Protein 6FCH (pdb70)

Nearest PDB structures (foldseek):
  6fd6-assembly1_B  TM=1.002E+00  e=1.131E-38  Homo sapiens
  6fci-assembly1_A  TM=9.866E-01  e=3.920E-37  Homo sapiens
  4x45-assembly1_A  TM=9.946E-01  e=7.592E-37  Homo sapiens
  4x44-assembly1_A-2  TM=9.829E-01  e=4.338E-36  Homo sapiens
  6hgq-assembly1_B  TM=9.909E-01  e=2.478E-35  Homo sapiens

InterPro domains:
  IPR000836 Phosphoribosyltransferase domain [PF00156] (33-158)
  IPR000836 Phosphoribosyltransferase domain [cd06223] (42-177)
  IPR005764 Adenine phosphoribosyl transferase [MF_00004] (9-179)
  IPR005764 Adenine phosphoribosyl transferase [TIGR01090] (10-179)
  IPR029057 Phosphoribosyltransferase-like [G3DSA:3.40.50.2020] (3-180)
  IPR029057 Phosphoribosyltransferase-like [SSF53271] (13-170)
  IPR050054 Uracil phosphoribosyltransferase/Adenine phosphoribosyltransferase [PTHR32315] (1-180)

CATH classification: 3.40.50.2020

Radius of gyration: 19.18 Å; Cα contacts (8 Å, |Δi|>4): 854; chains: 2; bounding box: 46×47×48 Å

Sequence (356 aa):
DSELQLVEQRIRSFPDFPTPGVVFRDISPVLKDPASFRAAIGLLARHLKATTHGGRIDYIAGLDSSRGFLFGPSLAQELGLGCVLIRKRGKKLPGPTLWASYSLEYGKAELEIQKDALEPGQRRVVVVVDDLLATGGTMNAACELLGRLQAEVLECVSLVELTSLKGREKLAPVPFFSLLQYEDSELQLVEQRIRSFPDFPTPGVVFRDISPVLKDPASFRAAIGLLARHLKKATTHGGRIDYIAGLDSSRGFLFGPSLAQELGLGCVLIRKKRGKLPGPTLWASYSLEYGKAELEEIQKDALEPGQRVVVVVDDLLLATGGTMNAACELLGRLQAEVLECVSLVELTSLKGREEKLAPVPFFSLLQYEE

GO terms:
  GO:0016208 AMP binding (F, IDA)
  GO:0003999 adenine phosphoribosyltransferase activity (F, IDA)
  GO:0003999 adenine phosphoribosyltransferase activity (F, TAS)
  GO:0034774 secretory granule lumen (C, TAS)
  GO:0005576 extracellular region (C, TAS)
  GO:0005829 cytosol (C, TAS)
  GO:0005515 protein binding (F, IPI)
  GO:0005829 cytosol (C, IDA)
  GO:0005737 cytoplasm (C, TAS)
  GO:0070062 extracellular exosome (C, HDA)

Structure (mmCIF, N/CA/C/O backbone):
data_6FCH
#
_entry.id   6FCH
#
_cell.length_a   47.260
_cell.length_b   47.350
_cell.length_c   47.440
_cell.angle_alpha   77.020
_cell.angle_beta   69.530
_cell.angle_gamma   61.780
#
_symmetry.space_group_name_H-M   'P 1'
#
loop_
_entity.id
_entity.type
_entity.pdbx_description
1 polymer 'Adenine phosphoribosyltransferase'
2 non-polymer 'MAGNESIUM ION'
3 non-polymer 1-O-pyrophosphono-5-O-phosphono-alpha-D-ribofuranose
4 water water
#
loop_
_atom_site.group_PDB
_atom_site.id
_atom_site.type_symbol
_atom_site.label_atom_id
_atom_site.label_alt_id
_atom_site.label_comp_id
_atom_site.label_asym_id
_atom_site.label_entity_id
_atom_site.label_seq_id
_atom_site.pdbx_PDB_ins_code
_atom_site.Cartn_x
_atom_site.Cartn_y
_atom_site.Cartn_z
_atom_site.occupancy
_atom_site.B_iso_or_equiv
_atom_site.auth_seq_id
_atom_site.auth_comp_id
_atom_site.auth_asym_id
_atom_site.auth_atom_id
_atom_site.pdbx_PDB_model_num
ATOM 1 N N . ASP A 1 1 ? -7.160 -5.197 23.111 1.00 37.68 3 ASP A N 1
ATOM 2 C CA . ASP A 1 1 ? -8.515 -5.802 22.958 1.00 28.68 3 ASP A CA 1
ATOM 3 C C . ASP A 1 1 ? -8.522 -6.681 21.714 1.00 31.57 3 ASP A C 1
ATOM 4 O O . ASP A 1 1 ? -8.436 -6.184 20.597 1.00 27.79 3 ASP A O 1
ATOM 9 N N . SER A 1 2 ? -8.596 -7.991 21.908 1.00 27.95 4 SER A N 1
ATOM 10 C CA . SER A 1 2 ? -8.454 -8.915 20.788 1.00 26.52 4 SER A CA 1
ATOM 11 C C . SER A 1 2 ? -9.631 -8.791 19.815 1.00 25.40 4 SER A C 1
ATOM 12 O O . SER A 1 2 ? -9.474 -9.020 18.620 1.00 23.65 4 SER A O 1
ATOM 15 N N . GLU A 1 3 ? -10.807 -8.426 20.335 1.00 23.42 5 GLU A N 1
ATOM 16 C CA . GLU A 1 3 ? -11.980 -8.197 19.496 1.00 25.40 5 GLU A CA 1
ATOM 17 C C . GLU A 1 3 ? -11.737 -7.037 18.559 1.00 18.26 5 GLU A C 1
ATOM 18 O O . GLU A 1 3 ? -11.998 -7.114 17.357 1.00 18.65 5 GLU A O 1
ATOM 24 N N . LEU A 1 4 ? -11.245 -5.942 19.118 1.00 17.46 6 LEU A N 1
ATOM 25 C CA . LEU A 1 4 ? -10.922 -4.791 18.325 1.00 14.68 6 LEU A CA 1
ATOM 26 C C . LEU A 1 4 ? -9.808 -5.142 17.340 1.00 16.08 6 LEU A C 1
ATOM 27 O O . LEU A 1 4 ? -9.814 -4.696 16.200 1.00 16.81 6 LEU A O 1
ATOM 32 N N . GLN A 1 5 ? -8.870 -5.974 17.766 1.00 16.73 7 GLN A N 1
ATOM 33 C CA . GLN A 1 5 ? -7.789 -6.384 16.881 1.00 17.13 7 GLN A CA 1
ATOM 34 C C . GLN A 1 5 ? -8.312 -7.171 15.678 1.00 14.65 7 GLN A C 1
ATOM 35 O O . GLN A 1 5 ? -7.777 -7.044 14.577 1.00 18.12 7 GLN A O 1
ATOM 41 N N . LEU A 1 6 ? -9.359 -7.963 15.887 1.00 16.40 8 LEU A N 1
ATOM 42 C CA . LEU A 1 6 ? -9.991 -8.703 14.799 1.00 16.54 8 LEU A CA 1
ATOM 43 C C . LEU A 1 6 ? -10.495 -7.762 13.704 1.00 17.47 8 LEU A C 1
ATOM 44 O O . LEU A 1 6 ? -10.533 -8.136 12.531 1.00 17.61 8 LEU A O 1
ATOM 49 N N . VAL A 1 7 ? -10.904 -6.557 14.096 1.00 13.76 9 VAL A N 1
ATOM 50 C CA . VAL A 1 7 ? -11.376 -5.559 13.137 1.00 12.24 9 VAL A CA 1
ATOM 51 C C . VAL A 1 7 ? -10.182 -4.826 12.532 1.00 14.27 9 VAL A C 1
ATOM 52 O O . VAL A 1 7 ? -10.054 -4.706 11.320 1.00 14.71 9 VAL A O 1
ATOM 56 N N . GLU A 1 8 ? -9.295 -4.353 13.393 1.00 12.47 10 GLU A N 1
ATOM 57 C CA . GLU A 1 8 ? -8.142 -3.588 12.957 1.00 15.19 10 GLU A CA 1
ATOM 58 C C . GLU A 1 8 ? -7.295 -4.347 11.932 1.00 14.76 10 GLU A C 1
ATOM 59 O O . GLU A 1 8 ? -6.818 -3.773 10.958 1.00 16.78 10 GLU A O 1
ATOM 65 N N . GLN A 1 9 ? -7.133 -5.639 12.141 1.00 15.19 11 GLN A N 1
ATOM 66 C CA . GLN A 1 9 ? -6.257 -6.411 11.269 1.00 15.88 11 GLN A CA 1
ATOM 67 C C . GLN A 1 9 ? -6.925 -6.745 9.931 1.00 16.44 11 GLN A C 1
ATOM 68 O O . GLN A 1 9 ? -6.290 -7.288 9.046 1.00 21.98 11 GLN A O 1
ATOM 74 N N . ARG A 1 10 ? -8.192 -6.359 9.787 1.00 14.61 12 ARG A N 1
ATOM 75 C CA . ARG A 1 10 ? -8.945 -6.557 8.545 1.00 15.77 12 ARG A CA 1
ATOM 76 C C . ARG A 1 10 ? -9.253 -5.229 7.836 1.00 18.32 12 ARG A C 1
ATOM 77 O O . ARG A 1 10 ? -10.120 -5.164 6.960 1.00 20.71 12 ARG A O 1
ATOM 85 N N . ILE A 1 11 ? -8.571 -4.163 8.231 1.00 14.34 13 ILE A N 1
ATOM 86 C CA . ILE A 1 11 ? -8.587 -2.942 7.458 1.00 17.01 13 ILE A CA 1
ATOM 87 C C . ILE A 1 11 ? -7.402 -2.973 6.504 1.00 18.32 13 ILE A C 1
ATOM 88 O O . ILE A 1 11 ? -6.269 -3.214 6.904 1.00 21.92 13 ILE A O 1
ATOM 93 N N . ARG A 1 12 ? -7.681 -2.758 5.235 1.00 14.83 14 ARG A N 1
ATOM 94 C CA . ARG A 1 12 ? -6.664 -2.793 4.211 1.00 18.04 14 ARG A CA 1
ATOM 95 C C . ARG A 1 12 ? -6.485 -1.370 3.688 1.00 15.17 14 ARG A C 1
ATOM 96 O O . ARG A 1 12 ? -7.451 -0.716 3.338 1.00 18.55 14 ARG A O 1
ATOM 104 N N . SER A 1 13 ? -5.250 -0.891 3.654 1.00 15.50 15 SER A N 1
ATOM 105 C CA . SER A 1 13 ? -4.995 0.490 3.278 1.00 15.89 15 SER A CA 1
ATOM 106 C C . SER A 1 13 ? -4.432 0.577 1.860 1.00 17.40 15 SER A C 1
ATOM 107 O O . SER A 1 13 ? -3.539 -0.176 1.482 1.00 21.57 15 SER A O 1
ATOM 110 N N . PHE A 1 14 ? -5.001 1.475 1.071 1.00 12.90 16 PHE A N 1
ATOM 111 C CA . PHE A 1 14 ? -4.593 1.684 -0.313 1.00 11.89 16 PHE A CA 1
ATOM 112 C C . PHE A 1 14 ? -4.163 3.131 -0.521 1.00 12.57 16 PHE A C 1
ATOM 113 O O . PHE A 1 14 ? -5.007 4.040 -0.575 1.00 13.14 16 PHE A O 1
ATOM 121 N N . PRO A 1 15 ? -2.860 3.356 -0.660 1.00 11.15 17 PRO A N 1
ATOM 122 C CA . PRO A 1 15 ? -2.400 4.702 -0.948 1.00 11.27 17 PRO A CA 1
ATOM 123 C C . PRO A 1 15 ? -2.923 5.255 -2.264 1.00 10.90 17 PRO A C 1
ATOM 124 O O . PRO A 1 15 ? -3.107 4.509 -3.239 1.00 12.38 17 PRO A O 1
ATOM 128 N N . ASP A 1 16 ? -3.155 6.566 -2.284 1.00 11.85 18 ASP A N 1
ATOM 129 C CA . ASP A 1 16 ? -3.453 7.315 -3.500 1.00 12.35 18 ASP A CA 1
ATOM 130 C C . ASP A 1 16 ? -4.714 6.829 -4.198 1.00 12.55 18 ASP A C 1
ATOM 131 O O . ASP A 1 16 ? -4.815 6.839 -5.428 1.00 15.76 18 ASP A O 1
ATOM 136 N N . PHE A 1 17 ? -5.700 6.441 -3.400 1.00 14.22 19 PHE A N 1
ATOM 137 C CA . PHE A 1 17 ? -7.029 6.162 -3.917 1.00 13.86 19 PHE A CA 1
ATOM 138 C C . PHE A 1 17 ? -8.052 6.930 -3.072 1.00 14.99 19 PHE A C 1
ATOM 139 O O . PHE A 1 17 ? -8.084 6.795 -1.859 1.00 17.82 19 PHE A O 1
ATOM 147 N N . PRO A 1 18 ? -8.872 7.758 -3.715 1.00 22.03 20 PRO A N 1
ATOM 148 C CA . PRO A 1 18 ? -8.935 7.852 -5.164 1.00 23.05 20 PRO A CA 1
ATOM 149 C C . PRO A 1 18 ? -8.035 8.948 -5.736 1.00 17.63 20 PRO A C 1
ATOM 150 O O . PRO A 1 18 ? -7.988 9.134 -6.935 1.00 25.59 20 PRO A O 1
ATOM 154 N N . THR A 1 19 ? -7.321 9.652 -4.868 1.00 20.19 21 THR A N 1
ATOM 155 C CA . THR A 1 19 ? -6.460 10.727 -5.294 1.00 19.59 21 THR A CA 1
ATOM 156 C C . THR A 1 19 ? -5.118 10.644 -4.637 1.00 17.23 21 THR A C 1
ATOM 157 O O . THR A 1 19 ? -4.992 10.098 -3.546 1.00 17.76 21 THR A O 1
ATOM 161 N N . PRO A 1 20 ? -4.085 11.204 -5.294 1.00 15.79 22 PRO A N 1
ATOM 162 C CA . PRO A 1 20 ? -2.781 11.069 -4.676 1.00 17.33 22 PRO A CA 1
ATOM 163 C C . PRO A 1 20 ? -2.699 11.709 -3.306 1.00 19.49 22 PRO A C 1
ATOM 164 O O . PRO A 1 20 ? -3.261 12.778 -3.087 1.00 20.26 22 PRO A O 1
ATOM 168 N N . GLY A 1 21 ? -1.981 11.057 -2.396 1.00 18.14 23 GLY A N 1
ATOM 169 C CA . GLY A 1 21 ? -1.650 11.646 -1.098 1.00 19.34 23 GLY A CA 1
ATOM 170 C C . GLY A 1 21 ? -2.482 11.137 0.055 1.00 21.85 23 GLY A C 1
ATOM 171 O O . GLY A 1 21 ? -2.044 11.187 1.217 1.00 23.04 23 GLY A O 1
ATOM 172 N N . VAL A 1 22 ? -3.684 10.675 -0.259 1.00 19.89 24 VAL A N 1
ATOM 173 C CA . VAL A 1 22 ? -4.573 10.112 0.741 1.00 21.27 24 VAL A CA 1
ATOM 174 C C . VAL A 1 22 ? -4.403 8.595 0.830 1.00 22.68 24 VAL A C 1
ATOM 175 O O . VAL A 1 22 ? -3.710 7.973 0.000 1.00 20.31 24 VAL A O 1
ATOM 179 N N . VAL A 1 23 ? -4.974 8.001 1.862 1.00 19.43 25 VAL A N 1
ATOM 180 C CA . VAL A 1 23 ? -4.925 6.573 2.023 1.00 18.01 25 VAL A CA 1
ATOM 181 C C . VAL A 1 23 ? -6.357 6.092 2.209 1.00 17.57 25 VAL A C 1
ATOM 182 O O . VAL A 1 23 ? -7.070 6.566 3.097 1.00 19.23 25 VAL A O 1
ATOM 186 N N . PHE A 1 24 ? -6.798 5.193 1.342 1.00 13.90 26 PHE A N 1
ATOM 187 C CA . PHE A 1 24 ? -8.135 4.657 1.441 1.00 14.47 26 PHE A CA 1
ATOM 188 C C . PHE A 1 24 ? -8.113 3.504 2.420 1.00 13.60 26 PHE A C 1
ATOM 189 O O . PHE A 1 24 ? -7.301 2.606 2.292 1.00 14.63 26 PHE A O 1
ATOM 197 N N . ARG A 1 25 ? -8.975 3.562 3.431 1.00 15.55 27 ARG A N 1
ATOM 198 C CA . ARG A 1 25 ? -9.113 2.462 4.378 1.00 17.01 27 ARG A CA 1
ATOM 199 C C . ARG A 1 25 ? -10.248 1.551 3.932 1.00 17.12 27 ARG A C 1
ATOM 200 O O . ARG A 1 25 ? -11.427 1.915 4.016 1.00 20.48 27 ARG A O 1
ATOM 208 N N . ASP A 1 26 ? -9.878 0.380 3.427 1.00 14.15 28 ASP A N 1
ATOM 209 C CA . ASP A 1 26 ? -10.830 -0.559 2.839 1.00 14.31 28 ASP A CA 1
ATOM 210 C C . ASP A 1 26 ? -11.351 -1.509 3.913 1.00 14.05 28 ASP A C 1
ATOM 211 O O . ASP A 1 26 ? -10.589 -2.263 4.510 1.00 14.04 28 ASP A O 1
ATOM 216 N N . ILE A 1 27 ? -12.651 -1.450 4.157 1.00 14.24 29 ILE A N 1
ATOM 217 C CA . ILE A 1 27 ? -13.286 -2.306 5.154 1.00 14.47 29 ILE A CA 1
ATOM 218 C C . ILE A 1 27 ? -13.689 -3.657 4.580 1.00 13.86 29 ILE A C 1
ATOM 219 O O . ILE A 1 27 ? -14.215 -4.509 5.306 1.00 12.96 29 ILE A O 1
ATOM 226 N N . SER A 1 28 ? -13.462 -3.859 3.285 1.00 12.98 30 SER A N 1
ATOM 227 C CA . SER A 1 28 ? -13.905 -5.097 2.646 1.00 13.65 30 SER A CA 1
ATOM 228 C C .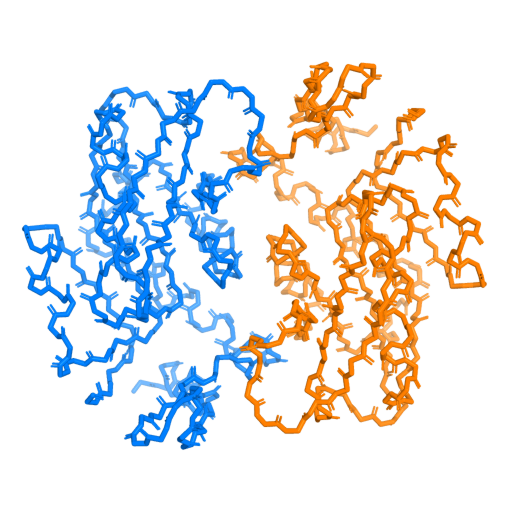 SER A 1 28 ? -13.489 -6.354 3.430 1.00 12.94 30 SER A C 1
ATOM 229 O O . SER A 1 28 ? -14.290 -7.275 3.587 1.00 12.31 30 SER A O 1
ATOM 234 N N . PRO A 1 29 ? -12.251 -6.395 3.951 1.00 12.29 31 PRO A N 1
ATOM 235 C CA . PRO A 1 29 ? -11.877 -7.647 4.611 1.00 11.69 31 PRO A CA 1
ATOM 236 C C . PRO A 1 29 ? -12.628 -7.898 5.924 1.00 12.58 31 PRO A C 1
ATOM 237 O O . PRO A 1 29 ? -12.756 -9.044 6.347 1.00 11.66 31 PRO A O 1
ATOM 241 N N . VAL A 1 30 ? -13.129 -6.840 6.546 1.00 11.38 32 VAL A N 1
ATOM 242 C CA . VAL A 1 30 ? -13.948 -6.982 7.740 1.00 11.15 32 VAL A CA 1
ATOM 243 C C . VAL A 1 30 ? -15.223 -7.727 7.364 1.00 11.03 32 VAL A C 1
ATOM 244 O O . VAL A 1 30 ? -15.661 -8.626 8.066 1.00 12.38 32 VAL A O 1
ATOM 248 N N . LEU A 1 31 ? -15.821 -7.336 6.243 1.00 10.63 33 LEU A N 1
ATOM 249 C CA . LEU A 1 31 ? -17.050 -7.974 5.774 1.00 11.41 33 LEU A CA 1
ATOM 250 C C . LEU A 1 31 ? -16.812 -9.436 5.402 1.00 10.70 33 LEU A C 1
ATOM 251 O O . LEU A 1 31 ? -17.693 -10.279 5.579 1.00 10.09 33 LEU A O 1
ATOM 256 N N . LYS A 1 32 ? -15.629 -9.714 4.850 1.00 10.27 34 LYS A N 1
ATOM 257 C CA . LYS A 1 32 ? -15.313 -11.027 4.291 1.00 10.94 34 LYS A CA 1
ATOM 258 C C . LYS A 1 32 ? -14.980 -12.057 5.364 1.00 10.36 34 LYS A C 1
ATOM 259 O O . LYS A 1 32 ? -15.132 -13.261 5.151 1.00 9.93 34 LYS A O 1
ATOM 265 N N . ASP A 1 33 ? -14.538 -11.567 6.519 1.00 13.82 35 ASP A N 1
ATOM 266 C CA . ASP A 1 33 ? -14.182 -12.414 7.653 1.00 14.14 35 ASP A CA 1
ATOM 267 C C . ASP A 1 33 ? -15.326 -12.363 8.668 1.00 13.04 35 ASP A C 1
ATOM 268 O O . ASP A 1 33 ? -15.533 -11.350 9.326 1.00 11.72 35 ASP A O 1
ATOM 273 N N . PRO A 1 34 ? -16.109 -13.445 8.764 1.00 11.71 36 PRO A N 1
ATOM 274 C CA . PRO A 1 34 ? -17.299 -13.335 9.601 1.00 11.02 36 PRO A CA 1
ATOM 275 C C . PRO A 1 34 ? -16.994 -13.038 11.058 1.00 11.34 36 PRO A C 1
ATOM 276 O O . PRO A 1 34 ? -17.799 -12.421 11.731 1.00 10.77 36 PRO A O 1
ATOM 280 N N . ALA A 1 35 ? -15.837 -13.462 11.546 1.00 12.38 37 ALA A N 1
ATOM 281 C CA . ALA A 1 35 ? -15.478 -13.190 12.926 1.00 12.09 37 ALA A CA 1
ATOM 282 C C . ALA A 1 35 ? -15.203 -11.703 13.118 1.00 11.60 37 ALA A C 1
ATOM 283 O O . ALA A 1 35 ? -15.526 -11.120 14.166 1.00 12.64 37 ALA A O 1
ATOM 285 N N . SER A 1 36 ? -14.569 -11.108 12.121 1.00 11.13 38 SER A N 1
ATOM 286 C CA . SER A 1 36 ? -14.231 -9.689 12.143 1.00 10.49 38 SER A CA 1
ATOM 287 C C . SER A 1 36 ? -15.505 -8.864 12.099 1.00 11.81 38 SER A C 1
ATOM 288 O O . SER A 1 36 ? -15.666 -7.902 12.848 1.00 12.01 38 SER A O 1
ATOM 291 N N . PHE A 1 37 ? -16.412 -9.239 11.204 1.00 10.02 39 PHE A N 1
ATOM 292 C CA . PHE A 1 37 ? -17.666 -8.516 11.081 1.00 10.30 39 PHE A CA 1
ATOM 293 C C . PHE A 1 37 ? -18.455 -8.611 12.382 1.00 11.51 39 PHE A C 1
ATOM 294 O O . PHE A 1 37 ? -18.968 -7.621 12.892 1.00 10.33 39 PHE A O 1
ATOM 302 N N . ARG A 1 38 ? -18.547 -9.811 12.928 1.00 10.51 40 ARG A N 1
ATOM 303 C CA . ARG A 1 38 ? -19.264 -10.001 14.176 1.00 11.74 40 ARG A CA 1
ATOM 304 C C . ARG A 1 38 ? -18.641 -9.144 15.283 1.00 12.97 40 ARG A C 1
ATOM 305 O O . ARG A 1 38 ? -19.346 -8.563 16.112 1.00 12.36 40 ARG A O 1
ATOM 313 N N . ALA A 1 39 ? -17.314 -9.077 15.304 1.00 10.08 41 ALA A N 1
ATOM 314 C CA . ALA A 1 39 ? -16.636 -8.277 16.310 1.00 10.91 41 ALA A CA 1
ATOM 315 C C . ALA A 1 39 ? -16.989 -6.805 16.165 1.00 11.81 41 ALA A C 1
ATOM 316 O O . ALA A 1 39 ? -17.245 -6.117 17.155 1.00 13.07 41 ALA A O 1
ATOM 318 N N . ALA A 1 40 ? -16.986 -6.309 14.933 1.00 10.30 42 ALA A N 1
ATOM 319 C CA . ALA A 1 40 ? -17.243 -4.896 14.713 1.00 10.69 42 ALA A CA 1
ATOM 320 C C . ALA A 1 40 ? -18.643 -4.551 15.204 1.00 11.23 42 ALA A C 1
ATOM 321 O O . ALA A 1 40 ? -18.849 -3.558 15.914 1.00 11.42 42 ALA A O 1
ATOM 323 N N . ILE A 1 41 ? -19.614 -5.362 14.804 1.00 10.25 43 ILE A N 1
ATOM 324 C CA . ILE A 1 41 ? -20.992 -5.118 15.188 1.00 10.71 43 ILE A CA 1
ATOM 325 C C . ILE A 1 41 ? -21.118 -5.201 16.708 1.00 12.03 43 ILE A C 1
ATOM 326 O O . ILE A 1 41 ? -21.778 -4.384 17.323 1.00 10.88 43 ILE A O 1
ATOM 331 N N . GLY A 1 42 ? -20.464 -6.185 17.307 1.00 12.08 44 GLY A N 1
ATOM 332 C CA . GLY A 1 42 ? -20.548 -6.391 18.752 1.00 12.53 44 GLY A CA 1
ATOM 333 C C . GLY A 1 42 ? -19.949 -5.235 19.533 1.00 11.50 44 GLY A C 1
ATOM 334 O O . GLY A 1 42 ? -20.503 -4.800 20.550 1.00 12.13 44 GLY A O 1
ATOM 335 N N . LEU A 1 43 ? -18.803 -4.752 19.083 1.00 11.29 45 LEU A N 1
ATOM 336 C CA . LEU A 1 43 ? -18.151 -3.627 19.734 1.00 10.43 45 LEU A CA 1
ATOM 337 C C . LEU A 1 43 ? -19.007 -2.367 19.658 1.00 11.95 45 LEU A C 1
ATOM 338 O O . LEU A 1 43 ? -19.146 -1.641 20.633 1.00 12.29 45 LEU A O 1
ATOM 343 N N . LEU A 1 44 ? -19.603 -2.119 18.497 1.00 11.23 46 LEU A N 1
ATOM 344 C CA . LEU A 1 44 ? -20.494 -0.968 18.349 1.00 10.77 46 LEU A CA 1
ATOM 345 C C . LEU A 1 44 ? -21.720 -1.115 19.227 1.00 10.56 46 LEU A C 1
ATOM 346 O O . LEU A 1 44 ? -22.112 -0.170 19.910 1.00 10.88 46 LEU A O 1
ATOM 351 N N . ALA A 1 45 ? -22.335 -2.295 19.212 1.00 11.16 47 ALA A N 1
ATOM 352 C CA . ALA A 1 45 ? -23.545 -2.523 20.004 1.00 11.14 47 ALA A CA 1
ATOM 353 C C . ALA A 1 45 ? -23.268 -2.367 21.493 1.00 11.38 47 ALA A C 1
ATOM 354 O O . ALA A 1 45 ? -24.046 -1.734 22.219 1.00 12.47 47 ALA A O 1
ATOM 356 N N . ARG A 1 46 ? -22.155 -2.929 21.946 1.00 11.98 48 ARG A N 1
ATOM 357 C CA . ARG A 1 46 ? -21.799 -2.855 23.360 1.00 14.74 48 ARG A CA 1
ATOM 358 C C . ARG A 1 46 ? -21.594 -1.405 23.776 1.00 12.75 48 ARG A C 1
ATOM 359 O O . ARG A 1 46 ? -22.066 -0.970 24.832 1.00 12.99 48 ARG A O 1
ATOM 367 N N . HIS A 1 47 ? -20.896 -0.644 22.953 1.00 10.51 49 HIS A N 1
ATOM 368 C CA . HIS A 1 47 ? -20.685 0.754 23.237 1.00 10.94 49 HIS A CA 1
ATOM 369 C C . HIS A 1 47 ? -22.009 1.499 23.337 1.00 12.03 49 HIS A C 1
ATOM 370 O O . HIS A 1 47 ? -22.206 2.322 24.227 1.00 11.56 49 HIS A O 1
ATOM 377 N N . LEU A 1 48 ? -22.914 1.217 22.419 1.00 10.94 50 LEU A N 1
ATOM 378 C CA . LEU A 1 48 ? -24.148 1.969 22.358 1.00 10.24 50 LEU A CA 1
ATOM 379 C C . LEU A 1 48 ? -25.036 1.633 23.539 1.00 11.53 50 LEU A C 1
ATOM 380 O O . LEU A 1 48 ? -25.637 2.521 24.128 1.00 11.30 50 LEU A O 1
ATOM 385 N N . LYS A 1 49 ? -25.109 0.357 23.904 1.00 11.11 51 LYS A N 1
ATOM 386 C CA . LYS A 1 49 ? -25.878 -0.026 25.094 1.00 10.69 51 LYS A CA 1
ATOM 387 C C . LYS A 1 49 ? -25.269 0.567 26.352 1.00 12.53 51 LYS A C 1
ATOM 388 O O . LYS A 1 49 ? -25.989 0.997 27.256 1.00 12.95 51 LYS A O 1
ATOM 394 N N . ALA A 1 50 ? -23.940 0.615 26.406 1.00 10.38 52 ALA A N 1
ATOM 395 C CA . ALA A 1 50 ? -23.250 1.117 27.589 1.00 11.46 52 ALA A CA 1
ATOM 396 C C . ALA A 1 50 ? -23.437 2.628 27.750 1.00 12.18 52 ALA A C 1
ATOM 397 O O . ALA A 1 50 ? -23.349 3.170 28.864 1.00 13.34 52 ALA A O 1
ATOM 399 N N A THR A 1 51 ? -23.706 3.301 26.636 0.50 12.26 53 THR A N 1
ATOM 400 N N B THR A 1 51 ? -23.703 3.316 26.648 0.50 12.00 53 THR A N 1
ATOM 401 C CA A THR A 1 51 ? -23.800 4.757 26.611 0.50 12.38 53 THR A CA 1
ATOM 402 C CA B THR A 1 51 ? -23.796 4.769 26.684 0.50 11.78 53 THR A CA 1
ATOM 403 C C A THR A 1 51 ? -25.240 5.271 26.628 0.50 12.81 53 THR A C 1
ATOM 404 C C B THR A 1 51 ? -25.224 5.314 26.531 0.50 12.63 53 THR A C 1
ATOM 405 O O A THR A 1 51 ? -25.501 6.386 27.080 0.50 15.22 53 THR A O 1
ATOM 406 O O B THR A 1 51 ? -25.458 6.501 26.770 0.50 14.79 53 THR A O 1
ATOM 413 N N . HIS A 1 52 ? -26.171 4.466 26.137 1.00 12.26 54 HIS A N 1
ATOM 414 C CA . HIS A 1 52 ? -27.573 4.913 25.987 1.00 11.86 54 HIS A CA 1
ATOM 415 C C . HIS A 1 52 ? -28.615 4.011 26.600 1.00 12.58 54 HIS A C 1
ATOM 416 O O . HIS A 1 52 ? -29.807 4.317 26.549 1.00 12.38 54 HIS A O 1
ATOM 423 N N . GLY A 1 53 ? -28.188 2.895 27.176 1.00 13.13 55 GLY A N 1
ATOM 424 C CA . GLY A 1 53 ? -29.131 1.937 27.714 1.00 14.83 55 GLY A CA 1
ATOM 425 C C . GLY A 1 53 ? -30.185 1.557 26.694 1.00 15.83 55 GLY A C 1
ATOM 426 O O . GLY A 1 53 ? -29.859 1.185 25.553 1.00 17.12 55 GLY A O 1
ATOM 427 N N . GLY A 1 54 ? -31.456 1.672 27.084 1.00 15.26 56 GLY A N 1
ATOM 428 C CA . GLY A 1 54 ? -32.567 1.290 26.209 1.00 16.92 56 GLY A CA 1
ATOM 429 C C . GLY A 1 54 ? -33.200 2.448 25.447 1.00 15.06 56 GLY A C 1
ATOM 430 O O . GLY A 1 54 ? -34.301 2.329 24.932 1.00 18.85 56 GLY A O 1
ATOM 431 N N . ARG A 1 55 ? -32.518 3.578 25.384 1.00 13.30 57 ARG A N 1
ATOM 432 C CA . ARG A 1 55 ? -33.131 4.787 24.842 1.00 14.39 57 ARG A CA 1
ATOM 433 C C . ARG A 1 55 ? -33.116 4.918 23.326 1.00 14.95 57 ARG A C 1
ATOM 434 O O . ARG A 1 55 ? -33.709 5.842 22.788 1.00 14.15 57 ARG A O 1
ATOM 442 N N . ILE A 1 56 ? -32.413 4.034 22.638 1.00 12.59 58 ILE A N 1
ATOM 443 C CA . ILE A 1 56 ? -32.334 4.153 21.187 1.00 12.23 58 ILE A CA 1
ATOM 444 C C . ILE A 1 56 ? -33.587 3.553 20.570 1.00 12.73 58 ILE A C 1
ATOM 445 O O . ILE A 1 56 ? -33.949 2.425 20.877 1.00 13.95 58 ILE A O 1
ATOM 450 N N . ASP A 1 57 ? -34.252 4.309 19.697 1.00 12.66 59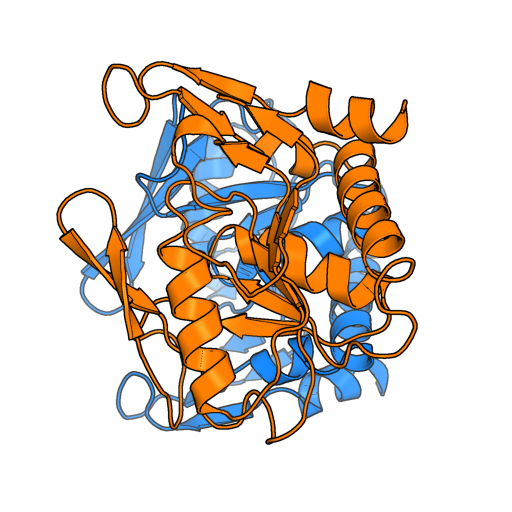 ASP A N 1
ATOM 451 C CA . ASP A 1 57 ? -35.427 3.782 19.018 1.00 13.72 59 ASP A CA 1
ATOM 452 C C . ASP A 1 57 ? -35.059 3.093 17.708 1.00 13.52 59 ASP A C 1
ATOM 453 O O . ASP A 1 57 ? -35.579 2.022 17.399 1.00 12.67 59 ASP A O 1
ATOM 458 N N . TYR A 1 58 ? -34.167 3.725 16.946 1.00 11.76 60 TYR A N 1
ATOM 459 C CA . TYR A 1 58 ? -33.791 3.238 15.627 1.00 12.43 60 TYR A CA 1
ATOM 460 C C . TYR A 1 58 ? -32.330 3.480 15.349 1.00 11.27 60 TYR A C 1
ATOM 461 O O . TYR A 1 58 ? -31.738 4.449 15.834 1.00 10.43 60 TYR A O 1
ATOM 470 N N . ILE A 1 59 ? -31.765 2.606 14.527 1.00 11.49 61 ILE A N 1
ATOM 471 C CA . ILE A 1 59 ? -30.524 2.894 13.848 1.00 10.48 61 ILE A CA 1
ATOM 472 C C . ILE A 1 59 ? -30.845 3.515 12.481 1.00 11.37 61 ILE A C 1
ATOM 473 O O . ILE A 1 59 ? -31.815 3.120 11.828 1.00 11.03 61 ILE A O 1
ATOM 478 N N . ALA A 1 60 ? -30.051 4.496 12.062 1.00 9.69 62 ALA A N 1
ATOM 479 C CA . ALA A 1 60 ? -30.127 5.008 10.701 1.00 10.67 62 ALA A CA 1
ATOM 480 C C . ALA A 1 60 ? -28.857 4.619 9.989 1.00 12.96 62 ALA A C 1
ATOM 481 O O . ALA A 1 60 ? -27.761 4.926 10.459 1.00 12.43 62 ALA A O 1
ATOM 483 N N . GLY A 1 61 ? -28.999 3.933 8.862 1.00 10.52 63 GLY A N 1
ATOM 484 C CA . GLY A 1 61 ? -27.846 3.516 8.075 1.00 10.21 63 GLY A CA 1
ATOM 485 C C . GLY A 1 61 ? -27.694 4.402 6.863 1.00 10.90 63 GLY A C 1
ATOM 486 O O . GLY A 1 61 ? -28.676 4.720 6.197 1.00 10.62 63 GLY A O 1
ATOM 487 N N . LEU A 1 62 ? -26.463 4.791 6.568 1.00 9.03 64 LEU A N 1
ATOM 488 C CA . LEU A 1 62 ? -26.195 5.705 5.457 1.00 9.81 64 LEU A CA 1
ATOM 489 C C . LEU A 1 62 ? -25.770 4.980 4.174 1.00 10.11 64 LEU A C 1
ATOM 490 O O . LEU A 1 62 ? -24.844 4.203 4.169 1.00 9.84 64 LEU A O 1
ATOM 495 N N . ASP A 1 63 ? -26.461 5.290 3.088 1.00 9.96 65 ASP A N 1
ATOM 496 C CA . ASP A 1 63 ? -26.116 4.846 1.723 1.00 10.76 65 ASP A CA 1
ATOM 497 C C . ASP A 1 63 ? -24.699 5.329 1.379 1.00 10.76 65 ASP A C 1
ATOM 498 O O . ASP A 1 63 ? -24.398 6.505 1.605 1.00 11.91 65 ASP A O 1
ATOM 503 N N . SER A 1 64 ? -23.792 4.485 0.852 1.00 10.71 66 SER A N 1
ATOM 504 C CA A SER A 1 64 ? -24.039 3.075 0.578 0.50 10.64 66 SER A CA 1
ATOM 505 C CA B SER A 1 64 ? -24.032 3.079 0.576 0.50 10.77 66 SER A CA 1
ATOM 506 C C . SER A 1 64 ? -23.302 2.155 1.556 1.00 12.13 66 SER A C 1
ATOM 507 O O . SER A 1 64 ? -23.842 1.143 1.990 1.00 9.93 66 SER A O 1
ATOM 512 N N . ARG A 1 65 ? -22.050 2.479 1.878 1.00 11.49 67 ARG A N 1
ATOM 513 C CA . ARG A 1 65 ? -21.250 1.554 2.705 1.00 12.15 67 ARG A CA 1
ATOM 514 C C . ARG A 1 65 ? -21.839 1.368 4.105 1.00 12.37 67 ARG A C 1
ATOM 515 O O . ARG A 1 65 ? -21.690 0.308 4.728 1.00 12.33 67 ARG A O 1
ATOM 523 N N . GLY A 1 66 ? -22.508 2.393 4.604 1.00 10.16 68 GLY A N 1
ATOM 524 C CA . GLY A 1 66 ? -23.150 2.324 5.897 1.00 10.10 68 GLY A CA 1
ATOM 525 C C . GLY A 1 66 ? -24.258 1.277 5.944 1.00 10.73 68 GLY A C 1
ATOM 526 O O . GLY A 1 66 ? -24.570 0.745 7.002 1.00 10.32 68 GLY A O 1
ATOM 527 N N . PHE A 1 67 ? -24.860 1.000 4.784 1.00 9.50 69 PHE A N 1
ATOM 528 C CA . PHE A 1 67 ? -25.883 -0.041 4.668 1.00 9.55 69 PHE A CA 1
ATOM 529 C C . PHE A 1 67 ? -25.326 -1.393 5.076 1.00 9.64 69 PHE A C 1
ATOM 530 O O . PHE A 1 67 ? -26.069 -2.296 5.418 1.00 9.73 69 PHE A O 1
ATOM 538 N N . LEU A 1 68 ? -24.018 -1.559 4.957 1.00 8.28 70 LEU A N 1
ATOM 539 C CA . LEU A 1 68 ? -23.403 -2.841 5.287 1.00 9.05 70 LEU A CA 1
ATOM 540 C C . LEU A 1 68 ? -23.411 -3.102 6.779 1.00 9.70 70 LEU A C 1
ATOM 541 O O . LEU A 1 68 ? -23.295 -4.247 7.215 1.00 9.79 70 LEU A O 1
ATOM 546 N N . PHE A 1 69 ? -23.512 -2.035 7.556 1.00 9.07 71 PHE A N 1
ATOM 547 C CA . PHE A 1 69 ? -23.449 -2.155 8.999 1.00 10.14 71 PHE A CA 1
ATOM 548 C C . PHE A 1 69 ? -24.778 -1.856 9.701 1.00 10.89 71 PHE A C 1
ATOM 549 O O . PHE A 1 69 ? -25.056 -2.428 10.754 1.00 11.15 71 PHE A O 1
ATOM 557 N N . GLY A 1 70 ? -25.599 -0.987 9.115 1.00 11.02 72 GLY A N 1
ATOM 558 C CA . GLY A 1 70 ? -26.822 -0.522 9.785 1.00 11.77 72 GLY A CA 1
ATOM 559 C C . GLY A 1 70 ? -27.765 -1.636 10.214 1.00 11.01 72 GLY A C 1
ATOM 560 O O . GLY A 1 70 ? -28.134 -1.730 11.395 1.00 11.11 72 GLY A O 1
ATOM 561 N N . PRO A 1 71 ? -28.161 -2.502 9.276 1.00 11.44 73 PRO A N 1
ATOM 562 C CA . PRO A 1 71 ? -29.125 -3.546 9.656 1.00 11.93 73 PRO A CA 1
ATOM 563 C C . PRO A 1 71 ? -28.579 -4.531 10.684 1.00 10.79 73 PRO A C 1
ATOM 564 O O . PRO A 1 71 ? -29.290 -4.883 11.619 1.00 10.62 73 PRO A O 1
ATOM 568 N N . SER A 1 72 ? -27.320 -4.948 10.540 1.00 11.12 74 SER A N 1
ATOM 569 C CA . SER A 1 72 ? -26.729 -5.881 11.500 1.00 11.89 74 SER A CA 1
ATOM 570 C C . SER A 1 72 ? -26.641 -5.257 12.887 1.00 10.95 74 SER A C 1
ATOM 571 O O . SER A 1 72 ? -26.941 -5.898 13.890 1.00 12.30 74 SER A O 1
ATOM 574 N N . LEU A 1 73 ? -26.242 -3.995 12.944 1.00 9.99 75 LEU A N 1
ATOM 575 C CA . LEU A 1 73 ? -26.145 -3.296 14.230 1.00 10.05 75 LEU A CA 1
ATOM 576 C C . LEU A 1 73 ? -27.529 -3.165 14.852 1.00 10.52 75 LEU A C 1
ATOM 577 O O . LEU A 1 73 ? -27.724 -3.440 16.031 1.00 10.81 75 LEU A O 1
ATOM 582 N N . ALA A 1 74 ? -28.500 -2.767 14.043 1.00 10.00 76 ALA A N 1
ATOM 583 C CA . ALA A 1 74 ? -29.881 -2.670 14.501 1.00 11.15 76 ALA A CA 1
ATOM 584 C C . ALA A 1 74 ? -30.364 -4.014 15.030 1.00 10.48 76 ALA A C 1
ATOM 585 O O . ALA A 1 74 ? -30.895 -4.100 16.131 1.00 11.50 76 ALA A O 1
ATOM 587 N N . GLN A 1 75 ? -30.165 -5.065 14.251 1.00 11.80 77 GLN A N 1
ATOM 588 C CA . GLN A 1 75 ? -30.570 -6.399 14.681 1.00 13.09 77 GLN A CA 1
ATOM 589 C C . GLN A 1 75 ? -29.942 -6.794 16.010 1.00 13.93 77 GLN A C 1
ATOM 590 O O . GLN A 1 75 ? -30.617 -7.366 16.883 1.00 13.54 77 GLN A O 1
ATOM 596 N N . GLU A 1 76 ? -28.660 -6.502 16.184 1.00 11.91 78 GLU A N 1
ATOM 597 C CA . GLU A 1 76 ? -27.980 -6.875 17.421 1.00 13.88 78 GLU A CA 1
ATOM 598 C C . GLU A 1 76 ? -28.609 -6.162 18.620 1.00 15.93 78 GLU A C 1
ATOM 599 O O . GLU A 1 76 ? -28.638 -6.701 19.732 1.00 17.42 78 GLU A O 1
ATOM 605 N N . LEU A 1 77 ? -29.129 -4.963 18.378 1.00 13.06 79 LEU A N 1
ATOM 606 C CA . LEU A 1 77 ? -29.730 -4.130 19.422 1.00 12.66 79 LEU A CA 1
ATOM 607 C C . LEU A 1 77 ? -31.232 -4.359 19.572 1.00 12.93 79 LEU A C 1
ATOM 608 O O . LEU A 1 77 ? -31.868 -3.755 20.429 1.00 15.90 79 LEU A O 1
ATOM 613 N N . GLY A 1 78 ? -31.793 -5.202 18.713 1.00 12.62 80 GLY A N 1
ATOM 614 C CA . GLY A 1 78 ? -33.226 -5.466 18.711 1.00 15.22 80 GLY A CA 1
ATOM 615 C C . GLY A 1 78 ? -34.047 -4.328 18.119 1.00 14.56 80 GLY A C 1
ATOM 616 O O . GLY A 1 78 ? -35.223 -4.166 18.441 1.00 14.90 80 GLY A O 1
ATOM 617 N N . LEU A 1 79 ? -33.429 -3.554 17.233 1.00 12.33 81 LEU A N 1
ATOM 618 C CA . LEU A 1 79 ? -34.058 -2.352 16.687 1.00 12.26 81 LEU A CA 1
ATOM 619 C C . LEU A 1 79 ? -34.224 -2.451 15.204 1.00 11.76 81 LEU A C 1
ATOM 620 O O . LEU A 1 79 ? -33.535 -3.219 14.538 1.00 13.03 81 LEU A O 1
ATOM 625 N N . GLY A 1 80 ? -35.123 -1.635 14.688 1.00 10.26 82 GLY A N 1
ATOM 626 C CA . GLY A 1 80 ? -35.211 -1.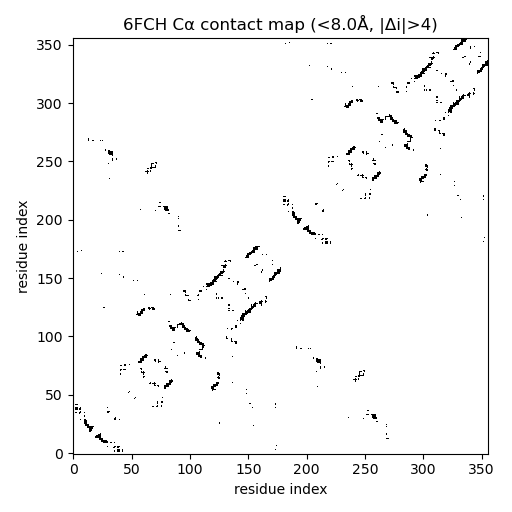423 13.262 1.00 11.21 82 GLY A CA 1
ATOM 627 C C . GLY A 1 80 ? -34.141 -0.470 12.760 1.00 9.43 82 GLY A C 1
ATOM 628 O O . GLY A 1 80 ? -33.497 0.261 13.531 1.00 9.81 82 GLY A O 1
ATOM 629 N N . CYS A 1 81 ? -33.956 -0.489 11.443 1.00 9.86 83 CYS A N 1
ATOM 630 C CA . CYS A 1 81 ? -33.010 0.373 10.772 1.00 10.93 83 CYS A CA 1
ATOM 631 C C . CYS A 1 81 ? -33.762 1.209 9.762 1.00 11.15 83 CYS A C 1
ATOM 632 O O . CYS A 1 81 ? -34.519 0.669 8.954 1.00 12.31 83 CYS A O 1
ATOM 635 N N . VAL A 1 82 ? -33.582 2.521 9.832 1.00 11.15 84 VAL A N 1
ATOM 636 C CA . VAL A 1 82 ? -34.109 3.410 8.818 1.00 12.40 84 VAL A CA 1
ATOM 637 C C . VAL A 1 82 ? -32.993 3.782 7.838 1.00 10.19 84 VAL A C 1
ATOM 638 O O . VAL A 1 82 ? -31.795 3.660 8.147 1.00 10.30 84 VAL A O 1
ATOM 642 N N . LEU A 1 83 ? -33.397 4.196 6.644 1.00 9.30 85 LEU A N 1
ATOM 643 C CA . LEU A 1 83 ? -32.467 4.432 5.559 1.00 10.38 85 LEU A CA 1
ATOM 644 C C . LEU A 1 83 ? -32.359 5.903 5.236 1.00 10.39 85 LEU A C 1
ATOM 645 O O . LEU A 1 83 ? -33.364 6.604 5.156 1.00 11.30 85 LEU A O 1
ATOM 650 N N . ILE A 1 84 ? -31.129 6.353 5.039 1.00 8.74 86 ILE A N 1
ATOM 651 C CA . ILE A 1 84 ? -30.859 7.658 4.461 1.00 9.37 86 ILE A CA 1
ATOM 652 C C . ILE A 1 84 ? -30.080 7.400 3.191 1.00 10.47 86 ILE A C 1
ATOM 653 O O . ILE A 1 84 ? -29.078 6.702 3.210 1.00 11.24 86 ILE A O 1
ATOM 658 N N . ARG A 1 85 ? -30.598 7.891 2.070 1.00 9.95 87 ARG A N 1
ATOM 659 C CA . ARG A 1 85 ? -30.082 7.531 0.764 1.00 10.05 87 ARG A CA 1
ATOM 660 C C . ARG A 1 85 ? -29.500 8.702 0.000 1.00 12.03 87 ARG A C 1
ATOM 661 O O . ARG A 1 85 ? -29.802 9.859 0.282 1.00 13.48 87 ARG A O 1
ATOM 669 N N . LYS A 1 86 ? -28.677 8.395 -0.993 1.00 11.92 88 LYS A N 1
ATOM 670 C CA . LYS A 1 86 ? -28.318 9.392 -1.981 1.00 12.49 88 LYS A CA 1
ATOM 671 C C . LYS A 1 86 ? -29.597 9.840 -2.673 1.00 12.15 88 LYS A C 1
ATOM 672 O O . LYS A 1 86 ? -30.515 9.058 -2.916 1.00 12.17 88 LYS A O 1
ATOM 678 N N . ARG A 1 87 ? -29.672 11.120 -2.989 1.00 12.60 89 ARG A N 1
ATOM 679 C CA . ARG A 1 87 ? -30.907 11.657 -3.502 1.00 12.44 89 ARG A CA 1
ATOM 680 C C . ARG A 1 87 ? -31.324 11.006 -4.815 1.00 12.02 89 ARG A C 1
ATOM 681 O O . ARG A 1 87 ? -30.482 10.700 -5.665 1.00 12.85 89 ARG A O 1
ATOM 689 N N . GLY A 1 88 ? -32.629 10.788 -4.950 1.00 12.82 90 GLY A N 1
ATOM 690 C CA . GLY A 1 88 ? -33.226 10.261 -6.186 1.00 12.56 90 GLY A CA 1
ATOM 691 C C . GLY A 1 88 ? -33.651 8.810 -6.121 1.00 15.86 90 GLY A C 1
ATOM 692 O O . GLY A 1 88 ? -34.212 8.284 -7.084 1.00 17.59 90 GLY A O 1
ATOM 693 N N . LYS A 1 89 ? -33.407 8.166 -4.989 1.00 15.09 91 LYS A N 1
ATOM 694 C CA A LYS A 1 89 ? -33.569 6.720 -4.886 0.70 16.13 91 LYS A CA 1
ATOM 695 C CA B LYS A 1 89 ? -33.573 6.718 -4.894 0.30 14.47 91 LYS A CA 1
ATOM 696 C C . LYS A 1 89 ? -34.841 6.316 -4.143 1.00 15.36 91 LYS A C 1
ATOM 697 O O . LYS A 1 89 ? -35.371 5.218 -4.345 1.00 19.08 91 LYS A O 1
ATOM 708 N N . LEU A 1 90 ? -35.322 7.187 -3.273 1.00 14.41 92 LEU A N 1
ATOM 709 C CA . LEU A 1 90 ? -36.440 6.860 -2.398 1.00 13.60 92 LEU A CA 1
ATOM 710 C C . LEU A 1 90 ? -37.762 7.313 -2.982 1.00 13.58 92 LEU A C 1
ATOM 711 O O . LEU A 1 90 ? -37.846 8.415 -3.515 1.00 13.40 92 LEU A O 1
ATOM 716 N N . PRO A 1 91 ? -38.813 6.468 -2.868 1.00 13.06 93 PRO A N 1
ATOM 717 C CA . PRO A 1 91 ? -40.161 6.852 -3.251 1.00 12.32 93 PRO A CA 1
ATOM 718 C C . PRO A 1 91 ? -40.846 7.629 -2.149 1.00 11.01 93 PRO A C 1
ATOM 719 O O . PRO A 1 91 ? -40.393 7.610 -0.994 1.00 14.00 93 PRO A O 1
ATOM 723 N N . GLY A 1 92 ? -41.935 8.306 -2.487 1.00 13.85 94 GLY A N 1
ATOM 724 C CA . GLY A 1 92 ? -42.686 9.045 -1.495 1.00 14.28 94 GLY A CA 1
ATOM 725 C C . GLY A 1 92 ? -42.097 10.416 -1.242 1.00 11.82 94 GLY A C 1
ATOM 726 O O . GLY A 1 92 ? -41.048 10.759 -1.774 1.00 15.31 94 GLY A O 1
ATOM 727 N N . PRO A 1 93 ? -42.776 11.212 -0.422 1.00 14.96 95 PRO A N 1
ATOM 728 C CA . PRO A 1 93 ? -42.284 12.542 -0.089 1.00 12.74 95 PRO A CA 1
ATOM 729 C C . PRO A 1 93 ? -40.961 12.464 0.645 1.00 11.07 95 PRO A C 1
ATOM 730 O O . PRO A 1 93 ? -40.809 11.633 1.537 1.00 11.83 95 PRO A O 1
ATOM 734 N N . THR A 1 94 ? -40.020 13.312 0.270 1.00 11.32 96 THR A N 1
ATOM 735 C CA . THR A 1 94 ? -38.694 13.280 0.864 1.00 12.99 96 THR A CA 1
ATOM 736 C C . THR A 1 94 ? -38.224 14.675 1.224 1.00 12.52 96 THR A C 1
ATOM 737 O O . THR A 1 94 ? -38.811 15.676 0.800 1.00 13.49 96 THR A O 1
ATOM 741 N N . LEU A 1 95 ? -37.184 14.707 2.049 1.00 11.92 97 LEU A N 1
ATOM 742 C CA . LEU A 1 95 ? -36.377 15.882 2.322 1.00 13.60 97 LEU A CA 1
ATOM 743 C C . LEU A 1 95 ? -34.988 15.545 1.891 1.00 10.39 97 LEU A C 1
ATOM 744 O O . LEU A 1 95 ? -34.589 14.395 1.973 1.00 11.23 97 LEU A O 1
ATOM 749 N N . TRP A 1 96 ? -34.213 16.535 1.506 1.00 10.79 98 TRP A N 1
ATOM 750 C CA . TRP A 1 96 ? -32.824 16.292 1.148 1.00 11.58 98 TRP A CA 1
ATOM 751 C C . TRP A 1 96 ? -31.883 17.368 1.681 1.00 11.85 98 TRP A C 1
ATOM 752 O O . TRP A 1 96 ? -32.308 18.455 2.084 1.00 12.46 98 TRP A O 1
ATOM 763 N N . ALA A 1 97 ? -30.606 17.026 1.714 1.00 11.44 99 ALA A N 1
ATOM 764 C CA . ALA A 1 97 ? -29.581 17.883 2.308 1.00 13.02 99 ALA A CA 1
ATOM 765 C C . ALA A 1 97 ? -28.272 17.740 1.555 1.00 15.18 99 ALA A C 1
ATOM 766 O O . ALA A 1 97 ? -27.752 16.627 1.387 1.00 13.88 99 ALA A O 1
ATOM 768 N N . SER A 1 98 ? -27.741 18.875 1.106 1.00 19.27 100 SER A N 1
ATOM 769 C CA . SER A 1 98 ? -26.530 18.897 0.312 1.00 22.19 100 SER A CA 1
ATOM 770 C C . SER A 1 98 ? -25.334 18.928 1.219 1.00 25.49 100 SER A C 1
ATOM 771 O O . SER A 1 98 ? -25.417 19.364 2.368 1.00 27.96 100 SER A O 1
ATOM 774 N N . TYR A 1 99 ? -24.219 18.439 0.706 1.00 23.60 101 TYR A N 1
ATOM 775 C CA . TYR A 1 99 ? -22.967 18.495 1.428 1.00 21.19 101 TYR A CA 1
ATOM 776 C C . TYR A 1 99 ? -21.840 18.410 0.413 1.00 24.15 101 TYR A C 1
ATOM 777 O O . TYR A 1 99 ? -22.076 18.163 -0.768 1.00 22.79 101 TYR A O 1
ATOM 786 N N . SER A 1 100 ? -20.621 18.673 0.859 1.00 26.55 102 SER A N 1
ATOM 787 C CA . SER A 1 100 ? -19.479 18.737 -0.049 1.00 23.39 102 SER A CA 1
ATOM 788 C C . SER A 1 100 ? -18.830 17.364 -0.130 1.00 28.07 102 SER A C 1
ATOM 789 O O . SER A 1 100 ? -18.402 16.802 0.881 1.00 32.34 102 SER A O 1
ATOM 792 N N . LEU A 1 101 ? -18.796 16.815 -1.333 1.00 20.62 103 LEU A N 1
ATOM 793 C CA . LEU A 1 101 ? -18.139 15.552 -1.576 1.00 27.08 103 LEU A CA 1
ATOM 794 C C . LEU A 1 101 ? -17.071 15.760 -2.634 1.00 34.35 103 LEU A C 1
ATOM 795 O O . LEU A 1 101 ? -17.366 16.210 -3.750 1.00 33.96 103 LEU A O 1
ATOM 800 N N . GLU A 1 102 ? -15.830 15.445 -2.268 1.00 32.27 104 GLU A N 1
ATOM 801 C CA . GLU A 1 102 ? -14.670 15.705 -3.120 1.00 45.20 104 GLU A CA 1
ATOM 802 C C . GLU A 1 102 ? -14.689 17.136 -3.670 1.00 43.84 104 GLU A C 1
ATOM 803 O O . GLU A 1 102 ? -14.528 18.084 -2.912 1.00 28.48 104 GLU A O 1
ATOM 809 N N . TYR A 1 103 ? -14.892 17.292 -4.978 1.00 36.13 105 TYR A N 1
ATOM 810 C CA . TYR A 1 103 ? -14.789 18.620 -5.606 1.00 38.60 105 TYR A CA 1
ATOM 811 C C . TYR A 1 103 ? -16.150 19.278 -5.819 1.00 47.31 105 TYR A C 1
ATOM 812 O O . TYR A 1 103 ? -16.233 20.480 -6.093 1.00 56.69 105 TYR A O 1
ATOM 821 N N . GLY A 1 104 ? -17.212 18.494 -5.692 1.00 35.88 106 GLY A N 1
ATOM 822 C CA . GLY A 1 104 ? -18.546 18.984 -5.979 1.00 37.07 106 GLY A CA 1
ATOM 823 C C . GLY A 1 104 ? -19.504 18.758 -4.836 1.00 36.21 106 GLY A C 1
ATOM 824 O O . GLY A 1 104 ? -19.110 18.718 -3.671 1.00 31.62 106 GLY A O 1
ATOM 825 N N . LYS A 1 105 ? -20.774 18.604 -5.181 1.00 34.89 107 LYS A N 1
ATOM 826 C CA . LYS A 1 105 ? -21.830 18.541 -4.200 1.00 34.74 107 LYS A CA 1
ATOM 827 C C . LYS A 1 105 ? -22.619 17.252 -4.366 1.00 36.45 107 LYS A C 1
ATOM 828 O O . LYS A 1 105 ? -22.861 16.801 -5.484 1.00 37.88 107 LYS A O 1
ATOM 834 N N . ALA A 1 106 ? -23.010 16.658 -3.247 1.00 27.15 108 ALA A N 1
ATOM 835 C CA . ALA A 1 106 ? -23.917 15.516 -3.266 1.00 23.60 108 ALA A CA 1
ATOM 836 C C . ALA A 1 106 ? -25.072 15.821 -2.335 1.00 16.08 108 ALA A C 1
ATOM 837 O O . ALA A 1 106 ? -25.002 16.766 -1.541 1.00 19.00 108 ALA A O 1
ATOM 839 N N . GLU A 1 107 ? -26.139 15.032 -2.420 1.00 17.64 109 GLU A N 1
ATOM 840 C CA . GLU A 1 107 ? -27.269 15.206 -1.515 1.00 13.35 109 GLU A CA 1
ATOM 841 C C . GLU A 1 107 ? -27.716 13.876 -0.915 1.00 12.49 109 GLU A C 1
ATOM 842 O O . GLU A 1 107 ? -27.797 12.867 -1.617 1.00 13.86 109 GLU A O 1
ATOM 848 N N . LEU A 1 108 ? -27.976 13.880 0.391 1.00 11.60 110 LEU A N 1
ATOM 849 C CA . LEU A 1 108 ? -28.641 12.769 1.033 1.00 11.95 110 LEU A CA 1
ATOM 850 C C . LEU A 1 108 ? -30.124 13.081 1.134 1.00 12.32 110 LEU A C 1
ATOM 851 O O . LEU A 1 108 ? -30.535 14.243 1.043 1.00 12.28 110 LEU A O 1
ATOM 856 N N . GLU A 1 109 ? -30.917 12.045 1.352 1.00 10.18 111 GLU A N 1
ATOM 857 C CA . GLU A 1 109 ? -32.366 12.172 1.326 1.00 10.63 111 GLU A CA 1
ATOM 858 C C . GLU A 1 109 ? -33.014 11.172 2.277 1.00 10.80 111 GLU A C 1
ATOM 859 O O . GLU A 1 109 ? -32.475 10.090 2.530 1.00 10.82 111 GLU A O 1
ATOM 865 N N . ILE A 1 110 ? -34.145 11.548 2.838 1.00 9.60 112 ILE A N 1
ATOM 866 C CA . ILE A 1 110 ? -34.857 10.690 3.756 1.00 11.51 112 ILE A CA 1
ATOM 867 C C . ILE A 1 110 ? -36.349 10.860 3.488 1.00 10.67 112 ILE A C 1
ATOM 868 O O . ILE A 1 110 ? -36.789 11.946 3.085 1.00 10.65 112 ILE A O 1
ATOM 873 N N . GLN A 1 111 ? -37.120 9.792 3.646 1.00 10.97 113 GLN A N 1
ATOM 874 C CA . GLN A 1 111 ? -38.568 9.895 3.516 1.00 11.54 113 GLN A CA 1
ATOM 875 C C . GLN A 1 111 ? -39.109 10.734 4.666 1.00 12.03 113 GLN A C 1
ATOM 876 O O . GLN A 1 111 ? -38.654 10.622 5.790 1.00 11.78 113 GLN A O 1
ATOM 882 N N . LYS A 1 112 ? -40.065 11.597 4.361 1.00 12.56 114 LYS A N 1
ATOM 883 C CA . LYS A 1 112 ? -40.663 12.462 5.369 1.00 13.49 114 LYS A CA 1
ATOM 884 C C . LYS A 1 112 ? -41.287 11.670 6.506 1.00 13.99 114 LYS A C 1
ATOM 885 O O . LYS A 1 112 ? -41.419 12.187 7.613 1.00 15.38 114 LYS A O 1
ATOM 891 N N . ASP A 1 113 ? -41.713 10.439 6.223 1.00 13.62 115 ASP A N 1
ATOM 892 C CA . ASP A 1 113 ? -42.353 9.606 7.236 1.00 14.63 115 ASP A CA 1
ATOM 893 C C . ASP A 1 113 ? -41.403 8.591 7.862 1.00 18.73 115 ASP A C 1
ATOM 894 O O . ASP A 1 113 ? -41.845 7.667 8.539 1.00 18.60 115 ASP A O 1
ATOM 899 N N . ALA A 1 114 ? -40.098 8.785 7.693 1.00 12.99 116 ALA A N 1
ATOM 900 C CA . ALA A 1 114 ? -39.128 7.801 8.196 1.00 14.33 116 ALA A CA 1
ATOM 901 C C . ALA A 1 114 ? -39.112 7.732 9.729 1.00 15.22 116 ALA A C 1
ATOM 902 O O . ALA A 1 114 ? -38.914 6.661 10.306 1.00 17.59 116 ALA A O 1
ATOM 904 N N . LEU A 1 115 ? -39.280 8.883 10.374 1.00 15.81 117 LEU A N 1
ATOM 905 C CA . LEU A 1 115 ? -39.328 8.965 11.833 1.00 16.13 117 LEU A CA 1
ATOM 906 C C . LEU A 1 115 ? -40.423 9.915 12.267 1.00 14.92 117 LEU A C 1
ATOM 907 O O . LEU A 1 115 ? -40.824 10.796 11.516 1.00 17.92 117 LEU A O 1
ATOM 912 N N . GLU A 1 116 ? -40.889 9.722 13.490 1.00 15.12 118 GLU A N 1
ATOM 913 C CA . GLU A 1 116 ? -41.830 10.633 14.124 1.00 16.96 118 GLU A CA 1
ATOM 914 C C . GLU A 1 116 ? -41.073 11.589 15.030 1.00 17.19 118 GLU A C 1
ATOM 915 O O . GLU A 1 116 ? -39.991 11.258 15.530 1.00 16.32 118 GLU A O 1
ATOM 921 N N . PRO A 1 117 ? -41.636 12.779 15.268 1.00 15.35 119 PRO A N 1
ATOM 922 C CA . PRO A 1 117 ? -40.975 13.716 16.153 1.00 15.24 119 PRO A CA 1
ATOM 923 C C . PRO A 1 117 ? -40.690 13.093 17.510 1.00 15.47 119 PRO A C 1
ATOM 924 O O . PRO A 1 117 ? -41.546 12.416 18.085 1.00 17.73 119 PRO A O 1
ATOM 928 N N . GLY A 1 118 ? -39.481 13.306 18.003 1.00 14.69 120 GLY A N 1
ATOM 929 C CA . GLY A 1 118 ? -39.102 12.816 19.316 1.00 17.41 120 GLY A CA 1
ATOM 930 C C . GLY A 1 118 ? -38.389 11.483 19.301 1.00 15.59 120 GLY A C 1
ATOM 931 O O . GLY A 1 118 ? -37.732 11.121 20.275 1.00 17.91 120 GLY A O 1
ATOM 932 N N . GLN A 1 119 ? -38.515 10.725 18.216 1.00 13.30 121 GLN A N 1
ATOM 933 C CA . GLN A 1 119 ? -37.882 9.421 18.179 1.00 13.64 121 GLN A CA 1
ATOM 934 C C . GLN A 1 119 ? -36.377 9.572 18.197 1.00 12.21 121 GLN A C 1
ATOM 935 O O . GLN A 1 119 ? -35.820 10.535 17.650 1.00 13.32 121 GLN A O 1
ATOM 941 N N A ARG A 1 120 ? -35.717 8.607 18.832 0.50 12.34 122 ARG A N 1
ATOM 942 N N B ARG A 1 120 ? -35.720 8.627 18.862 0.50 12.02 122 ARG A N 1
ATOM 943 C CA A ARG A 1 120 ? -34.295 8.710 19.121 0.50 14.20 122 ARG A CA 1
ATOM 944 C CA B ARG A 1 120 ? -34.306 8.746 19.177 0.50 13.28 122 ARG A CA 1
ATOM 945 C C A ARG A 1 120 ? -33.490 7.778 18.236 0.50 11.49 122 ARG A C 1
ATOM 946 C C B ARG A 1 120 ? -33.500 7.779 18.330 0.50 11.04 122 ARG A C 1
ATOM 947 O O A ARG A 1 120 ? -33.796 6.592 18.111 0.50 12.65 122 ARG A O 1
ATOM 948 O O B ARG A 1 120 ? -33.779 6.582 18.295 0.50 12.29 122 ARG A O 1
ATOM 963 N N A VAL A 1 121 ? -32.468 8.333 17.607 0.50 10.37 123 VAL A N 1
ATOM 964 N N B VAL A 1 121 ? -32.507 8.308 17.632 0.50 10.43 123 VAL A N 1
ATOM 965 C CA A VAL A 1 121 ? -31.780 7.649 16.534 0.50 11.32 123 VAL A CA 1
ATOM 966 C CA B VAL A 1 121 ? -31.829 7.538 16.609 0.50 11.85 123 VAL A CA 1
ATOM 967 C C A VAL A 1 121 ? -30.282 7.656 16.757 0.50 10.21 123 VAL A C 1
ATOM 968 C C B VAL A 1 121 ? -30.313 7.653 16.719 0.50 10.47 123 VAL A C 1
ATOM 969 O O A VAL A 1 121 ? -29.724 8.613 17.299 0.50 10.51 123 VAL A O 1
ATOM 970 O O B VAL A 1 121 ? -29.776 8.682 17.134 0.50 11.07 123 VAL A O 1
ATOM 977 N N . VAL A 1 122 ? -29.635 6.571 16.360 1.00 10.03 124 VAL A N 1
ATOM 978 C CA . VAL A 1 122 ? -28.188 6.545 16.265 1.00 9.97 124 VAL A CA 1
ATOM 979 C C . VAL A 1 122 ? -27.858 6.287 14.810 1.00 10.49 124 VAL A C 1
ATOM 980 O O . VAL A 1 122 ? -28.420 5.384 14.193 1.00 10.08 124 VAL A O 1
ATOM 984 N N . VAL A 1 123 ? -26.978 7.106 14.265 1.00 10.35 125 VAL A N 1
ATOM 985 C CA . VAL A 1 123 ? -26.572 6.993 12.879 1.00 10.25 125 VAL A CA 1
ATOM 986 C C . VAL A 1 123 ? -25.307 6.171 12.782 1.00 10.60 125 VAL A C 1
ATOM 987 O O . VAL A 1 123 ? -24.377 6.356 13.576 1.00 9.69 125 VAL A O 1
ATOM 991 N N . VAL A 1 124 ? -25.273 5.244 11.834 1.00 10.45 126 VAL A N 1
ATOM 992 C CA . VAL A 1 124 ? -24.054 4.471 11.594 1.00 11.23 126 VAL A CA 1
ATOM 993 C C . VAL A 1 124 ? -23.600 4.612 10.154 1.00 10.45 126 VAL A C 1
ATOM 994 O O . VAL A 1 124 ? -24.409 4.640 9.219 1.00 9.87 126 VAL A O 1
ATOM 998 N N . ASP A 1 125 ? -22.292 4.734 10.002 1.00 10.02 127 ASP A N 1
ATOM 999 C CA . ASP A 1 125 ? -21.633 4.726 8.696 1.00 10.31 127 ASP A CA 1
ATOM 1000 C C . ASP A 1 125 ? -20.338 3.962 8.856 1.00 10.71 127 ASP A C 1
ATOM 1001 O O . ASP A 1 125 ? -19.915 3.695 9.982 1.00 10.56 127 ASP A O 1
ATOM 1006 N N . ASP A 1 126 ? -19.689 3.600 7.755 1.00 8.90 128 ASP A N 1
ATOM 1007 C CA . ASP A 1 126 ? -18.447 2.868 7.870 1.00 10.01 128 ASP A CA 1
ATOM 1008 C C . ASP A 1 126 ? -17.303 3.767 8.300 1.00 10.19 128 ASP A C 1
ATOM 1009 O O . ASP A 1 126 ? -16.450 3.364 9.084 1.00 10.78 128 ASP A O 1
ATOM 1014 N N . LEU A 1 127 ? -17.307 4.991 7.797 1.00 10.77 129 LEU A N 1
ATOM 1015 C CA . LEU A 1 127 ? -16.147 5.863 7.925 1.00 11.32 129 LEU A CA 1
ATOM 1016 C C . LEU A 1 127 ? -16.553 7.313 8.089 1.00 11.45 129 LEU A C 1
ATOM 1017 O O . LEU A 1 127 ? -17.432 7.807 7.377 1.00 12.18 129 LEU A O 1
ATOM 1022 N N . LEU A 1 128 ? -15.920 7.980 9.058 1.00 10.01 130 LEU A N 1
ATOM 1023 C CA . LEU A 1 128 ? -16.045 9.420 9.229 1.00 10.03 130 LEU A CA 1
ATOM 1024 C C . LEU A 1 128 ? -14.770 10.063 8.711 1.00 9.90 130 LEU A C 1
ATOM 1025 O O . LEU A 1 128 ? -13.677 9.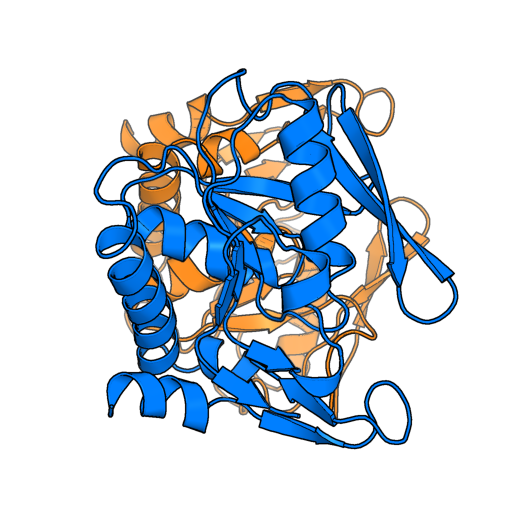779 9.216 1.00 10.57 130 LEU A O 1
ATOM 1030 N N . ALA A 1 129 ? -14.906 10.905 7.700 1.00 12.21 131 ALA A N 1
ATOM 1031 C CA . ALA A 1 129 ? -13.777 11.664 7.180 1.00 11.08 131 ALA A CA 1
ATOM 1032 C C . ALA A 1 129 ? -13.993 13.143 7.516 1.00 10.77 131 ALA A C 1
ATOM 1033 O O . ALA A 1 129 ? -13.811 13.531 8.655 1.00 12.17 131 ALA A O 1
ATOM 1035 N N . THR A 1 130 ? -14.402 13.962 6.548 1.00 11.15 132 THR A N 1
ATOM 1036 C CA . THR A 1 130 ? -14.705 15.364 6.855 1.00 11.93 132 THR A CA 1
ATOM 1037 C C . THR A 1 130 ? -15.924 15.515 7.756 1.00 12.02 132 THR A C 1
ATOM 1038 O O . THR A 1 130 ? -16.119 16.564 8.391 1.00 14.54 132 THR A O 1
ATOM 1042 N N . GLY A 1 131 ? -16.770 14.490 7.788 1.00 11.61 133 GLY A N 1
ATOM 1043 C CA . GLY A 1 131 ? -18.014 14.555 8.539 1.00 12.36 133 GLY A CA 1
ATOM 1044 C C . GLY A 1 131 ? -19.182 15.115 7.734 1.00 12.16 133 GLY A C 1
ATOM 1045 O O . GLY A 1 131 ? -20.279 15.238 8.247 1.00 12.58 133 GLY A O 1
ATOM 1046 N N . GLY A 1 132 ? -18.946 15.453 6.478 1.00 12.50 134 GLY A N 1
ATOM 1047 C CA . GLY A 1 132 ? -19.995 16.043 5.646 1.00 13.36 134 GLY A CA 1
ATOM 1048 C C . GLY A 1 132 ? -21.205 15.138 5.499 1.00 12.92 134 GLY A C 1
ATOM 1049 O O . GLY A 1 132 ? -22.354 15.569 5.638 1.00 13.95 134 GLY A O 1
ATOM 1050 N N . THR A 1 133 ? -20.941 13.869 5.225 1.00 10.39 135 THR A N 1
ATOM 1051 C CA . THR A 1 133 ? -22.000 12.904 5.000 1.00 10.59 135 THR A CA 1
ATOM 1052 C C . THR A 1 133 ? -22.800 12.719 6.281 1.00 10.38 135 THR A C 1
ATOM 1053 O O . THR A 1 133 ? -24.023 12.815 6.286 1.00 11.71 135 THR A O 1
ATOM 1057 N N . MET A 1 134 ? -22.111 12.454 7.382 1.00 10.76 136 MET A N 1
ATOM 1058 C CA . MET A 1 134 ? -22.781 12.256 8.648 1.00 10.82 136 MET A CA 1
ATOM 1059 C C . MET A 1 134 ? -23.544 13.499 9.100 1.00 11.84 136 MET A C 1
ATOM 1060 O O . MET A 1 134 ? -24.618 13.402 9.687 1.00 12.11 136 MET A O 1
ATOM 1069 N N . ASN A 1 135 ? -22.964 14.664 8.855 1.00 11.30 137 ASN A N 1
ATOM 1070 C CA . ASN A 1 135 ? -23.593 15.910 9.208 1.00 13.91 137 ASN A CA 1
ATOM 1071 C C . ASN A 1 135 ? -24.903 16.124 8.433 1.00 13.32 137 ASN A C 1
ATOM 1072 O O . ASN A 1 135 ? -25.903 16.561 8.989 1.00 13.37 137 ASN A O 1
ATOM 1077 N N . ALA A 1 136 ? -24.888 15.811 7.146 1.00 12.62 138 ALA A N 1
ATOM 1078 C CA . ALA A 1 136 ? -26.102 15.888 6.344 1.00 11.91 138 ALA A CA 1
ATOM 1079 C C . ALA A 1 136 ? -27.187 14.944 6.905 1.00 12.22 138 ALA A C 1
ATOM 1080 O O . ALA A 1 136 ? -28.355 15.288 6.962 1.00 11.53 138 ALA A O 1
ATOM 1082 N N . ALA A 1 137 ? -26.794 13.748 7.313 1.00 12.62 139 ALA A N 1
ATOM 1083 C CA . ALA A 1 137 ? -27.742 12.821 7.908 1.00 11.74 139 ALA A CA 1
ATOM 1084 C C . ALA A 1 137 ? -28.355 13.413 9.174 1.00 10.83 139 ALA A C 1
ATOM 1085 O O . ALA A 1 137 ? -29.567 13.361 9.385 1.00 12.42 139 ALA A O 1
ATOM 1087 N N . CYS A 1 138 ? -27.520 13.995 10.020 1.00 11.18 140 CYS A N 1
ATOM 1088 C CA . CYS A 1 138 ? -28.029 14.624 11.232 1.00 11.84 140 CYS A CA 1
ATOM 1089 C C . CYS A 1 138 ? -28.982 15.774 10.908 1.00 12.87 140 CYS A C 1
ATOM 1090 O O . CYS A 1 138 ? -29.992 15.939 11.577 1.00 14.84 140 CYS A O 1
ATOM 1093 N N . GLU A 1 139 ? -28.674 16.551 9.876 1.00 12.57 141 GLU A N 1
ATOM 1094 C CA . GLU A 1 139 ? -29.565 17.641 9.480 1.00 13.08 141 GLU A CA 1
ATOM 1095 C C . GLU A 1 139 ? -30.942 17.091 9.096 1.00 13.98 141 GLU A C 1
ATOM 1096 O O . GLU A 1 139 ? -31.980 17.616 9.516 1.00 12.94 141 GLU A O 1
ATOM 1102 N N . LEU A 1 140 ? -30.951 16.049 8.273 1.00 12.20 142 LEU A N 1
ATOM 1103 C CA . LEU A 1 140 ? -32.202 15.448 7.841 1.00 12.21 142 LEU A CA 1
ATOM 1104 C C . LEU A 1 140 ? -32.995 14.940 9.037 1.00 12.02 142 LEU A C 1
ATOM 1105 O O . LEU A 1 140 ? -34.196 15.163 9.138 1.00 11.35 142 LEU A O 1
ATOM 1110 N N . LEU A 1 141 ? -32.321 14.251 9.957 1.00 10.61 143 LEU A N 1
ATOM 1111 C CA . LEU A 1 141 ? -33.006 13.699 11.091 1.00 11.54 143 LEU A CA 1
ATOM 1112 C C . LEU A 1 141 ? -33.575 14.800 11.975 1.00 12.30 143 LEU A C 1
ATOM 1113 O O . LEU A 1 141 ? -34.695 14.670 12.484 1.00 13.55 143 LEU A O 1
ATOM 1118 N N . GLY A 1 142 ? -32.815 15.885 12.131 1.00 11.87 144 GLY A N 1
ATOM 1119 C CA . GLY A 1 142 ? -33.259 17.027 12.922 1.00 13.39 144 GLY A CA 1
ATOM 1120 C C . GLY A 1 142 ? -34.466 17.688 12.281 1.00 14.47 144 GLY A C 1
ATOM 1121 O O . GLY A 1 142 ? -35.351 18.182 12.968 1.00 16.43 144 GLY A O 1
ATOM 1122 N N . ARG A 1 143 ? -34.524 17.667 10.960 1.00 13.14 145 ARG A N 1
ATOM 1123 C CA . ARG A 1 143 ? -35.648 18.281 10.269 1.00 13.21 145 ARG A CA 1
ATOM 1124 C C . ARG A 1 143 ? -36.922 17.437 10.377 1.00 14.03 145 ARG A C 1
ATOM 1125 O O . ARG A 1 143 ? -38.018 17.943 10.129 1.00 16.11 145 ARG A O 1
ATOM 1133 N N . LEU A 1 144 ? -36.774 16.159 10.744 1.00 13.60 146 LEU A N 1
ATOM 1134 C CA . LEU A 1 144 ? -37.910 15.310 11.125 1.00 11.94 146 LEU A CA 1
ATOM 1135 C C . LEU A 1 144 ? -38.223 15.408 12.615 1.00 12.39 146 LEU A C 1
ATOM 1136 O O . LEU A 1 144 ? -39.095 14.698 13.113 1.00 15.05 146 LEU A O 1
ATOM 1141 N N . GLN A 1 145 ? -37.482 16.265 13.320 1.00 13.82 147 GLN A N 1
ATOM 1142 C CA . GLN A 1 145 ? -37.612 16.429 14.778 1.00 15.88 147 GLN A CA 1
ATOM 1143 C C . GLN A 1 145 ? -37.226 15.184 15.549 1.00 16.72 147 GLN A C 1
ATOM 1144 O O . GLN A 1 145 ? -37.659 14.976 16.689 1.00 15.69 147 GLN A O 1
ATOM 1150 N N . ALA A 1 146 ? -36.399 14.352 14.928 1.00 14.06 148 ALA A N 1
ATOM 1151 C CA . ALA A 1 146 ? -35.834 13.212 15.611 1.00 13.57 148 ALA A CA 1
ATOM 1152 C C . ALA A 1 146 ? -34.667 13.690 16.462 1.00 13.16 148 ALA A C 1
ATOM 1153 O O . ALA A 1 146 ? -34.039 14.715 16.168 1.00 14.28 148 ALA A O 1
ATOM 1155 N N . GLU A 1 147 ? -34.360 12.934 17.504 1.00 12.20 149 GLU A N 1
ATOM 1156 C CA . GLU A 1 147 ? -33.221 13.237 18.348 1.00 13.00 149 GLU A CA 1
ATOM 1157 C C . GLU A 1 147 ? -32.072 12.308 17.994 1.00 11.48 149 GLU A C 1
ATOM 1158 O O . GLU A 1 147 ? -32.192 11.091 18.146 1.00 13.63 149 GLU A O 1
ATOM 1164 N N . VAL A 1 148 ? -30.980 12.879 17.499 1.00 12.55 150 VAL A N 1
ATOM 1165 C CA . VAL A 1 148 ? -29.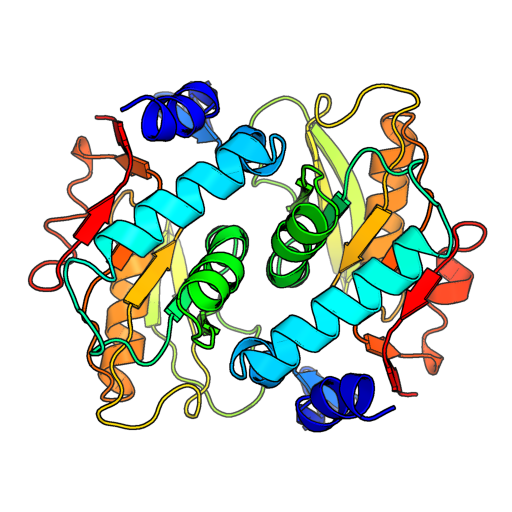804 12.079 17.179 1.00 11.10 150 VAL A CA 1
ATOM 1166 C C . VAL A 1 148 ? -28.983 11.910 18.446 1.00 11.62 150 VAL A C 1
ATOM 1167 O O . VAL A 1 148 ? -28.374 12.860 18.927 1.00 15.13 150 VAL A O 1
ATOM 1171 N N . LEU A 1 149 ? -28.983 10.698 18.992 1.00 10.93 151 LEU A N 1
ATOM 1172 C CA . LEU A 1 149 ? -28.295 10.444 20.256 1.00 10.42 151 LEU A CA 1
ATOM 1173 C C . LEU A 1 149 ? -26.795 10.368 20.066 1.00 11.72 151 LEU A C 1
ATOM 1174 O O . LEU A 1 149 ? -26.027 10.729 20.960 1.00 13.69 151 LEU A O 1
ATOM 1179 N N . GLU A 1 150 ? -26.378 9.870 18.908 1.00 10.81 152 GLU A N 1
ATOM 1180 C CA . GLU A 1 150 ? -24.975 9.592 18.638 1.00 10.96 152 GLU A CA 1
ATOM 1181 C C . GLU A 1 150 ? -24.819 9.202 17.173 1.00 11.17 152 GLU A C 1
ATOM 1182 O O . GLU A 1 150 ? -25.765 8.720 16.545 1.00 11.20 152 GLU A O 1
ATOM 1188 N N . CYS A 1 151 ? -23.624 9.423 16.646 1.00 10.06 153 CYS A N 1
ATOM 1189 C CA . CYS A 1 151 ? -23.201 8.876 15.366 1.00 10.26 153 CYS A CA 1
ATOM 1190 C C . CYS A 1 151 ? -22.010 7.976 15.619 1.00 10.00 153 CYS A C 1
ATOM 1191 O O . CYS A 1 151 ? -21.161 8.276 16.468 1.00 10.47 153 CYS A O 1
ATOM 1194 N N . VAL A 1 152 ? -21.930 6.879 14.888 1.00 9.84 154 VAL A N 1
ATOM 1195 C CA . VAL A 1 152 ? -20.830 5.947 15.068 1.00 9.86 154 VAL A CA 1
ATOM 1196 C C . VAL A 1 152 ? -20.300 5.483 13.735 1.00 10.30 154 VAL A C 1
ATOM 1197 O O . VAL A 1 152 ? -21.027 5.468 12.732 1.00 10.37 154 VAL A O 1
ATOM 1201 N N . SER A 1 153 ? -19.029 5.100 13.726 1.00 9.98 155 SER A N 1
ATOM 1202 C CA . SER A 1 153 ? -18.418 4.514 12.534 1.00 9.16 155 SER A CA 1
ATOM 1203 C C . SER A 1 153 ? -17.392 3.458 12.921 1.00 10.89 155 SER A C 1
ATOM 1204 O O . SER A 1 153 ? -16.995 3.352 14.088 1.00 11.09 155 SER A O 1
ATOM 1207 N N . LEU A 1 154 ? -16.952 2.671 11.945 1.00 11.49 156 LEU A N 1
ATOM 1208 C CA . LEU A 1 154 ? -15.835 1.772 12.188 1.00 11.21 156 LEU A CA 1
ATOM 1209 C C . LEU A 1 154 ? -14.525 2.540 12.192 1.00 11.13 156 LEU A C 1
ATOM 1210 O O . LEU A 1 154 ? -13.651 2.274 13.008 1.00 12.00 156 LEU A O 1
ATOM 1215 N N . VAL A 1 155 ? -14.393 3.477 11.258 1.00 10.79 157 VAL A N 1
ATOM 1216 C CA . VAL A 1 155 ? -13.136 4.167 11.022 1.00 10.90 157 VAL A CA 1
ATOM 1217 C C . VAL A 1 155 ? -13.359 5.671 11.092 1.00 9.87 157 VAL A C 1
ATOM 1218 O O . VAL A 1 155 ? -14.385 6.176 10.639 1.00 11.89 157 VAL A O 1
ATOM 1222 N N . GLU A 1 156 ? -12.396 6.366 11.680 1.00 10.41 158 GLU A N 1
ATOM 1223 C CA . GLU A 1 156 ? -12.410 7.819 11.774 1.00 11.27 158 GLU A CA 1
ATOM 1224 C C . GLU A 1 156 ? -11.049 8.344 11.344 1.00 10.89 158 GLU A C 1
ATOM 1225 O O . GLU A 1 156 ? -10.027 7.846 11.801 1.00 11.87 158 GLU A O 1
ATOM 1231 N N . LEU A 1 157 ? -11.038 9.338 10.458 1.00 10.97 159 LEU A N 1
ATOM 1232 C CA . LEU A 1 157 ? -9.798 9.953 10.012 1.00 11.50 159 LEU A CA 1
ATOM 1233 C C . LEU A 1 157 ? -9.628 11.260 10.779 1.00 10.72 159 LEU A C 1
ATOM 1234 O O . LEU A 1 157 ? -10.232 12.275 10.441 1.00 12.10 159 LEU A O 1
ATOM 1239 N N . THR A 1 158 ? -8.836 11.223 11.841 1.00 11.58 160 THR A N 1
ATOM 1240 C CA . THR A 1 158 ? -8.902 12.288 12.841 1.00 12.92 160 THR A CA 1
ATOM 1241 C C . THR A 1 158 ? -8.398 13.645 12.359 1.00 13.65 160 THR A C 1
ATOM 1242 O O . THR A 1 158 ? -8.845 14.676 12.860 1.00 14.32 160 THR A O 1
ATOM 1246 N N . SER A 1 159 ? -7.499 13.657 11.384 1.00 14.49 161 SER A N 1
ATOM 1247 C CA . SER A 1 159 ? -6.950 14.928 10.889 1.00 14.77 161 SER A CA 1
ATOM 1248 C C . SER A 1 159 ? -8.006 15.763 10.168 1.00 16.18 161 SER A C 1
ATOM 1249 O O . SER A 1 159 ? -7.814 16.957 9.930 1.00 18.11 161 SER A O 1
ATOM 1252 N N . LEU A 1 160 ? -9.125 15.142 9.811 1.00 13.32 162 LEU A N 1
ATOM 1253 C CA . LEU A 1 160 ? -10.146 15.822 9.038 1.00 12.67 162 LEU A CA 1
ATOM 1254 C C . LEU A 1 160 ? -11.191 16.466 9.924 1.00 13.47 162 LEU A C 1
ATOM 1255 O O . LEU A 1 160 ? -12.089 17.157 9.425 1.00 16.35 162 LEU A O 1
ATOM 1260 N N . LYS A 1 161 ? -11.097 16.203 11.224 1.00 14.70 163 LYS A N 1
ATOM 1261 C CA . LYS A 1 161 ? -11.881 16.922 12.239 1.00 16.65 163 LYS A CA 1
ATOM 1262 C C . LYS A 1 161 ? -13.393 16.739 12.084 1.00 18.42 163 LYS A C 1
ATOM 1263 O O . LYS A 1 161 ? -14.192 17.626 12.416 1.00 17.97 163 LYS A O 1
ATOM 1269 N N . GLY A 1 162 ? -13.780 15.560 11.622 1.00 15.62 164 GLY A N 1
ATOM 1270 C CA . GLY A 1 162 ? -15.194 15.226 11.477 1.00 17.19 164 GLY A CA 1
ATOM 1271 C C . GLY A 1 162 ? -15.957 15.257 12.790 1.00 16.30 164 GLY A C 1
ATOM 1272 O O . GLY A 1 162 ? -17.122 15.639 12.824 1.00 20.08 164 GLY A O 1
ATOM 1273 N N . ARG A 1 163 ? -15.300 14.844 13.865 1.00 17.19 165 ARG A N 1
ATOM 1274 C CA . ARG A 1 163 ? -15.896 14.853 15.207 1.00 19.97 165 ARG A CA 1
ATOM 1275 C C . ARG A 1 163 ? -16.393 16.265 15.555 1.00 23.02 165 ARG A C 1
ATOM 1276 O O . ARG A 1 163 ? -17.532 16.452 16.004 1.00 20.41 165 ARG A O 1
ATOM 1284 N N . GLU A 1 164 ? -15.531 17.251 15.335 1.00 24.69 166 GLU A N 1
ATOM 1285 C CA . GLU A 1 164 ? -15.856 18.648 15.638 1.00 22.72 166 GLU A CA 1
ATOM 1286 C C . GLU A 1 164 ? -17.047 19.118 14.823 1.00 23.27 166 GLU A C 1
ATOM 1287 O O . GLU A 1 164 ? -17.918 19.846 15.322 1.00 23.90 166 GLU A O 1
ATOM 1293 N N . LYS A 1 165 ? -17.089 18.703 13.564 1.00 20.76 167 LYS A N 1
ATOM 1294 C CA . LYS A 1 165 ? -18.170 19.088 12.675 1.00 23.01 167 LYS A CA 1
ATOM 1295 C C . LYS A 1 165 ? -19.521 18.607 13.207 1.00 18.82 167 LYS A C 1
ATOM 1296 O O . LYS A 1 165 ? -20.526 19.286 13.053 1.00 22.61 167 LYS A O 1
ATOM 1302 N N . LEU A 1 166 ? -19.532 17.428 13.837 1.00 19.81 168 LEU A N 1
ATOM 1303 C CA . LEU A 1 166 ? -20.769 16.845 14.373 1.00 19.55 168 LEU A CA 1
ATOM 1304 C C . LEU A 1 166 ? -21.191 17.399 15.730 1.00 21.76 168 LEU A C 1
ATOM 1305 O O . LEU A 1 166 ? -22.382 17.402 16.061 1.00 19.52 168 LEU A O 1
ATOM 1310 N N . ALA A 1 167 ? -20.217 17.813 16.537 1.00 23.02 169 ALA A N 1
ATOM 1311 C CA . ALA A 1 167 ? -20.501 18.354 17.867 1.00 24.38 169 ALA A CA 1
ATOM 1312 C C . ALA A 1 167 ? -21.602 19.392 17.728 1.00 25.58 169 ALA A C 1
ATOM 1313 O O . ALA A 1 167 ? -21.549 20.210 16.816 1.00 24.28 169 ALA A O 1
ATOM 1315 N N . PRO A 1 168 ? -22.586 19.381 18.632 1.00 23.66 170 PRO A N 1
ATOM 1316 C CA . PRO A 1 168 ? -22.513 18.677 19.912 1.00 25.49 170 PRO A CA 1
ATOM 1317 C C . PRO A 1 168 ? -23.035 17.230 19.905 1.00 21.67 170 PRO A C 1
ATOM 1318 O O . PRO A 1 168 ? -23.132 16.604 20.960 1.00 21.33 170 PRO A O 1
ATOM 1322 N N . VAL A 1 169 ? -23.371 16.701 18.735 1.00 19.91 171 VAL A N 1
ATOM 1323 C CA . VAL A 1 169 ? -23.777 15.299 18.662 1.00 17.04 171 VAL A CA 1
ATOM 1324 C C . VAL A 1 169 ? -22.586 14.390 18.981 1.00 14.73 171 VAL A C 1
ATOM 1325 O O . VAL A 1 169 ? -21.535 14.521 18.371 1.00 18.29 171 VAL A O 1
ATOM 1329 N N . PRO A 1 170 ? -22.743 13.486 19.956 1.00 15.49 172 PRO A N 1
ATOM 1330 C CA . PRO A 1 170 ? -21.655 12.574 20.281 1.00 17.23 172 PRO A CA 1
ATOM 1331 C C . PRO A 1 170 ? -21.251 11.716 19.098 1.00 14.33 172 PRO A C 1
ATOM 1332 O O . PRO A 1 170 ? -22.081 11.374 18.245 1.00 14.17 172 PRO A O 1
ATOM 1336 N N . PHE A 1 171 ? -19.972 11.368 19.064 1.00 13.12 173 PHE A N 1
ATOM 1337 C CA . PHE A 1 171 ? -19.434 10.503 18.036 1.00 12.40 173 PHE A CA 1
ATOM 1338 C C . PHE A 1 171 ? -18.518 9.449 18.650 1.00 14.46 173 PHE A C 1
ATOM 1339 O O . PHE A 1 171 ? -17.841 9.704 19.640 1.00 16.01 173 PHE A O 1
ATOM 1347 N N . PHE A 1 172 ? -18.520 8.262 18.053 1.00 11.64 174 PHE A N 1
ATOM 1348 C CA . PHE A 1 172 ? -17.684 7.167 18.485 1.00 10.55 174 PHE A CA 1
ATOM 1349 C C . PHE A 1 172 ? -17.244 6.365 17.278 1.00 10.97 174 PHE A C 1
ATOM 1350 O O . PHE A 1 172 ? -18.069 6.012 16.430 1.00 11.60 174 PHE A O 1
ATOM 1358 N N . SER A 1 173 ? -15.948 6.082 17.206 1.00 10.52 175 SER A N 1
ATOM 1359 C CA . SER A 1 173 ? -15.399 5.207 16.177 1.00 10.99 175 SER A CA 1
ATOM 1360 C C . SER A 1 173 ? -14.634 4.060 16.804 1.00 11.57 175 SER A C 1
ATOM 1361 O O . SER A 1 173 ? -14.068 4.204 17.896 1.00 13.45 175 SER A O 1
ATOM 1364 N N . LEU A 1 174 ? -14.603 2.922 16.114 1.00 11.04 176 LEU A N 1
ATOM 1365 C CA . LEU A 1 174 ? -13.797 1.786 16.572 1.00 12.11 176 LEU A CA 1
ATOM 1366 C C . LEU A 1 174 ? -12.311 2.053 16.406 1.00 13.50 176 LEU A C 1
ATOM 1367 O O . LEU A 1 174 ? -11.518 1.730 17.277 1.00 14.09 176 LEU A O 1
ATOM 1372 N N . LEU A 1 175 ? -11.947 2.627 15.271 1.00 13.61 177 LEU A N 1
ATOM 1373 C CA . LEU A 1 175 ? -10.559 2.760 14.872 1.00 13.80 177 LEU A CA 1
ATOM 1374 C C . LEU A 1 175 ? -10.296 4.154 14.373 1.00 13.93 177 LEU A C 1
ATOM 1375 O O . LEU A 1 175 ? -11.131 4.739 13.690 1.00 13.92 177 LEU A O 1
ATOM 1380 N N . GLN A 1 176 ? -9.109 4.662 14.670 1.00 14.01 178 GLN A N 1
ATOM 1381 C CA . GLN A 1 176 ? -8.701 5.979 14.238 1.00 14.16 178 GLN A CA 1
ATOM 1382 C C . GLN A 1 176 ? -7.392 5.936 13.469 1.00 15.28 178 GLN A C 1
ATOM 1383 O O . GLN A 1 176 ? -6.443 5.253 13.862 1.00 17.42 178 GLN A O 1
ATOM 1389 N N . TYR A 1 177 ? -7.356 6.672 12.366 1.00 14.14 179 TYR A N 1
ATOM 1390 C CA . TYR A 1 177 ? -6.130 6.921 11.616 1.00 13.97 179 TYR A CA 1
ATOM 1391 C C . TYR A 1 177 ? -6.027 8.432 11.404 1.00 18.82 179 TYR A C 1
ATOM 1392 O O . TYR A 1 177 ? -7.028 9.140 11.481 1.00 16.99 179 TYR A O 1
ATOM 1401 N N . GLU A 1 178 ? -4.825 8.945 11.154 1.00 19.92 180 GLU A N 1
ATOM 1402 C CA . GLU A 1 178 ? -4.694 10.375 10.869 1.00 18.62 180 GLU A CA 1
ATOM 1403 C C . GLU A 1 178 ? -5.581 10.715 9.668 1.00 20.59 180 GLU A C 1
ATOM 1404 O O . GLU A 1 178 ? -5.530 10.015 8.653 1.00 24.72 180 GLU A O 1
ATOM 1411 N N . ASP B 1 1 ? -47.252 -19.097 5.187 1.00 36.07 3 ASP B N 1
ATOM 1412 C CA . ASP B 1 1 ? -46.137 -19.006 6.168 1.00 30.89 3 ASP B CA 1
ATOM 1413 C C . ASP B 1 1 ? -46.195 -17.677 6.921 1.00 32.76 3 ASP B C 1
ATOM 1414 O O . ASP B 1 1 ? -46.134 -16.600 6.317 1.00 27.44 3 ASP B O 1
ATOM 1419 N N . SER B 1 2 ? -46.304 -17.755 8.240 1.00 30.17 4 SER B N 1
ATOM 1420 C CA . SER B 1 2 ? -46.410 -16.560 9.051 1.00 28.97 4 SER B CA 1
ATOM 1421 C C . SER B 1 2 ? -45.128 -15.734 8.960 1.00 26.00 4 SER B C 1
ATOM 1422 O O . SER B 1 2 ? -45.178 -14.504 8.980 1.00 24.01 4 SER B O 1
ATOM 1425 N N . GLU B 1 3 ? -43.983 -16.410 8.864 1.00 21.27 5 GLU B N 1
ATOM 1426 C CA . GLU B 1 3 ? -42.702 -15.722 8.692 1.00 21.56 5 GLU B CA 1
ATOM 1427 C C . GLU B 1 3 ? -42.701 -14.921 7.404 1.00 16.67 5 GLU B C 1
ATOM 1428 O O . GLU B 1 3 ? -42.306 -13.758 7.382 1.00 17.41 5 GLU B O 1
ATOM 1434 N N . LEU B 1 4 ? -43.141 -15.555 6.324 1.00 15.37 6 LEU B N 1
ATOM 1435 C CA . LEU B 1 4 ? -43.160 -14.903 5.030 1.00 15.04 6 LEU B CA 1
ATOM 1436 C C . LEU B 1 4 ? -44.154 -13.751 5.063 1.00 17.58 6 LEU B C 1
ATOM 1437 O O . LEU B 1 4 ? -43.921 -12.703 4.471 1.00 15.11 6 LEU B O 1
ATOM 1442 N N . GLN B 1 5 ? -45.251 -13.940 5.787 1.00 16.11 7 GLN B N 1
ATOM 1443 C CA . GLN B 1 5 ? -46.248 -12.878 5.946 1.00 18.92 7 GLN B CA 1
ATOM 1444 C C . GLN B 1 5 ? -45.646 -11.637 6.622 1.00 17.46 7 GLN B C 1
ATOM 1445 O O . GLN B 1 5 ? -45.974 -10.503 6.254 1.00 17.74 7 GLN B O 1
ATOM 1451 N N . LEU B 1 6 ? -44.746 -11.857 7.576 1.00 16.04 8 LEU B N 1
ATOM 1452 C CA . LEU B 1 6 ? -44.049 -10.775 8.269 1.00 17.69 8 LEU B CA 1
ATOM 1453 C C . LEU B 1 6 ? -43.239 -9.915 7.293 1.00 17.48 8 LEU B C 1
ATOM 1454 O O . LEU B 1 6 ? -43.062 -8.715 7.516 1.00 16.78 8 LEU B O 1
ATOM 1459 N N . VAL B 1 7 ? -42.729 -10.535 6.233 1.00 13.14 9 VAL B N 1
ATOM 1460 C CA . VAL B 1 7 ? -42.000 -9.807 5.193 1.00 14.05 9 VAL B CA 1
ATOM 1461 C C . VAL B 1 7 ? -42.967 -9.172 4.207 1.00 12.50 9 VAL B C 1
ATOM 1462 O O . VAL B 1 7 ? -42.875 -7.977 3.914 1.00 12.82 9 VAL B O 1
ATOM 1466 N N . GLU B 1 8 ? -43.909 -9.967 3.710 1.00 12.86 10 GLU B N 1
ATOM 1467 C CA . GLU B 1 8 ? -44.855 -9.498 2.697 1.00 13.28 10 GLU B CA 1
ATOM 1468 C C . GLU B 1 8 ? -45.607 -8.259 3.163 1.00 14.33 10 GLU B C 1
ATOM 1469 O O . GLU B 1 8 ? -45.804 -7.316 2.389 1.00 14.93 10 GLU B O 1
ATOM 1475 N N . GLN B 1 9 ? -46.014 -8.247 4.423 1.00 14.45 11 GLN B N 1
ATOM 1476 C CA . GLN B 1 9 ? -46.849 -7.152 4.925 1.00 15.96 11 GLN B CA 1
ATOM 1477 C C . GLN B 1 9 ? -46.029 -5.878 5.144 1.00 15.70 11 GLN B C 1
ATOM 1478 O O . GLN B 1 9 ? -46.577 -4.818 5.453 1.00 20.07 11 GLN B O 1
ATOM 1484 N N . ARG B 1 10 ? -44.719 -5.979 4.952 1.00 13.66 12 ARG B N 1
ATOM 1485 C CA . ARG B 1 10 ? -43.825 -4.848 5.164 1.00 14.85 12 ARG B CA 1
ATOM 1486 C C . ARG B 1 10 ? -43.219 -4.380 3.846 1.00 17.10 12 ARG B C 1
ATOM 1487 O O . ARG B 1 10 ? -42.268 -3.601 3.830 1.00 20.69 12 ARG B O 1
ATOM 1495 N N . ILE B 1 11 ? -43.749 -4.873 2.737 1.00 14.56 13 ILE B N 1
ATOM 1496 C CA . ILE B 1 11 ? -43.396 -4.318 1.446 1.00 17.77 13 ILE B CA 1
ATOM 1497 C C . ILE B 1 11 ? -44.398 -3.225 1.122 1.00 17.16 13 ILE B C 1
ATOM 1498 O O . ILE B 1 11 ? -45.603 -3.450 1.156 1.00 19.05 13 ILE B O 1
ATOM 1503 N N . ARG B 1 12 ? -43.898 -2.031 0.844 1.00 14.00 14 ARG B N 1
ATOM 1504 C CA . ARG B 1 12 ? -44.752 -0.905 0.523 1.00 15.81 14 ARG B CA 1
ATOM 1505 C C . ARG B 1 12 ? -44.630 -0.618 -0.970 1.00 12.54 14 ARG B C 1
ATOM 1506 O O . ARG B 1 12 ? -43.532 -0.442 -1.488 1.00 16.20 14 ARG B O 1
ATOM 1514 N N . SER B 1 13 ? -45.763 -0.610 -1.659 1.00 12.41 15 SER B N 1
ATOM 1515 C CA . SER B 1 13 ? -45.764 -0.518 -3.115 1.00 14.57 15 SER B CA 1
ATOM 1516 C C . SER B 1 13 ? -46.226 0.856 -3.559 1.00 13.68 15 SER B C 1
ATOM 1517 O O . SER B 1 13 ? -47.365 1.255 -3.297 1.00 18.27 15 SER B O 1
ATOM 1520 N N . PHE B 1 14 ? -45.312 1.603 -4.177 1.00 11.28 16 PHE B N 1
ATOM 1521 C CA . PHE B 1 14 ? -45.588 2.960 -4.639 1.00 11.46 16 PHE B CA 1
ATOM 1522 C C . PHE B 1 14 ? -45.845 2.979 -6.137 1.00 12.45 16 PHE B C 1
ATOM 1523 O O . PHE B 1 14 ? -44.965 2.633 -6.917 1.00 14.24 16 PHE B O 1
ATOM 1531 N N . PRO B 1 15 ? -47.033 3.431 -6.546 1.00 11.49 17 PRO B N 1
ATOM 1532 C CA . PRO B 1 15 ? -47.326 3.531 -7.978 1.00 11.71 17 PRO B CA 1
ATOM 1533 C C . PRO B 1 15 ? -46.599 4.692 -8.640 1.00 11.82 17 PRO B C 1
ATOM 1534 O O . PRO B 1 15 ? -46.298 5.694 -7.994 1.00 13.76 17 PRO B O 1
ATOM 1538 N N . ASP B 1 16 ? -46.303 4.539 -9.927 1.00 12.96 18 ASP B N 1
ATOM 1539 C CA . ASP B 1 16 ? -45.766 5.621 -10.745 1.00 12.38 18 ASP B CA 1
ATOM 1540 C C . ASP B 1 16 ? -44.446 6.170 -10.236 1.00 13.46 18 ASP B C 1
ATOM 1541 O O . ASP B 1 16 ? -44.189 7.365 -10.326 1.00 15.05 18 ASP B O 1
ATOM 1546 N N . PHE B 1 17 ? -43.598 5.284 -9.726 1.00 14.35 19 PHE B N 1
ATOM 1547 C CA . PHE B 1 17 ? -42.258 5.666 -9.315 1.00 14.62 19 PHE B CA 1
ATOM 1548 C C . PHE B 1 17 ? -41.274 4.664 -9.891 1.00 15.71 19 PHE B C 1
ATOM 1549 O O . PHE B 1 17 ? -41.420 3.474 -9.654 1.00 16.25 19 PHE B O 1
ATOM 1557 N N . PRO B 1 18 ? -40.284 5.135 -10.652 1.00 15.45 20 PRO B N 1
ATOM 1558 C CA . PRO B 1 18 ? -40.029 6.562 -10.846 1.00 16.24 20 PRO B CA 1
ATOM 1559 C C . PRO B 1 18 ? -40.764 7.170 -12.044 1.00 16.87 20 PRO B C 1
ATOM 1560 O O . PRO B 1 18 ? -40.693 8.380 -12.256 1.00 22.23 20 PRO B O 1
ATOM 1564 N N . THR B 1 19 ? -41.455 6.336 -12.809 1.00 16.11 21 THR B N 1
ATOM 1565 C CA . THR B 1 19 ? -42.127 6.771 -14.021 1.00 17.83 21 THR B CA 1
ATOM 1566 C C . THR B 1 19 ? -43.552 6.266 -14.017 1.00 14.72 21 THR B C 1
ATOM 1567 O O . THR B 1 19 ? -4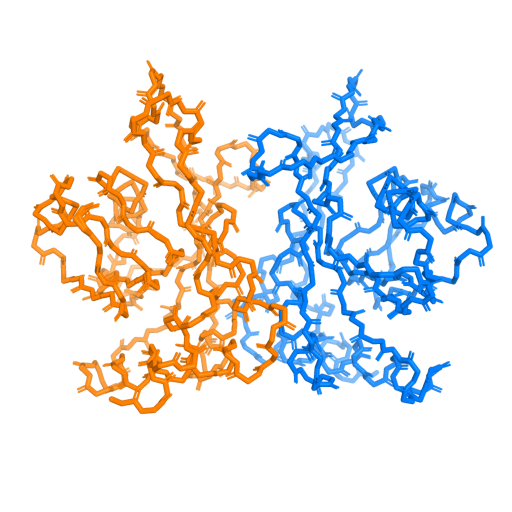3.871 5.282 -13.341 1.00 14.79 21 THR B O 1
ATOM 1571 N N . PRO B 1 20 ? -44.434 6.922 -14.779 1.00 15.22 22 PRO B N 1
ATOM 1572 C CA . PRO B 1 20 ? -45.812 6.477 -14.739 1.00 14.62 22 PRO B CA 1
ATOM 1573 C C . PRO B 1 20 ? -45.950 5.025 -15.167 1.00 14.95 22 PRO B C 1
ATOM 1574 O O . PRO B 1 20 ? -45.320 4.602 -16.150 1.00 16.14 22 PRO B O 1
ATOM 1578 N N . GLY B 1 21 ? -46.747 4.271 -14.422 1.00 14.03 23 GLY B N 1
ATOM 1579 C CA . GLY B 1 21 ? -47.102 2.905 -14.774 1.00 16.00 23 GLY B CA 1
ATOM 1580 C C . GLY B 1 21 ? -46.287 1.869 -14.021 1.00 16.61 23 GLY B C 1
ATOM 1581 O O . GLY B 1 21 ? -46.682 0.709 -13.929 1.00 18.67 23 GLY B O 1
ATOM 1582 N N . VAL B 1 22 ? -45.150 2.302 -13.484 1.00 15.90 24 VAL B N 1
ATOM 1583 C CA . VAL B 1 22 ? -44.227 1.414 -12.785 1.00 17.25 24 VAL B CA 1
ATOM 1584 C C . VAL B 1 22 ? -44.496 1.451 -11.296 1.00 20.08 24 VAL B C 1
ATOM 1585 O O . VAL B 1 22 ? -44.596 2.526 -10.708 1.00 19.49 24 VAL B O 1
ATOM 1589 N N . VAL B 1 23 ? -44.618 0.274 -10.694 1.00 16.45 25 VAL B N 1
ATOM 1590 C CA . VAL B 1 23 ? -44.791 0.161 -9.251 1.00 13.80 25 VAL B CA 1
ATOM 1591 C C . VAL B 1 23 ? -43.480 -0.167 -8.562 1.00 13.40 25 VAL B C 1
ATOM 1592 O O . VAL B 1 23 ? -42.825 -1.159 -8.880 1.00 16.08 25 VAL B O 1
ATOM 1596 N N . PHE B 1 24 ? -43.104 0.676 -7.613 1.00 12.67 26 PHE B N 1
ATOM 1597 C CA . PHE B 1 24 ? -41.871 0.499 -6.872 1.00 11.65 26 PHE B CA 1
ATOM 1598 C C . PHE B 1 24 ? -42.147 -0.286 -5.610 1.00 11.98 26 PHE B C 1
ATOM 1599 O O . PHE B 1 24 ? -42.979 0.099 -4.815 1.00 12.60 26 PHE B O 1
ATOM 1607 N N . ARG B 1 25 ? -41.431 -1.389 -5.427 1.00 12.86 27 ARG B N 1
ATOM 1608 C CA . ARG B 1 25 ? -41.578 -2.175 -4.218 1.00 12.25 27 ARG B CA 1
ATOM 1609 C C . ARG B 1 25 ? -40.521 -1.752 -3.221 1.00 14.61 27 ARG B C 1
ATOM 1610 O O . ARG B 1 25 ? -39.335 -2.058 -3.382 1.00 18.14 27 ARG B O 1
ATOM 1618 N N . ASP B 1 26 ? -40.969 -1.035 -2.202 1.00 13.51 28 ASP B N 1
ATOM 1619 C CA . ASP B 1 26 ? -40.098 -0.475 -1.187 1.00 14.16 28 ASP B CA 1
ATOM 1620 C C . ASP B 1 26 ? -39.947 -1.471 -0.033 1.00 12.76 28 ASP B C 1
ATOM 1621 O O . ASP B 1 26 ? -40.931 -1.846 0.613 1.00 14.23 28 ASP B O 1
ATOM 1626 N N . ILE B 1 27 ? -38.711 -1.891 0.197 1.00 14.45 29 ILE B N 1
ATOM 1627 C CA . ILE B 1 27 ? -38.378 -2.804 1.289 1.00 15.73 29 ILE B CA 1
ATOM 1628 C C . ILE B 1 27 ? -38.069 -2.073 2.587 1.00 14.09 29 ILE B C 1
ATOM 1629 O O . ILE B 1 27 ? -37.774 -2.706 3.594 1.00 14.67 29 ILE B O 1
ATOM 1634 N N . SER B 1 28 ? -38.120 -0.751 2.575 1.00 12.78 30 SER B N 1
ATOM 1635 C CA . SER B 1 28 ? -37.755 0.006 3.756 1.00 14.44 30 SER B CA 1
ATOM 1636 C C . SER B 1 28 ? -38.491 -0.492 5.015 1.00 11.95 30 SER B C 1
ATOM 1637 O O . SER B 1 28 ? -37.887 -0.603 6.068 1.00 12.44 30 SER B O 1
ATOM 1642 N N . PRO B 1 29 ? -39.791 -0.803 4.914 1.00 11.85 31 PRO B N 1
ATOM 1643 C CA . PRO B 1 29 ? -40.460 -1.195 6.167 1.00 12.39 31 PRO B CA 1
ATOM 1644 C C . PRO B 1 29 ? -39.985 -2.544 6.716 1.00 11.64 31 PRO B C 1
ATOM 1645 O O . PRO B 1 29 ? -40.125 -2.806 7.908 1.00 11.70 31 PRO B O 1
ATOM 1649 N N . VAL B 1 30 ? -39.436 -3.384 5.851 1.00 11.00 32 VAL B N 1
ATOM 1650 C CA . VAL B 1 30 ? -38.838 -4.636 6.283 1.00 12.34 32 VAL B CA 1
ATOM 1651 C C . VAL B 1 30 ? -37.634 -4.329 7.157 1.00 12.51 32 VAL B C 1
ATOM 1652 O O . VAL B 1 30 ? -37.448 -4.931 8.205 1.00 13.49 32 VAL B O 1
ATOM 1656 N N . LEU B 1 31 ? -36.810 -3.383 6.713 1.00 10.60 33 LEU B N 1
ATOM 1657 C CA . LEU B 1 31 ? -35.640 -2.972 7.489 1.00 12.06 33 LEU B CA 1
ATOM 1658 C C . LEU B 1 31 ? -36.035 -2.334 8.822 1.00 11.03 33 LEU B C 1
ATOM 1659 O O . LEU B 1 31 ? -35.343 -2.500 9.816 1.00 10.21 33 LEU B O 1
ATOM 1664 N N . LYS B 1 32 ? -37.142 -1.596 8.822 1.00 10.74 34 LYS B N 1
ATOM 1665 C CA . LYS B 1 32 ? -37.532 -0.785 9.971 1.00 10.89 34 LYS B CA 1
ATOM 1666 C C . LYS B 1 32 ? -38.175 -1.613 11.080 1.00 11.79 34 LYS B C 1
ATOM 1667 O O . LYS B 1 32 ? -38.173 -1.211 12.247 1.00 11.12 34 LYS B O 1
ATOM 1673 N N . ASP B 1 33 ? -38.726 -2.763 10.699 1.00 11.77 35 ASP B N 1
ATOM 1674 C CA . ASP B 1 33 ? -39.356 -3.692 11.622 1.00 11.90 35 ASP B CA 1
ATOM 1675 C C . ASP B 1 33 ? -38.400 -4.852 11.867 1.00 12.08 35 ASP B C 1
ATOM 1676 O O . ASP B 1 33 ? -38.188 -5.679 10.989 1.00 13.10 35 ASP B O 1
ATOM 1681 N N . PRO B 1 34 ? -37.796 -4.904 13.058 1.00 12.11 36 PRO B N 1
ATOM 1682 C CA . PRO B 1 34 ? -36.749 -5.902 13.267 1.00 12.48 36 PRO B CA 1
ATOM 1683 C C . PRO B 1 34 ? -37.230 -7.343 13.113 1.00 12.24 36 PRO B C 1
ATOM 1684 O O . PRO B 1 34 ? -36.458 -8.207 12.697 1.00 11.11 36 PRO B O 1
ATOM 1688 N N . ALA B 1 35 ? -38.489 -7.607 13.446 1.00 12.95 37 ALA B N 1
ATOM 1689 C CA . ALA B 1 35 ? -39.048 -8.945 13.276 1.00 12.95 37 ALA B CA 1
ATOM 1690 C C . ALA B 1 35 ? -39.160 -9.319 11.797 1.00 12.88 37 ALA B C 1
ATOM 1691 O O . ALA B 1 35 ? -38.962 -10.470 11.415 1.00 13.65 37 ALA B O 1
ATOM 1693 N N . SER B 1 36 ? -39.521 -8.345 10.972 1.00 11.03 38 SER B N 1
ATOM 1694 C CA . SER B 1 36 ? -39.638 -8.558 9.552 1.00 10.78 38 SER B CA 1
ATOM 1695 C C . SER B 1 36 ? -38.259 -8.812 8.935 1.00 12.19 38 SER B C 1
ATOM 1696 O O . SER B 1 36 ? -38.081 -9.720 8.129 1.00 12.05 38 SER B O 1
ATOM 1699 N N . PHE B 1 37 ? -37.284 -8.003 9.309 1.00 11.49 39 PHE B N 1
ATOM 1700 C CA . PHE B 1 37 ? -35.951 -8.185 8.770 1.00 11.71 39 PHE B CA 1
ATOM 1701 C C . PHE B 1 37 ? -35.405 -9.553 9.177 1.00 11.99 39 PHE B C 1
ATOM 1702 O O . PHE B 1 37 ? -34.849 -10.280 8.358 1.00 11.80 39 PHE B O 1
ATOM 1710 N N . ARG B 1 38 ? -35.546 -9.891 10.451 1.00 11.49 40 ARG B N 1
ATOM 1711 C CA . ARG B 1 38 ? -35.081 -11.190 10.927 1.00 12.18 40 ARG B CA 1
ATOM 1712 C C . ARG B 1 38 ? -35.753 -12.332 10.153 1.00 11.50 40 ARG B C 1
ATOM 1713 O O . ARG B 1 38 ? -35.111 -13.329 9.813 1.00 12.17 40 ARG B O 1
ATOM 1721 N N . ALA B 1 39 ? -37.048 -12.192 9.896 1.00 11.48 41 ALA B N 1
ATOM 1722 C CA . ALA B 1 39 ? -37.788 -13.198 9.138 1.00 10.97 41 ALA B CA 1
ATOM 1723 C C . ALA B 1 39 ? -37.224 -13.358 7.727 1.00 11.76 41 ALA B C 1
ATOM 1724 O O . ALA B 1 39 ? -37.018 -14.475 7.247 1.00 13.48 41 ALA B O 1
ATOM 1726 N N . ALA B 1 40 ? -36.985 -12.239 7.054 1.00 10.21 42 ALA B N 1
ATOM 1727 C CA . ALA B 1 40 ? -36.485 -12.279 5.691 1.00 11.44 42 ALA B CA 1
ATOM 1728 C C . ALA B 1 40 ? -35.131 -12.979 5.628 1.00 11.35 42 ALA B C 1
ATOM 1729 O O . ALA B 1 40 ? -34.905 -13.839 4.782 1.00 11.78 42 ALA B O 1
ATOM 1731 N N . ILE B 1 41 ? -34.239 -12.605 6.535 1.00 11.47 43 ILE B N 1
ATOM 1732 C CA . ILE B 1 41 ? -32.911 -13.196 6.569 1.00 10.59 43 ILE B CA 1
ATOM 1733 C C . ILE B 1 41 ? -33.024 -14.685 6.878 1.00 12.21 43 ILE B C 1
ATOM 1734 O O . ILE B 1 41 ? -32.368 -15.501 6.243 1.00 10.57 43 ILE B O 1
ATOM 1739 N N . GLY B 1 42 ? -33.893 -15.028 7.826 1.00 10.62 44 GLY B N 1
ATOM 1740 C CA . GLY B 1 42 ? -34.079 -16.435 8.208 1.00 11.84 44 GLY B CA 1
ATOM 1741 C C . GLY B 1 42 ? -34.603 -17.280 7.070 1.00 11.67 44 GLY B C 1
ATOM 1742 O O . GLY B 1 42 ? -34.161 -18.422 6.865 1.00 11.83 44 GLY B O 1
ATOM 1743 N N . LEU B 1 43 ? -35.560 -16.744 6.329 1.00 11.03 45 LEU B N 1
ATOM 1744 C CA . LEU B 1 43 ? -36.141 -17.473 5.222 1.00 10.44 45 LEU B CA 1
ATOM 1745 C C . LEU B 1 43 ? -35.124 -17.686 4.117 1.00 11.05 45 LEU B C 1
ATOM 1746 O O . LEU B 1 43 ? -35.066 -18.754 3.512 1.00 11.89 45 LEU B O 1
ATOM 1751 N N . LEU B 1 44 ? -34.324 -16.672 3.837 1.00 10.42 46 LEU B N 1
ATOM 1752 C CA . LEU B 1 44 ? -33.287 -16.825 2.820 1.00 10.92 46 LEU B CA 1
ATOM 1753 C C . LEU B 1 44 ? -32.243 -17.829 3.280 1.00 10.68 46 LEU B C 1
ATOM 1754 O O . LEU B 1 44 ? -31.813 -18.676 2.513 1.00 11.15 46 LEU B O 1
ATOM 1759 N N . ALA B 1 45 ? -31.824 -17.727 4.527 1.00 10.76 47 ALA B N 1
ATOM 1760 C CA . ALA B 1 45 ? -30.783 -18.626 5.035 1.00 9.91 47 ALA B CA 1
ATOM 1761 C C . ALA B 1 45 ? -31.251 -20.085 5.011 1.00 11.98 47 ALA B C 1
ATOM 1762 O O . ALA B 1 45 ? -30.497 -20.977 4.629 1.00 11.84 47 ALA B O 1
ATOM 1764 N N . ARG B 1 46 ? -32.496 -20.309 5.409 1.00 12.67 48 ARG B N 1
ATOM 1765 C CA . ARG B 1 46 ? -33.060 -21.667 5.445 1.00 13.38 48 ARG B CA 1
ATOM 1766 C C . ARG B 1 46 ? -33.126 -22.251 4.038 1.00 12.09 48 ARG B C 1
ATOM 1767 O O . ARG B 1 46 ? -32.739 -23.402 3.801 1.00 12.07 48 ARG B O 1
ATOM 1775 N N . HIS B 1 47 ? -33.585 -21.455 3.084 1.00 10.85 49 HIS B N 1
ATOM 1776 C CA . HIS B 1 47 ? -33.609 -21.889 1.707 1.00 11.88 49 HIS B CA 1
ATOM 1777 C C . HIS B 1 47 ? -32.205 -22.272 1.232 1.00 11.97 49 HIS B C 1
ATOM 1778 O O . HIS B 1 47 ? -32.004 -23.305 0.604 1.00 12.24 49 HIS B O 1
ATOM 1785 N N . LEU B 1 48 ? -31.241 -21.411 1.515 1.00 11.52 50 LEU B N 1
ATOM 1786 C CA . LEU B 1 48 ? -29.888 -21.632 1.017 1.00 10.47 50 LEU B CA 1
ATOM 1787 C C . LEU B 1 48 ? -29.239 -22.865 1.643 1.00 10.93 50 LEU B C 1
ATOM 1788 O O . LEU B 1 48 ? -28.596 -23.637 0.955 1.00 10.80 50 LEU B O 1
ATOM 1793 N N A LYS B 1 49 ? -29.415 -23.047 2.946 0.50 10.11 51 LYS B N 1
ATOM 1794 N N B LYS B 1 49 ? -29.421 -23.049 2.943 0.50 10.33 51 LYS B N 1
ATOM 1795 C CA A LYS B 1 49 ? -28.872 -24.234 3.613 0.50 10.51 51 LYS B CA 1
ATOM 1796 C CA B LYS B 1 49 ? -28.866 -24.227 3.607 0.50 10.98 51 LYS B CA 1
ATOM 1797 C C A LYS B 1 49 ? -29.571 -25.505 3.127 0.50 11.41 51 LYS B C 1
ATOM 1798 C C B LYS B 1 49 ? -29.570 -25.505 3.134 0.50 11.67 51 LYS B C 1
ATOM 1799 O O A LYS B 1 49 ? -28.931 -26.538 2.919 0.50 12.42 51 LYS B O 1
ATOM 1800 O O B LYS B 1 49 ? -28.932 -26.542 2.945 0.50 12.68 51 LYS B O 1
ATOM 1811 N N . ALA B 1 50 ? -30.882 -25.427 2.938 1.00 11.28 52 ALA B N 1
ATOM 1812 C CA . ALA B 1 50 ? -31.645 -26.587 2.477 1.00 10.96 52 ALA B CA 1
ATOM 1813 C C . ALA B 1 50 ? -31.256 -26.990 1.056 1.00 11.74 52 ALA B C 1
ATOM 1814 O O . ALA B 1 50 ? -31.342 -28.162 0.689 1.00 13.41 52 ALA B O 1
ATOM 1816 N N A THR B 1 51 ? -30.831 -26.005 0.270 0.50 10.22 53 THR B N 1
ATOM 1817 N N B THR B 1 51 ? -30.839 -26.030 0.247 0.50 11.57 53 THR B N 1
ATOM 1818 C CA A THR B 1 51 ? -30.537 -26.189 -1.145 0.50 10.06 53 THR B CA 1
ATOM 1819 C CA B THR B 1 51 ? -30.539 -26.320 -1.143 0.50 13.07 53 THR B CA 1
ATOM 1820 C C A THR B 1 51 ? -29.070 -26.527 -1.419 0.50 11.03 53 THR B C 1
ATOM 1821 C C B THR B 1 51 ? -29.050 -26.598 -1.393 0.50 12.65 53 THR B C 1
ATOM 1822 O O A THR B 1 51 ? -28.763 -27.230 -2.368 0.50 11.84 53 THR B O 1
ATOM 1823 O O B THR B 1 51 ? -28.708 -27.383 -2.267 0.50 14.88 53 THR B O 1
ATOM 1830 N N . HIS B 1 52 ? -28.171 -25.981 -0.604 1.00 11.56 54 HIS B N 1
ATOM 1831 C CA . HIS B 1 52 ? -26.736 -26.083 -0.876 1.00 11.94 54 HIS B CA 1
ATOM 1832 C C . HIS B 1 52 ? -25.918 -26.745 0.218 1.00 11.71 54 HIS B C 1
ATOM 1833 O O . HIS B 1 52 ? -24.720 -26.994 0.031 1.00 11.57 54 HIS B O 1
ATOM 1840 N N . GLY B 1 53 ? -26.538 -27.026 1.358 1.00 10.92 55 GLY B N 1
ATOM 1841 C CA . GLY B 1 53 ? -25.815 -27.626 2.471 1.00 13.81 55 GLY B CA 1
ATOM 1842 C C . GLY B 1 53 ? -24.586 -26.818 2.803 1.00 13.70 55 GLY B C 1
ATOM 1843 O O . GLY B 1 53 ? -24.678 -25.621 3.017 1.00 15.57 55 GLY B O 1
ATOM 1844 N N . GLY B 1 54 ? -23.425 -27.471 2.820 1.00 12.20 56 GLY B N 1
ATOM 1845 C CA . GLY B 1 54 ? -22.168 -26.797 3.150 1.00 14.70 56 GLY B CA 1
ATOM 1846 C C . GLY B 1 54 ? -21.397 -26.247 1.959 1.00 12.77 56 GLY B C 1
ATOM 1847 O O . GLY B 1 54 ? -20.252 -25.845 2.093 1.00 13.94 56 GLY B O 1
ATOM 1848 N N . ARG B 1 55 ? -22.020 -26.223 0.792 1.00 10.74 57 ARG B N 1
ATOM 1849 C CA . ARG B 1 55 ? -21.309 -25.868 -0.443 1.00 11.30 57 ARG B CA 1
ATOM 1850 C C . ARG B 1 55 ? -20.972 -24.387 -0.556 1.00 10.59 57 ARG B C 1
ATOM 1851 O O . ARG B 1 55 ? -20.073 -24.024 -1.290 1.00 11.72 57 ARG B O 1
ATOM 1859 N N . ILE B 1 56 ? -21.718 -23.525 0.111 1.00 10.56 58 ILE B N 1
ATOM 1860 C CA . ILE B 1 56 ? -21.513 -22.090 -0.069 1.00 10.49 58 ILE B CA 1
ATOM 1861 C C . ILE B 1 56 ? -20.252 -21.656 0.662 1.00 9.70 58 ILE B C 1
ATOM 1862 O O . ILE B 1 56 ? -20.053 -22.021 1.817 1.00 11.48 58 ILE B O 1
ATOM 1867 N N . ASP B 1 57 ? -19.405 -20.871 -0.002 1.00 9.01 59 ASP B N 1
ATOM 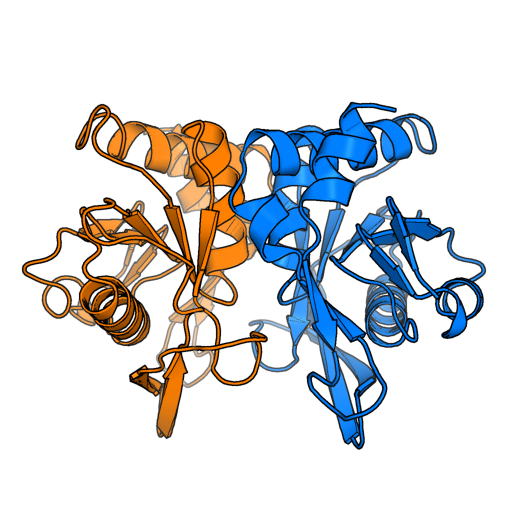1868 C CA . ASP B 1 57 ? -18.207 -20.346 0.652 1.00 9.76 59 ASP B CA 1
ATOM 1869 C C . ASP B 1 57 ? -18.407 -18.912 1.105 1.00 10.24 59 ASP B C 1
ATOM 1870 O O . ASP B 1 57 ? -17.960 -18.535 2.182 1.00 10.35 59 ASP B O 1
ATOM 1875 N N . TYR B 1 58 ? -19.071 -18.127 0.264 1.00 10.51 60 TYR B N 1
ATOM 1876 C CA . TYR B 1 58 ? -19.300 -16.701 0.523 1.00 10.02 60 TYR B CA 1
ATOM 1877 C C . TYR B 1 58 ? -20.641 -16.250 -0.009 1.00 10.12 60 TYR B C 1
ATOM 1878 O O . TYR B 1 58 ? -21.179 -16.822 -0.973 1.00 9.84 60 TYR B O 1
ATOM 1887 N N . ILE B 1 59 ? -21.173 -15.207 0.630 1.00 9.36 61 ILE B N 1
ATOM 1888 C CA . ILE B 1 59 ? -22.248 -14.405 0.062 1.00 9.38 61 ILE B CA 1
ATOM 1889 C C . ILE B 1 59 ? -21.619 -13.200 -0.648 1.00 10.01 61 ILE B C 1
ATOM 1890 O O . ILE B 1 59 ? -20.628 -12.667 -0.183 1.00 10.48 61 ILE B O 1
ATOM 1895 N N . ALA B 1 60 ? -22.160 -12.835 -1.806 1.00 9.28 62 ALA B N 1
ATOM 1896 C CA . ALA B 1 60 ? -21.822 -11.582 -2.462 1.00 9.51 62 ALA B CA 1
ATOM 1897 C C . ALA B 1 60 ? -23.010 -10.655 -2.380 1.00 10.77 62 ALA B C 1
ATOM 1898 O O . ALA B 1 60 ? -24.106 -11.012 -2.789 1.00 10.99 62 ALA B O 1
ATOM 1900 N N . GLY B 1 61 ? -22.791 -9.457 -1.854 1.00 8.92 63 GLY B N 1
ATOM 1901 C CA . GLY B 1 61 ? -23.858 -8.482 -1.746 1.00 9.91 63 GLY B CA 1
ATOM 1902 C C . GLY B 1 61 ? -23.684 -7.408 -2.795 1.00 9.21 63 GLY B C 1
ATOM 1903 O O . GLY B 1 61 ? -22.574 -6.963 -3.029 1.00 9.57 63 GLY B O 1
ATOM 1904 N N . LEU B 1 62 ? -24.788 -6.982 -3.407 1.00 9.36 64 LEU B N 1
ATOM 1905 C CA . LEU B 1 62 ? -24.736 -6.005 -4.501 1.00 10.06 64 LEU B CA 1
ATOM 1906 C C . LEU B 1 62 ? -25.044 -4.587 -4.042 1.00 9.60 64 LEU B C 1
ATOM 1907 O O . LEU B 1 62 ? -26.046 -4.328 -3.384 1.00 10.60 64 LEU B O 1
ATOM 1912 N N . ASP B 1 63 ? -24.142 -3.684 -4.387 1.00 10.11 65 ASP B N 1
ATOM 1913 C CA . ASP B 1 63 ? -24.295 -2.237 -4.170 1.00 10.87 65 ASP B CA 1
ATOM 1914 C C . ASP B 1 63 ? -25.564 -1.769 -4.903 1.00 11.65 65 ASP B C 1
ATOM 1915 O O . ASP B 1 63 ? -25.724 -2.103 -6.067 1.00 12.94 65 ASP B O 1
ATOM 1920 N N . SER B 1 64 ? -26.491 -1.019 -4.277 1.00 10.53 66 SER B N 1
ATOM 1921 C CA A SER B 1 64 ? -26.389 -0.582 -2.890 0.50 9.68 66 SER B CA 1
ATOM 1922 C CA B SER B 1 64 ? -26.410 -0.558 -2.895 0.50 9.24 66 SER B CA 1
ATOM 1923 C C . SER B 1 64 ? -27.408 -1.280 -1.977 1.00 10.47 66 SER B C 1
ATOM 1924 O O . SER B 1 64 ? -27.087 -1.636 -0.847 1.00 9.82 66 SER B O 1
ATOM 1929 N N . ARG B 1 65 ? -28.648 -1.450 -2.439 1.00 10.57 67 ARG B N 1
ATOM 1930 C CA . ARG B 1 65 ? -29.685 -2.023 -1.564 1.00 11.18 67 ARG B CA 1
ATOM 1931 C C . ARG B 1 65 ? -29.368 -3.457 -1.131 1.00 10.65 67 ARG B C 1
ATOM 1932 O O . ARG B 1 65 ? -29.743 -3.878 -0.042 1.00 11.36 67 ARG B O 1
ATOM 1940 N N . GLY B 1 66 ? -28.628 -4.181 -1.956 1.00 11.19 68 GLY B N 1
ATOM 1941 C CA . GLY B 1 66 ? -28.209 -5.531 -1.607 1.00 11.14 68 GLY B CA 1
ATOM 1942 C C . GLY B 1 66 ? -27.283 -5.559 -0.402 1.00 11.18 68 GLY B C 1
ATOM 1943 O O . GLY B 1 66 ? -27.200 -6.557 0.310 1.00 10.98 68 GLY B O 1
ATOM 1944 N N . PHE B 1 67 ? -26.575 -4.461 -0.180 1.00 9.52 69 PHE B N 1
ATOM 1945 C CA . PHE B 1 67 ? -25.724 -4.335 0.997 1.00 8.56 69 PHE B CA 1
ATOM 1946 C C . PHE B 1 67 ? -26.516 -4.442 2.285 1.00 8.69 69 PHE B C 1
ATOM 1947 O O . PHE B 1 67 ? -25.961 -4.737 3.334 1.00 8.96 69 PHE B O 1
ATOM 1955 N N . LEU B 1 68 ? -27.797 -4.111 2.227 1.00 8.87 70 LEU B N 1
ATOM 1956 C CA . LEU B 1 68 ? -28.628 -4.143 3.421 1.00 8.82 70 LEU B CA 1
ATOM 1957 C C . LEU B 1 68 ? -28.869 -5.564 3.894 1.00 9.33 70 LEU B C 1
ATOM 1958 O O . LEU B 1 68 ? -29.206 -5.784 5.063 1.00 10.82 70 LEU B O 1
ATOM 1963 N N . PHE B 1 69 ? -28.738 -6.514 2.981 1.00 9.99 71 PHE B N 1
ATOM 1964 C CA . PHE B 1 69 ? -29.074 -7.907 3.270 1.00 9.42 71 PHE B CA 1
ATOM 1965 C C . PHE B 1 69 ? -27.871 -8.847 3.276 1.00 10.98 71 PHE B C 1
ATOM 1966 O O . PHE B 1 69 ? -27.860 -9.829 4.013 1.00 11.72 71 PHE B O 1
ATOM 1974 N N . GLY B 1 70 ? -26.862 -8.542 2.470 1.00 10.35 72 GLY B N 1
ATOM 1975 C CA . GLY B 1 70 ? -25.722 -9.451 2.311 1.00 10.78 72 GLY B CA 1
ATOM 1976 C C . GLY B 1 70 ? -25.034 -9.809 3.612 1.00 10.86 72 GLY B C 1
ATOM 1977 O O . GLY B 1 70 ? -24.880 -10.989 3.928 1.00 10.47 72 GLY B O 1
ATOM 1978 N N . PRO B 1 71 ? -24.600 -8.805 4.376 1.00 9.31 73 PRO B N 1
ATOM 1979 C CA . PRO B 1 71 ? -23.864 -9.130 5.595 1.00 9.44 73 PRO B CA 1
ATOM 1980 C C . PRO B 1 71 ? -24.688 -9.922 6.606 1.00 10.40 73 PRO B C 1
ATOM 1981 O O . PRO B 1 71 ? -24.201 -10.894 7.167 1.00 11.10 73 PRO B O 1
ATOM 1985 N N . SER B 1 72 ? -25.945 -9.545 6.804 1.00 11.40 74 SER B N 1
ATOM 1986 C CA . SER B 1 72 ? -26.789 -10.265 7.745 1.00 12.44 74 SER B CA 1
ATOM 1987 C C . SER B 1 72 ? -27.014 -11.706 7.310 1.00 10.92 74 SER B C 1
ATOM 1988 O O . SER B 1 72 ? -27.013 -12.622 8.136 1.00 12.43 74 SER B O 1
ATOM 1991 N N . LEU B 1 73 ? -27.224 -11.905 6.014 1.00 10.35 75 LEU B N 1
ATOM 1992 C CA . LEU B 1 73 ? -27.429 -13.244 5.481 1.00 9.62 75 LEU B CA 1
ATOM 1993 C C . LEU B 1 73 ? -26.166 -14.076 5.655 1.00 10.76 75 LEU B C 1
ATOM 1994 O O . LEU B 1 73 ? -26.211 -15.227 6.122 1.00 10.74 75 LEU B O 1
ATOM 1999 N N . ALA B 1 74 ? -25.035 -13.501 5.288 1.00 9.52 76 ALA B N 1
ATOM 2000 C CA . ALA B 1 74 ? -23.747 -14.161 5.483 1.00 10.25 76 ALA B CA 1
ATOM 2001 C C . ALA B 1 74 ? -23.564 -14.544 6.953 1.00 11.02 76 ALA B C 1
ATOM 2002 O O . ALA B 1 74 ? -23.216 -15.691 7.279 1.00 10.13 76 ALA B O 1
ATOM 2004 N N . GLN B 1 75 ? -23.769 -13.585 7.836 1.00 11.05 77 GLN B N 1
ATOM 2005 C CA . GLN B 1 75 ? -23.634 -13.842 9.267 1.00 12.84 77 GLN B CA 1
ATOM 2006 C C . GLN B 1 75 ? -24.511 -15.017 9.709 1.00 11.61 77 GLN B C 1
ATOM 2007 O O . GLN B 1 75 ? -24.059 -15.897 10.458 1.00 13.66 77 GLN B O 1
ATOM 2013 N N . GLU B 1 76 ? -25.763 -15.041 9.265 1.00 12.10 78 GLU B N 1
ATOM 2014 C CA . GLU B 1 76 ? -26.682 -16.102 9.671 1.00 13.07 78 GLU B CA 1
ATOM 2015 C C . GLU B 1 76 ? -26.170 -17.465 9.212 1.00 14.77 78 GLU B C 1
ATOM 2016 O O . GLU B 1 76 ? -26.371 -18.481 9.895 1.00 16.09 78 GLU B O 1
ATOM 2022 N N . LEU B 1 77 ? -25.476 -17.482 8.074 1.00 11.13 79 LEU B N 1
ATOM 2023 C CA . LEU B 1 77 ? -24.921 -18.718 7.507 1.00 11.27 79 LEU B CA 1
ATOM 2024 C C . LEU B 1 77 ? -23.514 -19.040 8.021 1.00 12.39 79 LEU B C 1
ATOM 2025 O O . LEU B 1 77 ? -22.937 -20.072 7.657 1.00 13.30 79 LEU B O 1
ATOM 2030 N N . GLY B 1 78 ? -22.947 -18.141 8.823 1.00 11.28 80 GLY B N 1
ATOM 2031 C CA . GLY B 1 78 ? -21.583 -18.310 9.337 1.00 11.85 80 GLY B CA 1
ATOM 2032 C C . GLY B 1 78 ? -20.525 -18.055 8.280 1.00 13.37 80 GLY B C 1
ATOM 2033 O O . GLY B 1 78 ? -19.406 -18.575 8.364 1.00 14.56 80 GLY B O 1
ATOM 2034 N N . LEU B 1 79 ? -20.870 -17.231 7.297 1.00 12.29 81 LEU B N 1
ATOM 2035 C CA . LEU B 1 79 ? -19.998 -16.966 6.161 1.00 11.25 81 LEU B CA 1
ATOM 2036 C C . LEU B 1 79 ? -19.630 -15.504 6.086 1.00 9.85 81 LEU B C 1
ATOM 2037 O O . LEU B 1 79 ? -20.304 -14.662 6.664 1.00 11.15 81 LEU B O 1
ATOM 2042 N N . GLY B 1 80 ? -18.568 -15.219 5.344 1.00 10.04 82 GLY B N 1
ATOM 2043 C CA . GLY B 1 80 ? -18.217 -13.847 5.001 1.00 9.59 82 GLY B CA 1
ATOM 2044 C C . GLY B 1 80 ? -19.032 -13.339 3.834 1.00 8.53 82 GLY B C 1
ATOM 2045 O O . GLY B 1 80 ? -19.679 -14.112 3.114 1.00 9.58 82 GLY B O 1
ATOM 2046 N N . CYS B 1 81 ? -19.006 -12.026 3.663 1.00 8.82 83 CYS B N 1
ATOM 2047 C CA . CYS B 1 81 ? -19.676 -11.368 2.566 1.00 9.66 83 CYS B CA 1
ATOM 2048 C C . CYS B 1 81 ? -18.661 -10.597 1.743 1.00 9.48 83 CYS B C 1
ATOM 2049 O O . CYS B 1 81 ? -17.882 -9.808 2.279 1.00 9.89 83 CYS B O 1
ATOM 2052 N N . VAL B 1 82 ? -18.672 -10.830 0.438 1.00 9.08 84 VAL B N 1
ATOM 2053 C CA . VAL B 1 82 ? -17.864 -10.053 -0.477 1.00 10.10 84 VAL B CA 1
ATOM 2054 C C . VAL B 1 82 ? -18.750 -9.036 -1.188 1.00 9.70 84 VAL B C 1
ATOM 2055 O O . VAL B 1 82 ? -19.984 -9.160 -1.201 1.00 10.21 84 VAL B O 1
ATOM 2059 N N . LEU B 1 83 ? -18.117 -7.991 -1.719 1.00 8.89 85 LEU B N 1
ATOM 2060 C CA . LEU B 1 83 ? -18.842 -6.853 -2.253 1.00 9.00 85 LEU B CA 1
ATOM 2061 C C . LEU B 1 83 ? -18.687 -6.753 -3.748 1.00 9.89 85 LEU B C 1
ATOM 2062 O O . LEU B 1 83 ? -17.594 -6.930 -4.281 1.00 10.37 85 LEU B O 1
ATOM 2067 N N . ILE B 1 84 ? -19.794 -6.450 -4.414 1.00 9.43 86 ILE B N 1
ATOM 2068 C CA . ILE B 1 84 ? -19.780 -6.044 -5.787 1.00 9.67 86 ILE B CA 1
ATOM 2069 C C . ILE B 1 84 ? -20.338 -4.638 -5.832 1.00 8.79 86 ILE B C 1
ATOM 2070 O O . ILE B 1 84 ? -21.416 -4.378 -5.318 1.00 9.84 86 ILE B O 1
ATOM 2075 N N . ARG B 1 85 ? -19.563 -3.713 -6.378 1.00 9.28 87 ARG B N 1
ATOM 2076 C CA . ARG B 1 85 ? -19.896 -2.301 -6.269 1.00 10.03 87 ARG B CA 1
ATOM 2077 C C . ARG B 1 85 ? -20.125 -1.654 -7.613 1.00 10.79 87 ARG B C 1
ATOM 2078 O O . ARG B 1 85 ? -19.756 -2.193 -8.655 1.00 12.22 87 ARG B O 1
ATOM 2086 N N . LYS B 1 86 ? -20.770 -0.495 -7.586 1.00 12.70 88 LYS B N 1
ATOM 2087 C CA A LYS B 1 86 ? -20.839 0.355 -8.764 0.70 13.86 88 LYS B CA 1
ATOM 2088 C CA B LYS B 1 86 ? -20.839 0.333 -8.774 0.30 13.42 88 LYS B CA 1
ATOM 2089 C C . LYS B 1 86 ? -19.425 0.794 -9.108 1.00 14.43 88 LYS B C 1
ATOM 2090 O O . LYS B 1 86 ? -18.608 1.036 -8.217 1.00 14.30 88 LYS B O 1
ATOM 2101 N N . ARG B 1 87 ? -19.112 0.856 -10.393 1.00 14.09 89 ARG B N 1
ATOM 2102 C CA . ARG B 1 87 ? -17.739 1.093 -10.799 1.00 14.54 89 ARG B CA 1
ATOM 2103 C C . ARG B 1 87 ? -17.185 2.408 -10.247 1.00 14.15 89 ARG B C 1
ATOM 2104 O O . ARG B 1 87 ? -17.892 3.413 -10.158 1.00 14.99 89 ARG B O 1
ATOM 2112 N N . GLY B 1 88 ? -15.920 2.361 -9.837 1.00 15.11 90 GLY B N 1
ATOM 2113 C CA . GLY B 1 88 ? -15.208 3.546 -9.370 1.00 15.26 90 GLY B CA 1
ATOM 2114 C C . GLY B 1 88 ? -15.067 3.622 -7.867 1.00 19.37 90 GLY B C 1
ATOM 2115 O O . GLY B 1 88 ? -14.396 4.512 -7.346 1.00 19.23 90 GLY B O 1
ATOM 2116 N N . LYS B 1 89 ? -15.689 2.678 -7.168 1.00 15.44 91 LYS B N 1
ATOM 2117 C CA . LYS B 1 89 ? -15.844 2.770 -5.724 1.00 16.75 91 LYS B CA 1
ATOM 2118 C C . LYS B 1 89 ? -14.781 1.989 -4.966 1.00 14.44 91 LYS B C 1
ATOM 2119 O O . LYS B 1 89 ? -14.447 2.322 -3.825 1.00 18.30 91 LYS B O 1
ATOM 2125 N N . LEU B 1 90 ? -14.265 0.940 -5.587 1.00 15.17 92 LEU B N 1
ATOM 2126 C CA . LEU B 1 90 ? -13.358 0.019 -4.921 1.00 14.30 92 LEU B CA 1
ATOM 2127 C C . LEU B 1 90 ? -11.906 0.314 -5.268 1.00 15.35 92 LEU B C 1
ATOM 2128 O O . LEU B 1 90 ? -11.596 0.581 -6.422 1.00 19.23 92 LEU B O 1
ATOM 2133 N N . PRO B 1 91 ? -11.003 0.215 -4.271 1.00 16.50 93 PRO B N 1
ATOM 2134 C CA . PRO B 1 91 ? -9.569 0.387 -4.487 1.00 17.89 93 PRO B CA 1
ATOM 2135 C C . PRO B 1 91 ? -8.912 -0.883 -4.983 1.00 16.23 93 PRO B C 1
ATOM 2136 O O . PRO B 1 91 ? -9.466 -1.966 -4.811 1.00 16.86 93 PRO B O 1
ATOM 2140 N N . GLY B 1 92 ? -7.730 -0.755 -5.579 1.00 20.01 94 GLY B N 1
ATOM 2141 C CA . GLY B 1 92 ? -6.946 -1.918 -5.977 1.00 21.52 94 GLY B CA 1
ATOM 2142 C C . GLY B 1 92 ? -7.346 -2.450 -7.338 1.00 21.73 94 GLY B C 1
ATOM 2143 O O . GLY B 1 92 ? -8.160 -1.839 -8.028 1.00 22.43 94 GLY B O 1
ATOM 2144 N N . PRO B 1 93 ? -6.770 -3.600 -7.734 1.00 22.95 95 PRO B N 1
ATOM 2145 C CA . PRO B 1 93 ? -7.102 -4.164 -9.037 1.00 18.62 95 PRO B CA 1
ATOM 2146 C C . PRO B 1 93 ? -8.548 -4.637 -9.076 1.00 17.88 95 PRO B C 1
ATOM 2147 O O . PRO B 1 93 ? -8.993 -5.333 -8.163 1.00 20.09 95 PRO B O 1
ATOM 2151 N N . THR B 1 94 ? -9.259 -4.286 -10.142 1.00 17.26 96 THR B N 1
ATOM 2152 C CA . THR B 1 94 ? -10.651 -4.699 -10.286 1.00 16.29 96 THR B CA 1
ATOM 2153 C C . THR B 1 94 ? -10.958 -5.261 -11.654 1.00 17.12 96 THR B C 1
ATOM 2154 O O . THR B 1 94 ? -10.194 -5.072 -12.607 1.00 16.81 96 THR B O 1
ATOM 2158 N N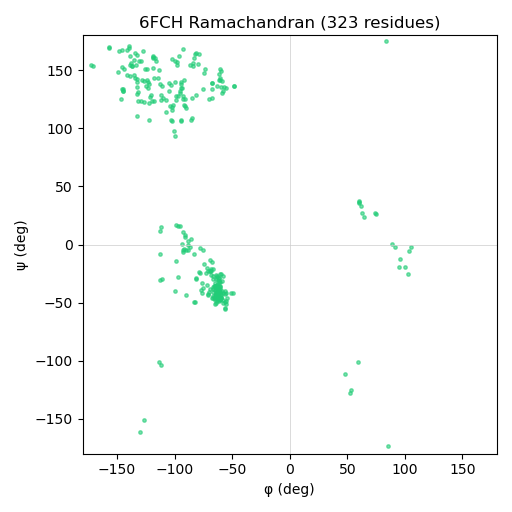 . LEU B 1 95 ? -12.088 -5.961 -11.738 1.00 14.87 97 LEU B N 1
ATOM 2159 C CA . LEU B 1 95 ? -12.764 -6.235 -12.998 1.00 14.45 97 LEU B CA 1
ATOM 2160 C C . LEU B 1 95 ? -14.084 -5.511 -12.991 1.00 13.75 97 LEU B C 1
ATOM 2161 O O . LEU B 1 95 ? -14.690 -5.318 -11.931 1.00 14.12 97 LEU B O 1
ATOM 2166 N N . TRP B 1 96 ? -14.551 -5.117 -14.168 1.00 13.64 98 TRP B N 1
ATOM 2167 C CA . TRP B 1 96 ? -15.855 -4.482 -14.273 1.00 14.62 98 TRP B CA 1
ATOM 2168 C C . TRP B 1 96 ? -16.676 -5.021 -15.438 1.00 15.54 98 TRP B C 1
ATOM 2169 O O . TRP B 1 96 ? -16.144 -5.637 -16.380 1.00 15.92 98 TRP B O 1
ATOM 2180 N N . ALA B 1 97 ? -17.986 -4.822 -15.336 1.00 14.93 99 ALA B N 1
ATOM 2181 C CA . ALA B 1 97 ? -18.936 -5.342 -16.308 1.00 15.14 99 ALA B CA 1
ATOM 2182 C C . ALA B 1 97 ? -20.083 -4.366 -16.486 1.00 16.95 99 ALA B C 1
ATOM 2183 O O . ALA B 1 97 ? -20.682 -3.881 -15.514 1.00 17.03 99 ALA B O 1
ATOM 2185 N N . SER B 1 98 ? -20.407 -4.092 -17.742 1.00 21.17 100 SER B N 1
ATOM 2186 C CA . SER B 1 98 ? -21.507 -3.211 -18.056 1.00 20.50 100 SER B CA 1
ATOM 2187 C C . SER B 1 98 ? -22.820 -3.961 -18.046 1.00 22.88 100 SER B C 1
ATOM 2188 O O . SER B 1 98 ? -22.878 -5.181 -18.237 1.00 25.33 100 SER B O 1
ATOM 2191 N N . TYR B 1 99 ? -23.887 -3.216 -17.826 1.00 23.55 101 TYR B N 1
ATOM 2192 C CA . TYR B 1 99 ? -25.216 -3.758 -17.915 1.00 21.79 101 TYR B CA 1
ATOM 2193 C C . TYR B 1 99 ? -26.136 -2.595 -18.183 1.00 23.78 101 TYR B C 1
ATOM 2194 O O . TYR B 1 99 ? -25.708 -1.440 -18.146 1.00 24.27 101 TYR B O 1
ATOM 2203 N N . SER B 1 100 ? -27.385 -2.887 -18.507 1.00 27.37 102 SER B N 1
ATOM 2204 C CA . SER B 1 100 ? -28.319 -1.839 -18.885 1.00 26.55 102 SER B CA 1
ATOM 2205 C C . SER B 1 100 ? -29.128 -1.418 -17.668 1.00 27.95 102 SER B C 1
ATOM 2206 O O . SER B 1 100 ? -29.644 -2.260 -16.928 1.00 30.05 102 SER B O 1
ATOM 2209 N N . LEU B 1 101 ? -29.227 -0.114 -17.455 1.00 21.72 103 LEU B N 1
ATOM 2210 C CA . LEU B 1 101 ? -29.954 0.412 -16.323 1.00 32.04 103 LEU B CA 1
ATOM 2211 C C . LEU B 1 101 ? -30.872 1.521 -16.798 1.00 38.25 103 LEU B C 1
ATOM 2212 O O . LEU B 1 101 ? -30.409 2.583 -17.224 1.00 41.92 103 LEU B O 1
ATOM 2217 N N . GLU B 1 102 ? -32.174 1.251 -16.752 1.00 35.65 104 GLU B N 1
ATOM 2218 C CA . GLU B 1 102 ? -33.189 2.204 -17.191 1.00 39.95 104 GLU B CA 1
ATOM 2219 C C . GLU B 1 102 ? -33.005 2.584 -18.659 1.00 34.85 104 GLU B C 1
ATOM 2220 O O . GLU B 1 102 ? -33.386 1.833 -19.545 1.00 40.31 104 GLU B O 1
ATOM 2226 N N . TYR B 1 103 ? -32.419 3.750 -18.912 1.00 34.13 105 TYR B N 1
ATOM 2227 C CA . TYR B 1 103 ? -32.277 4.249 -20.284 1.00 35.29 105 TYR B CA 1
ATOM 2228 C C . TYR B 1 103 ? -30.831 4.290 -20.748 1.00 46.52 105 TYR B C 1
ATOM 2229 O O . TYR B 1 103 ? -30.555 4.521 -21.928 1.00 44.89 105 TYR B O 1
ATOM 2238 N N . GLY B 1 104 ? -29.914 4.044 -19.823 1.00 34.55 106 GLY B N 1
ATOM 2239 C CA . GLY B 1 104 ? -28.497 4.103 -20.127 1.00 34.40 106 GLY B CA 1
ATOM 2240 C C . GLY B 1 104 ? -27.780 2.864 -19.644 1.00 34.88 106 GLY B C 1
ATOM 2241 O O . GLY B 1 104 ? -28.399 1.831 -19.403 1.00 27.70 106 GLY B O 1
ATOM 2242 N N . LYS B 1 105 ? -26.464 2.961 -19.519 1.00 27.54 107 LYS B N 1
ATOM 2243 C CA . LYS B 1 105 ? -25.679 1.835 -19.061 1.00 31.27 107 LYS B CA 1
ATOM 2244 C C . LYS B 1 105 ? -25.028 2.174 -17.740 1.00 33.17 107 LYS B C 1
ATOM 2245 O O . LYS B 1 105 ? -24.876 3.335 -17.390 1.00 30.70 107 LYS B O 1
ATOM 2251 N N . ALA B 1 106 ? -24.677 1.140 -16.991 1.00 28.44 108 ALA B N 1
ATOM 2252 C CA . ALA B 1 106 ? -23.944 1.305 -15.750 1.00 23.69 108 ALA B CA 1
ATOM 2253 C C . ALA B 1 106 ? -22.922 0.200 -15.707 1.00 18.88 108 ALA B C 1
ATOM 2254 O O . ALA B 1 106 ? -22.956 -0.708 -16.533 1.00 19.18 108 ALA B O 1
ATOM 2256 N N . GLU B 1 107 ? -22.005 0.257 -14.748 1.00 18.74 109 GLU B N 1
ATOM 2257 C CA . GLU B 1 107 ? -21.047 -0.825 -14.599 1.00 16.62 109 GLU B CA 1
ATOM 2258 C C . GLU B 1 107 ? -20.949 -1.234 -13.153 1.00 14.81 109 GLU B C 1
ATOM 2259 O O . GLU B 1 107 ? -20.961 -0.386 -12.263 1.00 15.05 109 GLU B O 1
ATOM 2265 N N . LEU B 1 108 ? -20.855 -2.542 -12.939 1.00 14.27 110 LEU B N 1
ATOM 2266 C CA . LEU B 1 108 ? -20.472 -3.088 -11.646 1.00 12.24 110 LEU B CA 1
ATOM 2267 C C . LEU B 1 108 ? -19.004 -3.475 -11.672 1.00 11.01 110 LEU B C 1
ATOM 2268 O O . LEU B 1 108 ? -18.403 -3.665 -12.735 1.00 12.86 110 LEU B O 1
ATOM 2273 N N A GLU B 1 109 ? -18.439 -3.650 -10.485 0.50 11.70 111 GLU B N 1
ATOM 2274 N N B GLU B 1 109 ? -18.428 -3.628 -10.491 0.50 10.90 111 GLU B N 1
ATOM 2275 C CA A GLU B 1 109 ? -17.013 -3.895 -10.348 0.50 13.10 111 GLU B CA 1
ATOM 2276 C CA B GLU B 1 109 ? -17.018 -3.954 -10.382 0.50 11.36 111 GLU B CA 1
ATOM 2277 C C A GLU B 1 109 ? -16.755 -4.768 -9.127 0.50 13.37 111 GLU B C 1
ATOM 2278 C C B GLU B 1 109 ? -16.783 -4.817 -9.160 0.50 12.20 111 GLU B C 1
ATOM 2279 O O A GLU B 1 109 ? -17.531 -4.760 -8.166 0.50 11.53 111 GLU B O 1
ATOM 2280 O O B GLU B 1 109 ? -17.590 -4.840 -8.225 0.50 10.66 111 GLU B O 1
ATOM 2291 N N . ILE B 1 110 ? -15.663 -5.520 -9.169 1.00 13.03 112 ILE B N 1
ATOM 2292 C CA . ILE B 1 110 ? -15.288 -6.365 -8.071 1.00 12.24 112 ILE B CA 1
ATOM 2293 C C . ILE B 1 110 ? -13.779 -6.326 -7.968 1.00 14.55 112 ILE B C 1
ATOM 2294 O O . ILE B 1 110 ? -13.096 -6.207 -8.981 1.00 14.58 112 ILE B O 1
ATOM 2299 N N . GLN B 1 111 ? -13.257 -6.390 -6.745 1.00 12.82 113 GLN B N 1
ATOM 2300 C CA . GLN B 1 111 ? -11.814 -6.512 -6.561 1.00 12.91 113 GLN B CA 1
ATOM 2301 C C . GLN B 1 111 ? -11.351 -7.866 -7.063 1.00 14.34 113 GLN B C 1
ATOM 2302 O O . GLN B 1 111 ? -11.991 -8.876 -6.824 1.00 14.11 113 GLN B O 1
ATOM 2308 N N . LYS B 1 112 ? -10.210 -7.900 -7.736 1.00 15.71 114 LYS B N 1
ATOM 2309 C CA . LYS B 1 112 ? -9.746 -9.156 -8.321 1.00 18.80 114 LYS B CA 1
ATOM 2310 C C . LYS B 1 112 ? -9.501 -10.226 -7.268 1.00 19.59 114 LYS B C 1
ATOM 2311 O O . LYS B 1 112 ? -9.629 -11.417 -7.549 1.00 22.06 114 LYS B O 1
ATOM 2317 N N . ASP B 1 113 ? -9.144 -9.814 -6.053 1.00 15.03 115 ASP B N 1
ATOM 2318 C CA . ASP B 1 113 ? -8.884 -10.788 -4.996 1.00 17.95 115 ASP B CA 1
ATOM 2319 C C . ASP B 1 113 ? -10.091 -11.053 -4.087 1.00 17.19 115 ASP B C 1
ATOM 2320 O O . ASP B 1 113 ? -9.964 -11.648 -3.024 1.00 18.33 115 ASP B O 1
ATOM 2325 N N . ALA B 1 114 ? -11.277 -10.652 -4.531 1.00 14.95 116 ALA B N 1
ATOM 2326 C CA . ALA B 1 114 ? -12.478 -10.888 -3.744 1.00 13.53 116 ALA B CA 1
ATOM 2327 C C . ALA B 1 114 ? -12.716 -12.386 -3.540 1.00 14.12 116 ALA B C 1
ATOM 2328 O O . ALA B 1 114 ? -13.130 -12.810 -2.468 1.00 14.43 116 ALA B O 1
ATOM 2330 N N . LEU B 1 115 ? -12.472 -13.177 -4.584 1.00 12.94 117 LEU B N 1
ATOM 2331 C CA . LEU B 1 115 ? -12.609 -14.625 -4.512 1.00 12.83 117 LEU B CA 1
ATOM 2332 C C . LEU B 1 115 ? -11.454 -15.283 -5.242 1.00 16.01 117 LEU B C 1
ATOM 2333 O O . LEU B 1 115 ? -10.861 -14.686 -6.138 1.00 14.57 117 LEU B O 1
ATOM 2338 N N . GLU B 1 116 ? -11.151 -16.512 -4.840 1.00 14.31 118 GLU B N 1
ATOM 2339 C CA . GLU B 1 116 ? -10.171 -17.362 -5.525 1.00 15.28 118 GLU B CA 1
ATOM 2340 C C . GLU B 1 116 ? -10.884 -18.302 -6.444 1.00 12.17 118 GLU B C 1
ATOM 2341 O O . GLU B 1 116 ? -12.022 -18.676 -6.183 1.00 12.20 118 GLU B O 1
ATOM 2347 N N . PRO B 1 117 ? -10.175 -18.804 -7.466 1.00 12.88 119 PRO B N 1
ATOM 2348 C CA . PRO B 1 117 ? -10.789 -19.763 -8.342 1.00 12.67 119 PRO B CA 1
ATOM 2349 C C . PRO B 1 117 ? -11.301 -20.974 -7.568 1.00 10.66 119 PRO B C 1
ATOM 2350 O O . PRO B 1 117 ? -10.609 -21.507 -6.680 1.00 12.21 119 PRO B O 1
ATOM 2354 N N . GLY B 1 118 ? -12.510 -21.394 -7.901 1.00 12.65 120 GLY B N 1
ATOM 2355 C CA . GLY B 1 118 ? -13.102 -22.585 -7.320 1.00 12.60 120 GLY B CA 1
ATOM 2356 C C . GLY B 1 118 ? -14.010 -22.289 -6.145 1.00 11.95 120 GLY B C 1
ATOM 2357 O O . GLY B 1 118 ? -14.746 -23.157 -5.695 1.00 14.65 120 GLY B O 1
ATOM 2358 N N . GLN B 1 119 ? -13.963 -21.067 -5.633 1.00 11.50 121 GLN B N 1
ATOM 2359 C CA . GLN B 1 119 ? -14.821 -20.729 -4.507 1.00 10.75 121 GLN B CA 1
ATOM 2360 C C . GLN B 1 119 ? -16.263 -20.562 -4.973 1.00 11.76 121 GLN B C 1
ATOM 2361 O O . GLN B 1 119 ? -16.516 -20.180 -6.108 1.00 13.16 121 GLN B O 1
ATOM 2367 N N . ARG B 1 120 ? -17.189 -20.918 -4.093 1.00 10.94 122 ARG B N 1
ATOM 2368 C CA . ARG B 1 120 ? -18.606 -21.002 -4.445 1.00 11.49 122 ARG B CA 1
ATOM 2369 C C . ARG B 1 120 ? -19.366 -19.917 -3.723 1.00 10.39 122 ARG B C 1
ATOM 2370 O O . ARG B 1 120 ? -19.207 -19.719 -2.527 1.00 10.31 122 ARG B O 1
ATOM 2378 N N A VAL B 1 121 ? -20.185 -19.197 -4.472 0.50 10.96 123 VAL B N 1
ATOM 2379 N N B VAL B 1 121 ? -20.217 -19.224 -4.454 0.50 10.46 123 VAL B N 1
ATOM 2380 C CA A VAL B 1 121 ? -20.813 -17.986 -3.969 0.50 11.11 123 VAL B CA 1
ATOM 2381 C CA B VAL B 1 121 ? -20.802 -17.999 -3.953 0.50 10.07 123 VAL B CA 1
ATOM 2382 C C A VAL B 1 121 ? -22.304 -17.979 -4.244 0.50 11.15 123 VAL B C 1
ATOM 2383 C C B VAL B 1 121 ? -22.289 -17.938 -4.264 0.50 10.78 123 VAL B C 1
ATOM 2384 O O A VAL B 1 121 ? -22.771 -18.548 -5.226 0.50 10.62 123 VAL B O 1
ATOM 2385 O O B VAL B 1 121 ? -22.741 -18.443 -5.287 0.50 10.30 123 VAL B O 1
ATOM 2392 N N . VAL B 1 122 ? -23.046 -17.342 -3.351 1.00 9.81 124 VAL B N 1
ATOM 2393 C CA . VAL B 1 122 ? -24.434 -17.008 -3.599 1.00 9.88 124 VAL B CA 1
ATOM 2394 C C . VAL B 1 122 ? -24.563 -15.495 -3.585 1.00 9.55 124 VAL B C 1
ATOM 2395 O O . VAL B 1 122 ? -24.075 -14.832 -2.672 1.00 9.16 124 VAL B O 1
ATOM 2399 N N . VAL B 1 123 ? -25.208 -14.959 -4.608 1.00 9.42 125 VAL B N 1
ATOM 2400 C CA . VAL B 1 123 ? -25.386 -13.516 -4.748 1.00 9.72 125 VAL B CA 1
ATOM 2401 C C . VAL B 1 123 ? -26.731 -13.125 -4.138 1.00 9.72 125 VAL B C 1
ATOM 2402 O O . VAL B 1 123 ? -27.731 -13.813 -4.355 1.00 10.41 125 VAL B O 1
ATOM 2406 N N . VAL B 1 124 ? -26.750 -12.056 -3.341 1.00 9.29 126 VAL B N 1
ATOM 2407 C CA . VAL B 1 124 ? -28.012 -11.543 -2.811 1.00 10.09 126 VAL B CA 1
ATOM 2408 C C . VAL B 1 124 ? -28.214 -10.095 -3.210 1.00 9.76 126 VAL B C 1
ATOM 2409 O O . VAL B 1 124 ? -27.284 -9.281 -3.199 1.00 9.65 126 VAL B O 1
ATOM 2413 N N . ASP B 1 125 ? -29.441 -9.786 -3.581 1.00 9.97 127 ASP B N 1
ATOM 2414 C CA . ASP B 1 125 ? -29.837 -8.408 -3.824 1.00 9.53 127 ASP B CA 1
ATOM 2415 C C . ASP B 1 125 ? -31.229 -8.247 -3.238 1.00 11.26 127 ASP B C 1
ATOM 2416 O O . ASP B 1 125 ? -31.880 -9.228 -2.904 1.00 11.04 127 ASP B O 1
ATOM 2421 N N . ASP B 1 126 ? -31.719 -7.024 -3.132 1.00 9.97 128 ASP B N 1
ATOM 2422 C CA . ASP B 1 126 ? -33.059 -6.855 -2.596 1.00 10.52 128 ASP B CA 1
ATOM 2423 C C . ASP B 1 126 ? -34.126 -7.266 -3.596 1.00 9.63 128 ASP B C 1
ATOM 2424 O O . ASP B 1 126 ? -35.144 -7.854 -3.221 1.00 10.27 128 ASP B O 1
ATOM 2429 N N A LEU B 1 127 ? -33.879 -7.013 -4.868 0.50 9.52 129 LEU B N 1
ATOM 2430 N N B LEU B 1 127 ? -33.881 -6.939 -4.867 0.50 9.98 129 LEU B N 1
ATOM 2431 C CA A LEU B 1 127 ? -34.938 -7.122 -5.836 0.50 9.48 129 LEU B CA 1
ATOM 2432 C CA B LEU B 1 127 ? -34.906 -6.974 -5.915 0.50 10.31 129 LEU B CA 1
ATOM 2433 C C A LEU B 1 127 ? -34.406 -7.472 -7.214 0.50 10.50 129 LEU B C 1
ATOM 2434 C C B LEU B 1 127 ? -34.332 -7.527 -7.208 0.50 10.85 129 LEU B C 1
ATOM 2435 O O A LEU B 1 127 ? -33.424 -6.900 -7.676 0.50 11.20 129 LEU B O 1
ATOM 2436 O O B LEU B 1 127 ? -33.238 -7.146 -7.615 0.50 12.18 129 LEU B O 1
ATOM 2445 N N . LEU B 1 128 ? -35.076 -8.428 -7.854 1.00 11.74 130 LEU B N 1
ATOM 2446 C CA . LEU B 1 128 ? -34.764 -8.833 -9.216 1.00 12.27 130 LEU B CA 1
ATOM 2447 C C . LEU B 1 128 ? -35.840 -8.270 -10.126 1.00 10.67 130 LEU B C 1
ATOM 2448 O O . LEU B 1 128 ? -37.029 -8.557 -9.956 1.00 10.68 130 LEU B O 1
ATOM 2453 N N . ALA B 1 129 ? -35.420 -7.444 -11.068 1.00 12.66 131 ALA B N 1
ATOM 2454 C CA . ALA B 1 129 ? -36.353 -6.871 -12.031 1.00 11.77 131 ALA B CA 1
ATOM 2455 C C . ALA B 1 129 ? -36.002 -7.442 -13.413 1.00 12.22 131 ALA B C 1
ATOM 2456 O O . ALA B 1 129 ? -36.301 -8.609 -13.678 1.00 13.91 131 ALA B O 1
ATOM 2458 N N . THR B 1 130 ? -35.310 -6.683 -14.255 1.00 12.66 132 THR B N 1
ATOM 2459 C CA . THR B 1 130 ? -34.888 -7.233 -15.551 1.00 12.96 132 THR B CA 1
ATOM 2460 C C . THR B 1 130 ? -33.817 -8.324 -15.413 1.00 12.50 132 THR B C 1
ATOM 2461 O O . THR B 1 130 ? -33.625 -9.139 -16.317 1.00 16.30 132 THR B O 1
ATOM 2465 N N . GLY B 1 131 ? -33.104 -8.337 -14.290 1.00 13.08 133 GLY B N 1
ATOM 2466 C CA . GLY B 1 131 ? -31.996 -9.265 -14.115 1.00 13.02 133 GLY B CA 1
ATOM 2467 C C . GLY B 1 131 ? -30.639 -8.720 -14.557 1.00 12.69 133 GLY B C 1
ATOM 2468 O O . GLY B 1 131 ? -29.623 -9.403 -14.421 1.00 12.58 133 GLY B O 1
ATOM 2469 N N . GLY B 1 132 ? -30.617 -7.500 -15.081 1.00 11.77 134 GLY B N 1
ATOM 2470 C CA . GLY B 1 132 ? -29.382 -6.917 -15.589 1.00 13.46 134 GLY B CA 1
ATOM 2471 C C . GLY B 1 132 ? -28.297 -6.800 -14.530 1.00 11.91 134 GLY B C 1
ATOM 2472 O O . GLY B 1 132 ? -27.132 -7.148 -14.762 1.00 14.34 134 GLY B O 1
ATOM 2473 N N . THR B 1 133 ? -28.685 -6.301 -13.368 1.00 10.81 135 THR B N 1
ATOM 2474 C CA . THR B 1 133 ? -27.747 -6.090 -12.279 1.00 11.35 135 THR B CA 1
ATOM 2475 C C . THR B 1 133 ? -27.192 -7.430 -11.816 1.00 10.74 135 THR B C 1
ATOM 2476 O O . THR B 1 133 ? -25.983 -7.625 -11.710 1.00 12.28 135 THR B O 1
ATOM 2480 N N . MET B 1 134 ? -28.081 -8.366 -11.550 1.00 11.64 136 MET B N 1
ATOM 2481 C CA . MET B 1 134 ? -27.657 -9.666 -11.067 1.00 12.46 136 MET B CA 1
ATOM 2482 C C . MET B 1 134 ? -26.807 -10.394 -12.119 1.00 13.68 136 MET B C 1
ATOM 2483 O O . MET B 1 134 ? -25.840 -11.092 -11.801 1.00 13.45 136 MET B O 1
ATOM 2492 N N . ASN B 1 135 ? -27.176 -10.232 -13.377 1.00 12.27 137 ASN B N 1
ATOM 2493 C CA . ASN B 1 135 ? -26.441 -10.856 -14.455 1.00 15.70 137 ASN B CA 1
ATOM 2494 C C . ASN B 1 135 ? -25.010 -10.335 -14.546 1.00 12.42 137 ASN B C 1
ATOM 2495 O O . ASN B 1 135 ? -24.067 -11.098 -14.768 1.00 13.88 137 ASN B O 1
ATOM 2500 N N . ALA B 1 136 ? -24.845 -9.034 -14.381 1.00 12.65 138 ALA B N 1
ATOM 2501 C CA . ALA B 1 136 ? -23.512 -8.443 -14.353 1.00 11.72 138 ALA B CA 1
ATOM 2502 C C . ALA B 1 136 ? -22.707 -9.002 -13.186 1.00 12.41 138 ALA B C 1
ATOM 2503 O O . ALA B 1 136 ? -21.513 -9.252 -13.310 1.00 12.26 138 ALA B O 1
ATOM 2505 N N . ALA B 1 137 ? -23.355 -9.178 -12.040 1.00 11.62 139 ALA B N 1
ATOM 2506 C CA . ALA B 1 137 ? -22.657 -9.742 -10.887 1.00 11.62 139 ALA B CA 1
ATOM 2507 C C . ALA B 1 137 ? -22.157 -11.148 -11.208 1.00 13.40 139 ALA B C 1
ATOM 2508 O O . ALA B 1 137 ? -21.007 -11.481 -10.937 1.00 13.24 139 ALA B O 1
ATOM 2510 N N . CYS B 1 138 ? -23.022 -11.972 -11.797 1.00 12.70 140 CYS B N 1
ATOM 2511 C CA . CYS B 1 138 ? -22.641 -13.334 -12.151 1.00 12.77 140 CYS B CA 1
ATOM 2512 C C . CYS B 1 138 ? -21.469 -13.343 -13.129 1.00 14.08 140 CYS B C 1
ATOM 2513 O O . CYS B 1 138 ? -20.562 -14.160 -13.008 1.00 14.60 140 CYS B O 1
ATOM 2516 N N . GLU B 1 139 ? -21.502 -12.447 -14.109 1.00 12.23 141 GLU B N 1
ATOM 2517 C CA . GLU B 1 139 ? -20.396 -12.329 -15.057 1.00 14.33 141 GLU B CA 1
ATOM 2518 C C . GLU B 1 139 ? -19.078 -12.071 -14.344 1.00 13.84 141 GLU B C 1
ATOM 2519 O O . GLU B 1 139 ? -18.073 -12.728 -14.612 1.00 14.30 141 GLU B O 1
ATOM 2525 N N . LEU B 1 140 ? -19.072 -11.102 -13.442 1.00 12.65 142 LEU B N 1
ATOM 2526 C CA . LEU B 1 140 ? -17.859 -10.752 -12.726 1.00 12.75 142 LEU B CA 1
ATOM 2527 C C . LEU B 1 140 ? -17.341 -11.919 -11.912 1.00 13.41 142 LEU B C 1
ATOM 2528 O O . LEU B 1 140 ? -16.147 -12.222 -11.924 1.00 13.62 142 LEU B O 1
ATOM 2533 N N . LEU B 1 141 ? -18.244 -12.568 -11.186 1.00 12.13 143 LEU B N 1
ATOM 2534 C CA . LEU B 1 141 ? -17.864 -13.685 -10.353 1.00 12.98 143 LEU B CA 1
ATOM 2535 C C . LEU B 1 141 ? -17.300 -14.827 -11.191 1.00 13.17 143 LEU B C 1
ATOM 2536 O O . LEU B 1 141 ? -16.305 -15.449 -10.819 1.00 14.30 143 LEU B O 1
ATOM 2541 N N . GLY B 1 142 ? -17.910 -15.068 -12.345 1.00 12.55 144 GLY B N 1
ATOM 2542 C CA . GLY B 1 142 ? -17.435 -16.102 -13.247 1.00 14.09 144 GLY B CA 1
ATOM 2543 C C . GLY B 1 142 ? -16.044 -15.790 -13.749 1.00 15.27 144 GLY B C 1
ATOM 2544 O O . GLY B 1 142 ? -15.236 -16.688 -13.949 1.00 15.87 144 GLY B O 1
ATOM 2545 N N . ARG B 1 143 ? -15.752 -14.511 -13.947 1.00 13.76 145 ARG B N 1
ATOM 2546 C CA . ARG B 1 143 ? -14.446 -14.113 -14.453 1.00 15.53 145 ARG B CA 1
ATOM 2547 C C . ARG B 1 143 ? -13.332 -14.283 -13.407 1.00 14.53 145 ARG B C 1
ATOM 2548 O O . ARG B 1 143 ? -12.149 -14.379 -13.753 1.00 17.30 145 ARG B O 1
ATOM 2556 N N . LEU B 1 144 ? -13.713 -14.343 -12.132 1.00 14.59 146 LEU B N 1
ATOM 2557 C CA . LEU B 1 144 ? -12.782 -14.730 -11.061 1.00 12.85 146 LEU B CA 1
ATOM 2558 C C . LEU B 1 144 ? -12.719 -16.247 -10.906 1.00 12.16 146 LEU B C 1
ATOM 2559 O O . LEU B 1 144 ? -12.052 -16.749 -10.001 1.00 13.95 146 LEU B O 1
ATOM 2564 N N . GLN B 1 145 ? -13.402 -16.966 -11.791 1.00 14.03 147 GLN B N 1
ATOM 2565 C CA . GLN B 1 145 ? -13.478 -18.427 -11.731 1.00 13.49 147 GLN B CA 1
ATOM 2566 C C . GLN B 1 145 ? -14.154 -18.912 -10.455 1.00 14.64 147 GLN B C 1
ATOM 2567 O O . GLN B 1 145 ? -13.890 -20.019 -9.975 1.00 13.73 147 GLN B O 1
ATOM 2573 N N . ALA B 1 146 ? -15.033 -18.075 -9.910 1.00 13.48 148 ALA B N 1
ATOM 2574 C CA . ALA B 1 146 ? -15.921 -18.495 -8.836 1.00 13.68 148 ALA B CA 1
ATOM 2575 C C . ALA B 1 146 ? -17.127 -19.158 -9.459 1.00 13.52 148 ALA B C 1
ATOM 2576 O O . ALA B 1 146 ? -17.484 -18.884 -10.616 1.00 15.96 148 ALA B O 1
ATOM 2578 N N . GLU B 1 147 ? -17.746 -20.039 -8.704 1.00 11.90 149 GLU B N 1
ATOM 2579 C CA . GLU B 1 147 ? -18.948 -20.710 -9.121 1.00 12.29 149 GLU B CA 1
ATOM 2580 C C . GLU B 1 147 ? -20.140 -20.066 -8.432 1.00 12.39 149 GLU B C 1
ATOM 2581 O O . GLU B 1 147 ? -20.230 -20.065 -7.196 1.00 13.06 149 GLU B O 1
ATOM 2587 N N . VAL B 1 148 ? -21.051 -19.507 -9.210 1.00 10.93 150 VAL B N 1
ATOM 2588 C CA . VAL B 1 148 ? -22.255 -18.919 -8.628 1.00 10.65 150 VAL B CA 1
ATOM 2589 C C . VAL B 1 148 ? -23.303 -20.004 -8.441 1.00 11.60 150 VAL B C 1
ATOM 2590 O O . VAL B 1 148 ? -23.893 -20.497 -9.412 1.00 13.81 150 VAL B O 1
ATOM 2594 N N . LEU B 1 149 ? -23.531 -20.396 -7.199 1.00 10.48 151 LEU B N 1
ATOM 2595 C CA . LEU B 1 149 ? -24.482 -21.469 -6.915 1.00 10.76 151 LEU B CA 1
ATOM 2596 C C . LEU B 1 149 ? -25.923 -21.045 -7.121 1.00 10.65 151 LEU B C 1
ATOM 2597 O O . LEU B 1 149 ? -26.763 -21.855 -7.510 1.00 12.40 151 LEU B O 1
ATOM 2602 N N . GLU B 1 150 ? -26.212 -19.789 -6.807 1.00 9.95 152 GLU B N 1
ATOM 2603 C CA . GLU B 1 150 ? -27.567 -19.279 -6.828 1.00 11.43 152 GLU B CA 1
ATOM 2604 C C . GLU B 1 150 ? -27.525 -17.769 -6.649 1.00 11.30 152 GLU B C 1
ATOM 2605 O O . GLU B 1 150 ? -26.580 -17.220 -6.068 1.00 10.30 152 GLU B O 1
ATOM 2611 N N . CYS B 1 151 ? -28.545 -17.107 -7.169 1.00 10.73 153 CYS B N 1
ATOM 2612 C CA . CYS B 1 151 ? -28.838 -15.724 -6.816 1.00 10.08 153 CYS B CA 1
ATOM 2613 C C . CYS B 1 151 ? -30.161 -15.683 -6.099 1.00 10.47 153 CYS B C 1
ATOM 2614 O O . CYS B 1 151 ? -31.084 -16.433 -6.440 1.00 11.27 153 CYS B O 1
ATOM 2617 N N . VAL B 1 152 ? -30.273 -14.811 -5.111 1.00 10.23 154 VAL B N 1
ATOM 2618 C CA . VAL B 1 152 ? -31.496 -14.701 -4.345 1.00 9.46 154 VAL B CA 1
ATOM 2619 C C . VAL B 1 152 ? -31.866 -13.250 -4.105 1.00 10.47 154 VAL B C 1
ATOM 2620 O O . VAL B 1 152 ? -31.012 -12.366 -4.099 1.00 9.77 154 VAL B O 1
ATOM 2624 N N . SER B 1 153 ? -33.161 -13.008 -3.916 1.00 9.60 155 SER B N 1
ATOM 2625 C CA . SER B 1 153 ? -33.647 -11.671 -3.601 1.00 10.00 155 SER B CA 1
ATOM 2626 C C . SER B 1 153 ? -34.871 -11.771 -2.726 1.00 10.48 155 SER B C 1
ATOM 2627 O O . SER B 1 153 ? -35.460 -12.853 -2.582 1.00 10.87 155 SER B O 1
ATOM 2630 N N . LEU B 1 154 ? -35.260 -10.646 -2.130 1.00 11.75 156 LEU B N 1
ATOM 2631 C CA . LEU B 1 154 ? -36.504 -10.593 -1.382 1.00 10.18 156 LEU B CA 1
ATOM 2632 C C . LEU B 1 154 ? -37.685 -10.507 -2.342 1.00 10.51 156 LEU B C 1
ATOM 2633 O O . LEU B 1 154 ? -38.699 -11.136 -2.126 1.00 11.61 156 LEU B O 1
ATOM 2638 N N . VAL B 1 155 ? -37.516 -9.748 -3.411 1.00 10.98 157 VAL B N 1
ATOM 2639 C CA . VAL B 1 155 ? -38.604 -9.433 -4.328 1.00 10.58 157 VAL B CA 1
ATOM 2640 C C . VAL B 1 155 ? -38.198 -9.754 -5.752 1.00 9.91 157 VAL B C 1
ATOM 2641 O O . VAL B 1 155 ? -37.064 -9.501 -6.154 1.00 11.34 157 VAL B O 1
ATOM 2645 N N . GLU B 1 156 ? -39.150 -10.280 -6.515 1.00 9.96 158 GLU B N 1
ATOM 2646 C CA . GLU B 1 156 ? -38.962 -10.617 -7.924 1.00 10.38 158 GLU B CA 1
ATOM 2647 C C . GLU B 1 156 ? -40.146 -10.070 -8.705 1.00 10.38 158 GLU B C 1
ATOM 2648 O O . GLU B 1 156 ? -41.285 -10.283 -8.311 1.00 12.44 158 GLU B O 1
ATOM 2654 N N . LEU B 1 157 ? -39.865 -9.343 -9.788 1.00 10.88 159 LEU B N 1
ATOM 2655 C CA . LEU B 1 157 ? -40.909 -8.799 -10.649 1.00 10.78 159 LEU B CA 1
ATOM 2656 C C . LEU B 1 157 ? -41.028 -9.718 -11.862 1.00 10.20 159 LEU B C 1
ATOM 2657 O O . LEU B 1 157 ? -40.263 -9.616 -12.824 1.00 10.36 159 LEU B O 1
ATOM 2662 N N . THR B 1 158 ? -41.946 -10.674 -11.774 1.00 12.01 160 THR B N 1
ATOM 2663 C CA . THR B 1 158 ? -41.919 -11.820 -12.685 1.00 14.01 160 THR B CA 1
ATOM 2664 C C . THR B 1 158 ? -42.203 -11.468 -14.134 1.00 12.76 160 THR B C 1
ATOM 2665 O O . THR B 1 158 ? -41.717 -12.150 -15.030 1.00 15.00 160 THR B O 1
ATOM 2669 N N . SER B 1 159 ? -42.952 -10.401 -14.381 1.00 13.91 161 SER B N 1
ATOM 2670 C CA . SER B 1 159 ? -43.267 -10.044 -15.766 1.00 16.68 161 SER B CA 1
ATOM 2671 C C . SER B 1 159 ? -42.034 -9.551 -16.519 1.00 14.98 161 SER B C 1
ATOM 2672 O O . SER B 1 159 ? -42.056 -9.450 -17.743 1.00 17.06 161 SER B O 1
ATOM 2675 N N . LEU B 1 160 ? -40.952 -9.256 -15.800 1.00 12.52 162 LEU B N 1
ATOM 2676 C CA . LEU B 1 160 ? -39.728 -8.777 -16.440 1.00 12.59 162 LEU B CA 1
ATOM 2677 C C . LEU B 1 160 ? -38.747 -9.902 -16.780 1.00 13.78 162 LEU B C 1
ATOM 2678 O O . LEU B 1 160 ? -37.708 -9.658 -17.418 1.00 17.04 162 LEU B O 1
ATOM 2683 N N . LYS B 1 161 ? -39.076 -11.121 -16.366 1.00 15.20 163 LYS B N 1
ATOM 2684 C CA . LYS B 1 161 ? -38.360 -12.318 -16.801 1.00 16.23 163 LYS B CA 1
ATOM 2685 C C . LYS B 1 161 ? -36.876 -12.314 -16.432 1.00 16.97 163 LYS B C 1
ATOM 2686 O O . LYS B 1 161 ? -36.041 -12.839 -17.165 1.00 18.12 163 LYS B O 1
ATOM 2692 N N . GLY B 1 162 ? -36.559 -11.759 -15.270 1.00 14.63 164 GLY B N 1
ATOM 2693 C CA . GLY B 1 162 ? -35.194 -11.842 -14.743 1.00 15.83 164 GLY B CA 1
ATOM 2694 C C . GLY B 1 162 ? -34.707 -13.267 -14.511 1.00 15.02 164 GLY B C 1
ATOM 2695 O O . GLY B 1 162 ? -33.540 -13.568 -14.723 1.00 19.96 164 GLY B O 1
ATOM 2696 N N . ARG B 1 163 ? -35.582 -14.139 -14.034 1.00 15.68 165 ARG B N 1
ATOM 2697 C CA . ARG B 1 163 ? -35.211 -15.542 -13.793 1.00 17.35 165 ARG B CA 1
ATOM 2698 C C . ARG B 1 163 ? -34.599 -16.145 -15.067 1.00 20.04 165 ARG B C 1
ATOM 2699 O O . ARG B 1 163 ? -33.539 -16.795 -15.034 1.00 20.16 165 ARG B O 1
ATOM 2707 N N A GLU B 1 164 ? -35.265 -15.924 -16.195 0.50 22.27 166 GLU B N 1
ATOM 2708 N N B GLU B 1 164 ? -35.277 -15.909 -16.182 0.50 22.97 166 GLU B N 1
ATOM 2709 C CA A GLU B 1 164 ? -34.804 -16.462 -17.478 0.50 21.90 166 GLU B CA 1
ATOM 2710 C CA B GLU B 1 164 ? -34.866 -16.436 -17.475 0.50 23.40 166 GLU B CA 1
ATOM 2711 C C A GLU B 1 164 ? -33.471 -15.856 -17.888 0.50 18.92 166 GLU B C 1
ATOM 2712 C C B GLU B 1 164 ? -33.519 -15.844 -17.924 0.50 19.30 166 GLU B C 1
ATOM 2713 O O A GLU B 1 164 ? -32.606 -16.542 -18.438 0.50 22.97 166 GLU B O 1
ATOM 2714 O O B GLU B 1 164 ? -32.695 -16.536 -18.525 0.50 24.27 166 GLU B O 1
ATOM 2725 N N . LYS B 1 165 ? -33.301 -14.569 -17.621 1.00 18.68 167 LYS B N 1
ATOM 2726 C CA . LYS B 1 165 ? -32.049 -13.899 -17.952 1.00 18.22 167 LYS B CA 1
ATOM 2727 C C . LYS B 1 165 ? -30.866 -14.536 -17.206 1.00 21.86 167 LYS B C 1
ATOM 2728 O O . LYS B 1 165 ? -29.765 -14.613 -17.733 1.00 23.46 167 LYS B O 1
ATOM 2734 N N . LEU B 1 166 ? -31.099 -14.997 -15.982 1.00 19.38 168 LEU B N 1
ATOM 2735 C CA . LEU B 1 166 ? -30.019 -15.576 -15.176 1.00 18.50 168 LEU B CA 1
ATOM 2736 C C . LEU B 1 166 ? -29.726 -17.031 -15.520 1.00 21.39 168 LEU B C 1
ATOM 2737 O O . LEU B 1 166 ? -28.603 -17.505 -15.327 1.00 21.17 168 LEU B O 1
ATOM 2742 N N . ALA B 1 167 ? -30.741 -17.753 -15.993 1.00 20.63 169 ALA B N 1
ATOM 2743 C CA . ALA B 1 167 ? -30.560 -19.167 -16.321 1.00 21.56 169 ALA B CA 1
ATOM 2744 C C . ALA B 1 167 ? -29.315 -19.283 -17.166 1.00 22.35 169 ALA B C 1
ATOM 2745 O O . ALA B 1 167 ? -29.114 -18.480 -18.066 1.00 26.04 169 ALA B O 1
ATOM 2747 N N . PRO B 1 168 ? -28.474 -20.279 -16.894 1.00 23.27 170 PRO B N 1
ATOM 2748 C CA . PRO B 1 168 ? -28.826 -21.432 -16.058 1.00 20.37 170 PRO B CA 1
ATOM 2749 C C . PRO B 1 168 ? -28.515 -21.286 -14.555 1.00 20.20 170 PRO B C 1
ATOM 2750 O O . PRO B 1 168 ? -28.641 -22.254 -13.811 1.00 20.04 170 PRO B O 1
ATOM 2754 N N . VAL B 1 169 ? -28.116 -20.099 -14.115 1.00 18.46 171 VAL B N 1
ATOM 2755 C CA . VAL B 1 169 ? -27.861 -19.886 -12.696 1.00 15.24 171 VAL B CA 1
ATOM 2756 C C . VAL B 1 169 ? -29.193 -19.920 -11.955 1.00 13.84 171 VAL B C 1
ATOM 2757 O O . VAL B 1 169 ? -30.117 -19.193 -12.319 1.00 16.52 171 VAL B O 1
ATOM 2761 N N . PRO B 1 170 ? -29.311 -20.775 -10.930 1.00 13.38 172 PRO B N 1
ATOM 2762 C CA . PRO B 1 170 ? -30.551 -20.830 -10.171 1.00 14.10 172 PRO B CA 1
ATOM 2763 C C . PRO B 1 170 ? -30.903 -19.499 -9.504 1.00 13.62 172 PRO B C 1
ATOM 2764 O O . PRO B 1 170 ? -30.019 -18.711 -9.141 1.00 11.22 172 PRO B O 1
ATOM 2768 N N . PHE B 1 171 ? -32.196 -19.281 -9.324 1.00 13.41 173 PHE B N 1
ATOM 2769 C CA . PHE B 1 171 ? -32.686 -18.071 -8.693 1.00 12.77 173 PHE B CA 1
ATOM 2770 C C . PHE B 1 171 ? -33.831 -18.375 -7.736 1.00 12.67 173 PHE B C 1
ATOM 2771 O O . PHE B 1 171 ? -34.652 -19.267 -7.989 1.00 14.12 173 PHE B O 1
ATOM 2779 N N . PHE B 1 172 ? -33.890 -17.624 -6.639 1.00 11.14 174 PHE B N 1
ATOM 2780 C CA . PHE B 1 172 ? -34.943 -17.768 -5.645 1.00 10.83 174 PHE B CA 1
ATOM 2781 C C . PHE B 1 172 ? -35.292 -16.419 -5.060 1.00 11.21 174 PHE B C 1
ATOM 2782 O O . PHE B 1 172 ? -34.403 -15.647 -4.701 1.00 11.09 174 PHE B O 1
ATOM 2790 N N . SER B 1 173 ? -36.589 -16.141 -4.965 1.00 10.73 175 SER B N 1
ATOM 2791 C CA . SER B 1 173 ? -37.067 -14.934 -4.328 1.00 10.85 175 SER B CA 1
ATOM 2792 C C . SER B 1 173 ? -38.072 -15.288 -3.247 1.00 11.00 175 SER B C 1
ATOM 2793 O O . SER B 1 173 ? -38.777 -16.306 -3.342 1.00 12.00 175 SER B O 1
ATOM 2796 N N . LEU B 1 174 ? -38.150 -14.449 -2.222 1.00 10.83 176 LEU B N 1
ATOM 2797 C CA . LEU B 1 174 ? -39.153 -14.623 -1.196 1.00 12.10 176 LEU B CA 1
ATOM 2798 C C . LEU B 1 174 ? -40.542 -14.290 -1.714 1.00 12.95 176 LEU B C 1
ATOM 2799 O O . LEU B 1 174 ? -41.503 -15.013 -1.432 1.00 14.54 176 LEU B O 1
ATOM 2804 N N . LEU B 1 175 ? -40.639 -13.195 -2.468 1.00 12.03 177 LEU B N 1
ATOM 2805 C CA . LEU B 1 175 ? -41.925 -12.646 -2.879 1.00 13.87 177 LEU B CA 1
ATOM 2806 C C . LEU B 1 175 ? -41.913 -12.334 -4.348 1.00 13.77 177 LEU B C 1
ATOM 2807 O O . LEU B 1 175 ? -40.919 -11.840 -4.881 1.00 13.17 177 LEU B O 1
ATOM 2812 N N . GLN B 1 176 ? -43.047 -12.573 -4.996 1.00 13.99 178 GLN B N 1
ATOM 2813 C CA . GLN B 1 176 ? -43.201 -12.321 -6.428 1.00 14.14 178 GLN B CA 1
ATOM 2814 C C . GLN B 1 176 ? -44.363 -11.381 -6.694 1.00 13.91 178 GLN B C 1
ATOM 2815 O O . GLN B 1 176 ? -45.439 -11.530 -6.105 1.00 15.77 178 GLN B O 1
ATOM 2821 N N . TYR B 1 177 ? -44.126 -10.402 -7.562 1.00 15.24 179 TYR B N 1
ATOM 2822 C CA . TYR B 1 177 ? -45.168 -9.513 -8.077 1.00 14.52 179 TYR B CA 1
ATOM 2823 C C . TYR B 1 177 ? -45.041 -9.504 -9.589 1.00 16.80 179 TYR B C 1
ATOM 2824 O O . TYR B 1 177 ? -43.973 -9.730 -10.113 1.00 16.14 179 TYR B O 1
ATOM 2833 N N A GLU B 1 178 ? -46.157 -9.346 -10.290 0.50 18.28 180 GLU B N 1
ATOM 2834 N N B GLU B 1 178 ? -46.095 -9.144 -10.306 0.50 20.26 180 GLU B N 1
ATOM 2835 C CA A GLU B 1 178 ? -46.095 -9.317 -11.742 0.50 19.13 180 GLU B CA 1
ATOM 2836 C CA B GLU B 1 178 ? -45.916 -8.868 -11.733 0.50 21.55 180 GLU B CA 1
ATOM 2837 C C A GLU B 1 178 ? -45.195 -8.166 -12.179 0.50 18.50 180 GLU B C 1
ATOM 2838 C C B GLU B 1 178 ? -44.714 -7.922 -11.941 0.50 17.88 180 GLU B C 1
ATOM 2839 O O A GLU B 1 178 ? -45.390 -7.033 -11.732 0.50 21.65 180 GLU B O 1
ATOM 2840 O O B GLU B 1 178 ? -44.667 -6.836 -11.359 0.50 22.67 180 GLU B O 1
#

Foldseek 3Di:
DVLLVLQVVQWDWDAQVPHHPDIDTDSVSCLVDVSSVVSLLVVVLVVCCVVPPLQAAEEEAEPDQSVSRRQSNQVVNVHYYFYKYWPPPDDAAKDKFWFDDDPRITIIMHHLVRDAAAHEYEYEHAEQALLRRVLRVVVRCVVNNYHYQEYEHQEYEPVNPNCVVNPPHHYYYSYYDD/DVLLVLQVVQWDWDAQVPHHPDIDTDSVSCVVDVSSVVSLLVVVLVVCCVVQPPQAAEEEAEPDQSVSRRQSNQVVNVHYYFYKYWPPPDDDDKDKDWFDDDPRITMIMHHLVSDAAPHEYEYEYAEQALLRRVQRVCVRCVVNNYHYQEYEHQEYAPVNPNCVVNPPHHYYYSYYHD

B-factor: mean 17.95, std 9.41, range [8.28, 87.08]

Solvent-accessible surface area: 15100 Å² total; per-residue (Å²): 112,82,60,54,100,62,0,93,108,83,23,74,52,35,97,83,46,76,50,118,71,68,59,30,41,4,4,14,26,0,3,58,31,38,33,0,3,141,5,0,11,20,20,0,1,125,41,0,104,91,72,25,46,83,115,11,55,40,0,0,0,0,6,14,65,0,0,1,0,0,4,13,0,2,52,95,30,52,30,3,1,6,12,0,9,56,109,55,89,13,0,33,94,21,28,107,4,61,22,84,72,125,216,44,158,23,43,0,8,0,12,111,92,11,7,115,90,42,42,80,0,0,0,0,12,5,35,3,29,74,4,7,37,2,54,2,0,17,79,0,0,42,118,16,123,11,75,24,13,3,0,0,0,0,0,7,25,65,63,79,128,2,108,114,112,6,62,134,32,67,16,54,6,12,11,96,47,157,109,84,52,52,103,62,0,90,103,82,21,72,50,38,92,84,48,75,57,121,70,71,55,34,37,5,4,14,26,0,4,60,31,41,39,0,3,159,4,0,12,18,20,0,2,126,40,0,102,90,73,23,49,82,105,12,54,40,0,0,0,0,6,18,50,0,1,1,0,0,4,12,0,2,51,95,28,52,32,2,1,6,12,0,8,65,105,55,89,11,1,36,94,18,30,114,4,66,19,80,69,136,215,41,166,24,56,0,9,0,11,107,86,10,6,113,86,51,38,84,0,0,0,0,12,5,29,3,30,76,4,6,38,2,56,2,0,15,78,0,0,40,113,15,123,10,72,22,10,4,0,0,0,0,0,6,24,61,63,82,126,2,108,115,113,5,63,132,32,72,14,53,8,13,10,97,45,161

Secondary structure (DSSP, 8-state):
-HHHHHHHTT-EEEETSSSTT-EEEE-HHHHHSHHHHHHHHHHHHHHHHHHHTT---EEEEETTGGGGTHHHHHHHHT-EEEEEEETT---SSEEEEEEEETTEEEEEEEETTSS-TT-EEEEEEEEESSSHHHHHHHHHHHHTT-EEEEEEEEEEEGGG-HHHHHTTS-EEEEEEE-/-HHHHHHHTT-EEETTSSSTTPPEEE-HHHHHSHHHHHHHHHHHHHHHHHHHTT---EEEEETTGGGGTHHHHHHHHT-EEEEEEETT---SSEEEEEEEETTEEEEEEEETTSS-TT-EEEEEEEEESSSHHHHHHHHHHHHTT-EEEEEEEEEEEGGG-HHHHHTTS-EEEEEEE-

Organism: Homo sapiens (NCBI:txid9606)